Protein AF-A0A212R079-F1 (afdb_monomer)

Solvent-accessible surface area (backbone atoms only — not comparable to full-atom values): 24382 Å² total; per-residue (Å²): 129,86,80,66,62,98,67,55,50,75,67,52,48,50,48,42,52,42,24,78,73,69,75,53,72,65,76,90,50,49,67,26,54,53,43,42,54,22,38,51,52,36,55,56,54,37,58,36,84,42,63,66,77,38,44,53,69,65,54,59,70,68,48,56,69,44,47,51,49,20,22,27,55,73,71,73,44,78,91,55,84,56,78,76,60,39,50,63,54,51,50,51,47,63,67,36,68,70,52,36,49,54,54,53,55,71,43,56,71,66,40,46,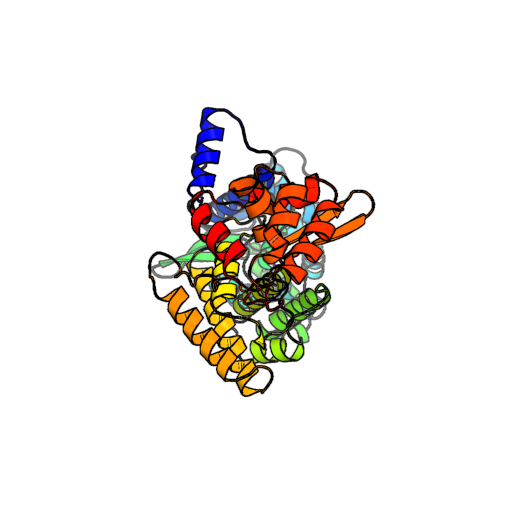48,51,52,51,56,28,46,76,58,77,20,32,41,54,37,70,63,47,30,35,55,59,46,63,61,83,85,26,46,42,52,28,62,84,47,64,35,79,29,44,65,36,43,35,35,38,64,70,56,37,47,62,11,23,29,76,58,87,95,43,78,40,52,27,35,26,30,30,51,80,48,42,64,65,50,55,60,47,54,67,36,54,89,50,40,45,73,73,59,75,71,64,42,30,44,58,50,29,48,54,49,52,54,59,55,55,73,72,52,92,74,68,62,63,61,67,68,61,54,46,54,50,45,70,73,40,58,52,72,46,19,49,63,50,41,53,37,48,53,54,46,50,52,46,36,52,79,63,65,50,81,43,71,66,70,61,45,42,33,54,56,36,48,38,65,70,67,53,51,48,88,47,72,43,69,64,53,68,71,54,54,49,46,36,43,52,50,49,29,53,50,35,44,56,34,24,79,69,68,74,33,52,59,67,44,25,50,49,38,38,50,32,40,49,53,28,56,61,47,90,90,56,70,38,79,48,71,73,66,78,79,51,21,35,30,79,72,48,80,47,68,51,100,89,66,55,75,45,81,39,28,42,49,52,39,47,52,53,50,33,25,48,74,77,42,72,60,35,62,67,62,44,44,60,54,27,67,77,30,43,54,11,72,61,50,32,54,51,50,57,52,60,71,69,48,61,70,68,67,61,51,56,51,56,73,74,62,58,84,88,42,55,67,58,35,50,48,43,60,47,72,36,65,87,33,79,50,51,66,112

Mean predicted aligned error: 10.7 Å

Organism: NCBI:txid877466

Nearest PDB structures (foldseek):
  9bkj-assembly1_R  TM=1.660E-01  e=5.437E-01  Homo sapiens

Secondary structure (DSSP, 8-state):
-----TT--HHHHHHHHHHHHHS---GGGHHHHHHHHHHHHHHHHHTSB--TT--HHHHHHHS-HHHHHHHHHHTT----SSHHHHHHHHHHHHH-HHHHHHHHHTS-HHHHHHHHHHHHTTSEEEHHHHHHHH---TT--S-TTTS---SHHHHHHHTTS-EEEEEEETTEEEEEEE--HHHHHHHHHHTTSTTTS-GGGGG--HHHHHHHHHHHHHTT-SS-SS-HHHHHHHHHHS-TTTHHHHHHHHHHHHHHHHTTT---GGG--HHHHHHHHHH-EETTTEEPPHHHHHHHHHHHHHHHHHHHHTTSS-HHHHHHHHHHHHHHH--SSS----PPPPP-S--EEEEEE-TT--EEEEEHHHHHHHHHHHHHSTT-HHHHHHHTTTSTTHHHHHHHHHHHTTS-HHHHHHHHTT--GGGHHHHHHHHHHPPPP-----

Sequence (442 aa):
MALHPRRASPEERKALLLMERTGYIPLELTPYFAWRISEERREEYDRRAIRVDSALADLLKKLPAPWLGAIARNLGVKKQGKKQDWIPRIVSRLRDPKRLREIVRGLPVDARLALAGVLKRGGWAPLLDLEREFGAMAGDGWFWEDEPPSSILGQLRAHGLLFIGQARVGRRRRQVAVIPKDLREPLAQLLQDPEALPPEARSRTATTRALERLAAFYATLERPLLPLEDLNDFLRQVHPREVLEVEEDVEDFLLGMEDLEMKSADDVAGHHLSLWMRRLRYLYVGEVPLARKRRMLRTTARLYQCLAERGRVMRITAERISEAVA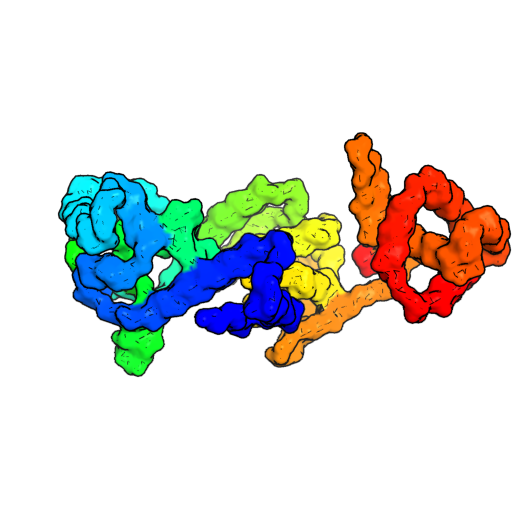EITAPTRDLGKIPLPPPLGGELLLRLQDPEGNEYELVMNDYWLVAACAVLFTGDWDAMEEEAAWVRDGARKRERIRWLRRLPEWVWLELLTIFDPEEIDLIREWFYEHEMSELSAW

Radius of gyration: 28.31 Å; Cα contacts (8 Å, |Δi|>4): 573; chains: 1; bounding box: 66×52×81 Å

Foldseek 3Di:
DPLDQPPQDPVRVVQSVCCVVPVDHDPLCVLQSQQQVQQVVVVVLLAAEDDQAAALLVQQVSADPLLLLLQCVLLVHDPDDDSNVRSVVLNVQCLPLVNVLVSLLPAPLLLLVLQLVCLVVVFKDFVLVSCLWQNDQPRCGNRCNVRNGPGSQSSCSSNSQKDWYWYDDPPDTGIMIGGHNSNSVSSNVSSVDCSSHPPVSNPDTLLNVLLVVLVVLVVPDPQFQDDSVLVNVLLVPDDRSCSNLLSVLVSLVRVLVVVVVPNYLQLDALQSLLVSQVPDQDSHNGRDDQVSSLVSLVSSLSSLVSCCVVVNYPPVSSVRSVVSSCQQNVDDPHGHHDDQDDWQAQAFDDWDADPVGDIDTDTNVLLLLLVCCCQVVVVPLVVLLVVLVQAVQSVVSNVVSVVSVPDDPVVSVVSCVPDDPVCSVVSVCCSHPNHHDSDTSD

Structure (mmCIF, N/CA/C/O backbone):
data_AF-A0A212R079-F1
#
_entry.id   AF-A0A212R079-F1
#
loop_
_atom_site.group_PDB
_atom_site.id
_atom_site.type_symbol
_atom_site.label_atom_id
_atom_site.label_alt_id
_atom_site.label_comp_id
_atom_site.label_asym_id
_atom_site.label_entity_id
_atom_site.label_seq_id
_atom_site.pdbx_PDB_ins_code
_atom_site.Cartn_x
_atom_site.Cartn_y
_atom_site.Cartn_z
_atom_site.occupancy
_atom_site.B_iso_or_equiv
_atom_site.auth_seq_id
_atom_site.auth_comp_id
_atom_site.auth_asym_id
_atom_site.auth_atom_id
_atom_site.pdbx_PDB_model_num
ATOM 1 N N . MET A 1 1 ? 20.889 -0.958 21.984 1.00 36.47 1 MET A N 1
ATOM 2 C CA . MET A 1 1 ? 19.646 -1.197 21.220 1.00 36.47 1 MET A CA 1
ATOM 3 C C . MET A 1 1 ? 20.124 -1.538 19.823 1.00 36.47 1 MET A C 1
ATOM 5 O O . MET A 1 1 ? 20.639 -0.637 19.189 1.00 36.47 1 MET A O 1
ATOM 9 N N . ALA A 1 2 ? 20.137 -2.813 19.424 1.00 31.52 2 ALA A N 1
ATOM 10 C CA . ALA A 1 2 ? 20.678 -3.184 18.115 1.00 31.52 2 ALA A CA 1
ATOM 11 C C . ALA A 1 2 ? 19.749 -2.616 17.040 1.00 31.52 2 ALA A C 1
ATOM 13 O O . ALA A 1 2 ? 18.603 -3.055 16.928 1.00 31.52 2 ALA A O 1
ATOM 14 N N . LEU A 1 3 ? 20.221 -1.613 16.305 1.00 42.66 3 LEU A N 1
ATOM 15 C CA . LEU A 1 3 ? 19.491 -0.980 15.213 1.00 42.66 3 LEU A CA 1
ATOM 16 C C . LEU A 1 3 ? 19.658 -1.831 13.953 1.00 42.66 3 LEU A C 1
ATOM 18 O O . LEU A 1 3 ? 20.056 -1.338 12.911 1.00 42.66 3 LEU A O 1
ATOM 22 N N . HIS A 1 4 ? 19.415 -3.137 14.054 1.00 44.97 4 HIS A N 1
ATOM 23 C CA . HIS A 1 4 ? 19.422 -4.039 12.910 1.00 44.97 4 HIS A CA 1
ATOM 24 C C . HIS A 1 4 ? 17.973 -4.395 12.587 1.00 44.97 4 HIS A C 1
ATOM 26 O O . HIS A 1 4 ? 17.449 -5.357 13.164 1.00 44.97 4 HIS A O 1
ATOM 32 N N . PRO A 1 5 ? 17.311 -3.642 11.686 1.00 48.50 5 PRO A N 1
ATOM 33 C CA . PRO A 1 5 ? 16.005 -4.016 11.188 1.00 48.50 5 PRO A CA 1
ATOM 34 C C . PRO A 1 5 ? 16.112 -5.431 10.646 1.00 48.50 5 PRO A C 1
ATOM 36 O O . PRO A 1 5 ? 17.017 -5.761 9.871 1.00 48.50 5 PRO A O 1
ATOM 39 N N . ARG A 1 6 ? 15.182 -6.300 11.042 1.00 40.69 6 ARG A N 1
ATOM 40 C CA . ARG A 1 6 ? 15.206 -7.720 10.640 1.00 40.69 6 ARG A CA 1
ATOM 41 C C . ARG A 1 6 ? 15.081 -7.910 9.121 1.00 40.69 6 ARG A C 1
ATOM 43 O O . ARG A 1 6 ? 15.233 -9.029 8.640 1.00 40.69 6 ARG A O 1
ATOM 50 N N . ARG A 1 7 ? 14.790 -6.828 8.393 1.00 46.72 7 ARG A N 1
ATOM 51 C CA . ARG A 1 7 ? 14.566 -6.746 6.948 1.00 46.72 7 ARG A CA 1
ATOM 52 C C . ARG A 1 7 ? 15.421 -5.676 6.255 1.00 46.72 7 ARG A C 1
ATOM 54 O O . ARG A 1 7 ? 15.112 -5.330 5.130 1.00 46.72 7 ARG A O 1
ATOM 61 N N . ALA A 1 8 ? 16.460 -5.158 6.916 1.00 46.66 8 ALA A N 1
ATOM 62 C CA . ALA A 1 8 ? 17.352 -4.191 6.283 1.00 46.66 8 ALA A CA 1
ATOM 63 C C . ALA A 1 8 ? 18.154 -4.844 5.148 1.00 46.66 8 ALA A C 1
ATOM 65 O O . ALA A 1 8 ? 18.738 -5.920 5.372 1.00 46.66 8 ALA A O 1
ATOM 66 N N . SER A 1 9 ? 18.211 -4.179 3.992 1.00 51.38 9 SER A N 1
ATOM 67 C CA . SER A 1 9 ? 19.063 -4.553 2.860 1.00 51.38 9 SER A CA 1
ATOM 68 C C . SER A 1 9 ? 20.550 -4.531 3.263 1.00 51.38 9 SER A C 1
ATOM 70 O O . SER A 1 9 ? 20.914 -3.964 4.304 1.00 51.38 9 SER A O 1
ATOM 72 N N . PRO A 1 10 ? 21.452 -5.151 2.485 1.00 50.19 10 PRO A N 1
ATOM 73 C CA . PRO A 1 10 ? 22.890 -5.072 2.735 1.00 50.19 10 PRO A CA 1
ATOM 74 C C . PRO A 1 10 ? 23.413 -3.627 2.835 1.00 50.19 10 PRO A C 1
ATOM 76 O O . PRO A 1 10 ? 24.207 -3.327 3.730 1.00 50.19 10 PRO A O 1
ATOM 79 N N . GLU A 1 11 ? 22.929 -2.720 1.985 1.00 52.06 11 GLU A N 1
ATOM 80 C CA . GLU A 1 11 ? 23.290 -1.297 1.980 1.00 52.06 11 GLU A CA 1
ATOM 81 C C . GLU A 1 11 ? 22.760 -0.570 3.221 1.00 52.06 11 GLU A C 1
ATOM 83 O O . GLU A 1 11 ? 23.494 0.182 3.860 1.00 52.06 11 GLU A O 1
ATOM 88 N N . GLU A 1 12 ? 21.522 -0.848 3.632 1.00 54.16 12 GLU A N 1
ATOM 89 C CA . GLU A 1 12 ? 20.918 -0.270 4.837 1.00 54.16 12 GLU A CA 1
ATOM 90 C C . GLU A 1 12 ? 21.619 -0.759 6.107 1.00 54.16 12 GLU A C 1
ATOM 92 O O . GLU A 1 12 ? 21.883 0.023 7.020 1.00 54.16 12 GLU A O 1
ATOM 97 N N . ARG A 1 13 ? 22.003 -2.042 6.160 1.00 57.53 13 ARG A N 1
ATOM 98 C CA . ARG A 1 13 ? 22.839 -2.579 7.245 1.00 57.53 13 ARG A CA 1
ATOM 99 C C . ARG A 1 13 ? 24.197 -1.897 7.286 1.00 57.53 13 ARG A C 1
ATOM 101 O O . ARG A 1 13 ? 24.692 -1.617 8.373 1.00 57.53 13 ARG A O 1
ATOM 108 N N . LYS A 1 14 ? 24.791 -1.614 6.125 1.00 57.69 14 LYS A N 1
ATOM 109 C CA . LYS A 1 14 ? 26.062 -0.891 6.021 1.00 57.69 14 LYS A CA 1
ATOM 110 C C . LYS A 1 14 ? 25.916 0.557 6.498 1.00 57.69 14 LYS A C 1
ATOM 112 O O . LYS A 1 14 ? 26.779 1.014 7.240 1.00 57.69 14 LYS A O 1
ATOM 117 N N . ALA A 1 15 ? 24.816 1.236 6.167 1.00 55.75 15 ALA A N 1
ATOM 118 C CA . ALA A 1 15 ? 24.498 2.579 6.655 1.00 55.75 15 ALA A CA 1
ATOM 119 C C . ALA A 1 15 ? 24.244 2.610 8.174 1.00 55.75 15 ALA A C 1
ATOM 121 O O . ALA A 1 15 ? 24.734 3.500 8.860 1.00 55.75 15 ALA A O 1
ATOM 122 N N . LEU A 1 16 ? 23.560 1.604 8.725 1.00 53.50 16 LEU A N 1
ATOM 123 C CA . LEU A 1 16 ? 23.334 1.459 10.169 1.00 53.50 16 LEU A CA 1
ATOM 124 C C . LEU A 1 16 ? 24.626 1.169 10.936 1.00 53.50 16 LEU A C 1
ATOM 126 O O . LEU A 1 16 ? 24.870 1.772 11.977 1.00 53.50 16 LEU A O 1
ATOM 130 N N . LEU A 1 17 ? 25.485 0.300 10.399 1.00 55.56 17 LEU A N 1
ATOM 131 C CA . LEU A 1 17 ? 26.821 0.055 10.946 1.00 55.56 17 LEU A CA 1
ATOM 132 C C . LEU A 1 17 ? 27.704 1.305 10.849 1.00 55.56 17 LEU A C 1
ATOM 134 O O . LEU A 1 17 ? 28.483 1.577 11.760 1.00 55.56 17 LEU A O 1
ATOM 138 N N . LEU A 1 18 ? 27.580 2.084 9.770 1.00 52.69 18 LEU A N 1
ATOM 139 C CA . LEU A 1 18 ? 28.271 3.361 9.619 1.00 52.69 18 LEU A CA 1
ATOM 140 C C . LEU A 1 18 ? 27.765 4.377 10.650 1.00 52.69 18 LEU A C 1
ATOM 142 O O . LEU A 1 18 ? 28.589 5.004 11.309 1.00 52.69 18 LEU A O 1
ATOM 146 N N . MET A 1 19 ? 26.453 4.484 10.867 1.00 53.72 19 MET A N 1
ATOM 147 C CA . MET A 1 19 ? 25.851 5.331 11.901 1.00 53.72 19 MET A CA 1
ATOM 148 C C . MET A 1 19 ? 26.314 4.927 13.304 1.00 53.72 19 MET A C 1
ATOM 150 O O . MET A 1 19 ? 26.766 5.780 14.061 1.00 53.72 19 MET A O 1
ATOM 154 N N . GLU A 1 20 ? 26.254 3.640 13.655 1.00 48.56 20 GLU A N 1
ATOM 155 C CA . GLU A 1 20 ? 26.707 3.147 14.964 1.00 48.56 20 GLU A CA 1
ATOM 156 C C . GLU A 1 20 ? 28.209 3.397 15.187 1.00 48.56 20 GLU A C 1
ATOM 158 O O . GLU A 1 20 ? 28.634 3.616 16.321 1.00 48.56 20 GLU A O 1
ATOM 163 N N . ARG A 1 21 ? 29.011 3.406 14.113 1.00 47.44 21 ARG A N 1
ATOM 164 C CA . ARG A 1 21 ? 30.467 3.604 14.178 1.00 47.44 21 ARG A CA 1
ATOM 165 C C . ARG A 1 21 ? 30.914 5.067 14.083 1.00 47.44 21 ARG A C 1
ATOM 167 O O . ARG A 1 21 ? 31.990 5.386 14.575 1.00 47.44 21 ARG A O 1
ATOM 174 N N . THR A 1 22 ? 30.146 5.935 13.425 1.00 52.84 22 THR A N 1
ATOM 175 C CA . THR A 1 22 ? 30.576 7.305 13.061 1.00 52.84 22 THR A CA 1
ATOM 176 C C . THR A 1 22 ? 29.616 8.407 13.506 1.00 52.84 22 THR A C 1
ATOM 178 O O . THR A 1 22 ? 29.993 9.573 13.499 1.00 52.84 22 THR A O 1
ATOM 181 N N . GLY A 1 23 ? 28.385 8.065 13.894 1.00 49.12 23 GLY A N 1
ATOM 182 C CA . GLY A 1 23 ? 27.331 9.025 14.233 1.00 49.12 23 GLY A CA 1
ATOM 183 C C . GLY A 1 23 ? 26.655 9.693 13.029 1.00 49.12 23 GLY A C 1
ATOM 184 O O . GLY A 1 23 ? 25.795 10.545 13.233 1.00 49.12 23 GLY A O 1
ATOM 185 N N . TYR A 1 24 ? 27.011 9.325 11.794 1.00 45.22 24 TYR A N 1
ATOM 186 C CA . TYR A 1 24 ? 26.479 9.940 10.575 1.00 45.22 24 TYR A CA 1
ATOM 187 C C . TYR A 1 24 ? 25.340 9.114 9.952 1.00 45.22 24 TYR A C 1
ATOM 189 O O . TYR A 1 24 ? 25.494 7.914 9.724 1.00 45.22 24 TYR A O 1
ATOM 197 N N . ILE A 1 25 ? 24.213 9.769 9.646 1.00 54.44 25 ILE A N 1
ATOM 198 C CA . ILE A 1 25 ? 23.112 9.239 8.824 1.00 54.44 25 ILE A CA 1
ATOM 199 C C . ILE A 1 25 ? 23.016 10.136 7.582 1.00 54.44 25 ILE A C 1
ATOM 201 O O . ILE A 1 25 ? 22.880 11.349 7.755 1.00 54.44 25 ILE A O 1
ATOM 205 N N . PRO A 1 26 ? 23.064 9.596 6.350 1.00 53.69 26 PRO A N 1
ATOM 206 C CA . PRO A 1 26 ? 22.729 10.373 5.158 1.00 53.69 26 PRO A CA 1
ATOM 207 C C . PRO A 1 26 ? 21.317 10.961 5.299 1.00 53.69 26 PRO A C 1
ATOM 209 O O . PRO A 1 26 ? 20.374 10.216 5.571 1.00 53.69 26 PRO A O 1
ATOM 212 N N . LEU A 1 27 ? 21.171 12.283 5.136 1.00 51.94 27 LEU A N 1
ATOM 213 C CA . LEU A 1 27 ? 19.927 13.016 5.430 1.00 51.94 27 LEU A CA 1
ATOM 214 C C . LEU A 1 27 ? 18.686 12.411 4.748 1.00 51.94 27 LEU A C 1
ATOM 216 O O . LEU A 1 27 ? 17.612 12.362 5.348 1.00 51.94 27 LEU A O 1
ATOM 220 N N . GLU A 1 28 ? 18.863 11.889 3.540 1.00 51.62 28 GLU A N 1
ATOM 221 C CA . GLU A 1 28 ? 17.832 11.283 2.692 1.00 51.62 28 GLU A CA 1
ATOM 222 C C . GLU A 1 28 ? 17.200 10.016 3.296 1.00 51.62 28 GLU A C 1
ATOM 224 O O . GLU A 1 28 ? 16.044 9.706 3.024 1.00 51.62 28 GLU A O 1
ATOM 229 N N . LEU A 1 29 ? 17.915 9.298 4.169 1.00 52.97 29 LEU A N 1
ATOM 230 C CA . LEU A 1 29 ? 17.437 8.047 4.773 1.00 52.97 29 LEU A CA 1
ATOM 231 C C . LEU A 1 29 ? 16.877 8.231 6.194 1.00 52.97 29 LEU A C 1
ATOM 233 O O . LEU A 1 29 ? 16.315 7.298 6.773 1.00 52.97 29 LEU A O 1
ATOM 237 N N . THR A 1 30 ? 17.010 9.426 6.773 1.00 59.12 30 THR A N 1
ATOM 238 C CA . THR A 1 30 ? 16.605 9.722 8.159 1.00 59.12 30 THR A CA 1
ATOM 239 C C . THR A 1 30 ? 15.104 9.508 8.418 1.00 59.12 30 THR A C 1
ATOM 241 O O . THR A 1 30 ? 14.776 8.857 9.416 1.00 59.12 30 THR A O 1
ATOM 244 N N . PRO A 1 31 ? 14.179 9.972 7.547 1.00 58.94 31 PRO A N 1
ATOM 245 C CA . PRO A 1 31 ? 12.740 9.746 7.729 1.00 58.94 31 PRO A CA 1
ATOM 246 C C . PRO A 1 31 ? 12.353 8.264 7.622 1.00 58.94 31 PRO A C 1
ATOM 248 O O . PRO A 1 31 ? 11.566 7.762 8.425 1.00 58.94 31 PRO A O 1
ATOM 251 N N . TYR A 1 32 ? 12.969 7.543 6.682 1.00 58.00 32 TYR A N 1
ATOM 252 C CA . TYR A 1 32 ? 12.761 6.112 6.472 1.00 58.00 32 TYR A CA 1
ATOM 253 C C . TYR A 1 32 ? 13.137 5.285 7.711 1.00 58.00 32 TYR A C 1
ATOM 255 O O . TYR A 1 32 ? 12.317 4.533 8.247 1.00 58.00 32 TYR A O 1
ATOM 263 N N . PHE A 1 33 ? 14.361 5.451 8.224 1.00 59.84 33 PHE A N 1
ATOM 264 C CA . PHE A 1 33 ? 14.801 4.706 9.405 1.00 59.84 33 PHE A CA 1
ATOM 265 C C . PHE A 1 33 ? 13.977 5.064 10.644 1.00 59.84 33 PHE A C 1
ATOM 267 O O . PHE A 1 33 ? 13.649 4.173 11.434 1.00 59.84 33 PHE A O 1
ATOM 274 N N . ALA A 1 34 ? 13.597 6.336 10.803 1.00 65.12 34 ALA A N 1
ATOM 275 C CA . ALA A 1 34 ? 12.725 6.767 11.889 1.00 65.12 34 ALA A CA 1
ATOM 276 C C . ALA A 1 34 ? 11.370 6.043 11.841 1.00 65.12 34 ALA A C 1
ATOM 278 O O . ALA A 1 34 ? 10.971 5.451 12.850 1.00 65.12 34 ALA A O 1
ATOM 279 N N . TRP A 1 35 ? 10.715 5.999 10.674 1.00 66.12 35 TRP A N 1
ATOM 280 C CA . TRP A 1 35 ? 9.457 5.275 10.476 1.00 66.12 35 TRP A CA 1
ATOM 281 C C . TRP A 1 35 ? 9.614 3.766 10.694 1.00 66.12 35 TRP A C 1
ATOM 283 O O . TRP A 1 35 ? 8.808 3.156 11.398 1.00 66.12 35 TRP A O 1
ATOM 293 N N . ARG A 1 36 ? 10.671 3.125 10.173 1.00 68.38 36 ARG A N 1
ATOM 294 C CA . ARG A 1 36 ? 10.816 1.662 10.304 1.00 68.38 36 ARG A CA 1
ATOM 295 C C . ARG A 1 36 ? 11.085 1.245 11.742 1.00 68.38 36 ARG A C 1
ATOM 297 O O . ARG A 1 36 ? 10.503 0.269 12.217 1.00 68.38 36 ARG A O 1
ATOM 304 N N . ILE A 1 37 ? 11.904 2.010 12.461 1.00 69.12 37 ILE A N 1
ATOM 305 C CA . ILE A 1 37 ? 12.094 1.837 13.905 1.00 69.12 37 ILE A CA 1
ATOM 306 C C . ILE A 1 37 ? 10.763 2.054 14.641 1.00 69.12 37 ILE A C 1
ATOM 308 O O . ILE A 1 37 ? 10.469 1.328 15.593 1.00 69.12 37 ILE A O 1
ATOM 312 N N . SER A 1 38 ? 9.950 3.018 14.197 1.00 77.19 38 SER A N 1
ATOM 313 C CA . SER A 1 38 ? 8.580 3.251 14.675 1.00 77.19 38 SER A CA 1
ATOM 314 C C . SER A 1 38 ? 7.731 1.975 14.549 1.00 77.19 38 SER A C 1
ATOM 316 O O . SER A 1 38 ? 7.227 1.452 15.545 1.00 77.19 38 SER A O 1
ATOM 318 N N . GLU A 1 39 ? 7.641 1.399 13.350 1.00 79.38 39 GLU A N 1
ATOM 319 C CA . GLU A 1 39 ? 6.851 0.189 13.103 1.00 79.38 39 GLU A CA 1
ATOM 320 C C . GLU A 1 39 ? 7.369 -1.028 13.871 1.00 79.38 39 GLU A C 1
ATOM 322 O O . GLU A 1 39 ? 6.589 -1.746 14.495 1.00 79.38 39 GLU A O 1
ATOM 327 N N . GLU A 1 40 ? 8.683 -1.254 13.904 1.00 76.75 40 GLU A N 1
ATOM 328 C CA . GLU A 1 40 ? 9.250 -2.385 14.645 1.00 76.75 40 GLU A CA 1
ATOM 329 C C . GLU A 1 40 ? 8.989 -2.279 16.147 1.00 76.75 40 GLU A C 1
ATOM 331 O O . GLU A 1 40 ? 8.657 -3.283 16.786 1.00 76.75 40 GLU A O 1
ATOM 336 N N . ARG A 1 41 ? 9.069 -1.068 16.712 1.00 81.44 41 ARG A N 1
ATOM 337 C CA . ARG A 1 41 ? 8.712 -0.822 18.114 1.00 81.44 41 ARG A CA 1
ATOM 338 C C . ARG A 1 41 ? 7.230 -1.083 18.367 1.00 81.44 41 ARG A C 1
ATOM 340 O O . ARG A 1 41 ? 6.900 -1.709 19.380 1.00 81.44 41 ARG A O 1
ATOM 347 N N . ARG A 1 42 ? 6.340 -0.663 17.456 1.00 89.94 42 ARG A N 1
ATOM 348 C CA . ARG A 1 42 ? 4.901 -0.973 17.537 1.00 89.94 42 ARG A CA 1
ATOM 349 C C . ARG A 1 42 ? 4.678 -2.480 17.520 1.00 89.94 42 ARG A C 1
ATOM 351 O O . ARG A 1 42 ? 4.050 -3.006 18.437 1.00 89.94 42 ARG A O 1
ATOM 358 N N . GLU A 1 43 ? 5.241 -3.185 16.541 1.00 86.12 43 GLU A N 1
ATOM 359 C CA . GLU A 1 43 ? 5.124 -4.639 16.413 1.00 86.12 43 GLU A CA 1
ATOM 360 C C . GLU A 1 43 ? 5.676 -5.383 17.640 1.00 86.12 43 GLU A C 1
ATOM 362 O O . GLU A 1 43 ? 5.078 -6.356 18.103 1.00 86.12 43 GLU A O 1
ATOM 367 N N . GLU A 1 44 ? 6.824 -4.962 18.178 1.00 85.31 44 GLU A N 1
ATOM 368 C CA . GLU A 1 44 ? 7.413 -5.552 19.382 1.00 85.31 44 GLU A CA 1
ATOM 369 C C . GLU A 1 44 ? 6.479 -5.393 20.583 1.00 85.31 44 GLU A C 1
ATOM 371 O O . GLU A 1 44 ? 6.252 -6.338 21.347 1.00 85.31 44 GLU A O 1
ATOM 376 N N . TYR A 1 45 ? 5.898 -4.208 20.736 1.00 90.81 45 TYR A N 1
ATOM 377 C CA . TYR A 1 45 ? 4.962 -3.936 21.808 1.00 90.81 45 TYR A CA 1
ATOM 378 C C . TYR A 1 45 ? 3.657 -4.729 21.645 1.00 90.81 45 TYR A C 1
ATOM 380 O O . TYR A 1 45 ? 3.176 -5.316 22.616 1.00 90.81 45 TYR A O 1
ATOM 388 N N . ASP A 1 46 ? 3.149 -4.857 20.419 1.00 91.12 46 ASP A N 1
ATOM 389 C CA . ASP A 1 46 ? 1.962 -5.652 20.077 1.00 91.12 46 ASP A CA 1
ATOM 390 C C . ASP A 1 46 ? 2.172 -7.165 20.313 1.00 91.12 46 ASP A C 1
ATOM 392 O O . ASP A 1 46 ? 1.210 -7.938 20.344 1.00 91.12 46 ASP A O 1
ATOM 396 N N . ARG A 1 47 ? 3.417 -7.622 20.520 1.00 90.44 47 ARG A N 1
ATOM 397 C CA . ARG A 1 47 ? 3.739 -9.004 20.929 1.00 90.44 47 ARG A CA 1
ATOM 398 C C . ARG A 1 47 ? 3.712 -9.218 22.448 1.00 90.44 47 ARG A C 1
ATOM 400 O O . ARG A 1 47 ? 3.849 -10.356 22.905 1.00 90.44 47 ARG A O 1
ATOM 407 N N . ARG A 1 48 ? 3.537 -8.171 23.258 1.00 92.94 48 ARG A N 1
ATOM 408 C CA . ARG A 1 48 ? 3.501 -8.295 24.725 1.00 92.94 48 ARG A CA 1
ATOM 409 C C . ARG A 1 48 ? 2.238 -9.004 25.196 1.00 92.94 48 ARG A C 1
ATOM 411 O O . ARG A 1 48 ? 1.186 -8.924 24.572 1.00 92.94 48 ARG A O 1
ATOM 418 N N . ALA A 1 49 ? 2.335 -9.699 26.327 1.00 93.38 49 ALA A N 1
ATOM 419 C CA . ALA A 1 49 ? 1.218 -10.472 26.852 1.00 93.38 49 ALA A CA 1
ATOM 420 C C . ALA A 1 49 ? 0.047 -9.581 27.309 1.00 93.38 49 ALA A C 1
ATOM 422 O O . ALA A 1 49 ? 0.226 -8.654 28.107 1.00 93.38 49 ALA A O 1
ATOM 423 N N . ILE A 1 50 ? -1.165 -9.932 26.880 1.00 94.88 50 ILE A N 1
ATOM 424 C CA . ILE A 1 50 ? -2.422 -9.298 27.286 1.00 94.88 50 ILE A CA 1
ATOM 425 C C . ILE A 1 50 ? -3.383 -10.355 27.842 1.00 94.88 50 ILE A C 1
ATOM 427 O O . ILE A 1 50 ? -3.404 -11.500 27.388 1.00 94.88 50 ILE A O 1
ATOM 431 N N . ARG A 1 51 ? -4.166 -9.990 28.864 1.00 92.81 51 ARG A N 1
ATOM 432 C CA . ARG A 1 51 ? -5.278 -10.822 29.343 1.00 92.81 51 ARG A CA 1
ATOM 433 C C . ARG A 1 51 ? -6.550 -10.289 28.708 1.00 92.81 51 ARG A C 1
ATOM 435 O O . ARG A 1 51 ? -6.778 -9.084 28.746 1.00 92.81 51 ARG A O 1
ATOM 442 N N . VAL A 1 52 ? -7.366 -11.185 28.159 1.00 92.25 52 VAL A N 1
ATOM 443 C CA . VAL A 1 52 ? -8.593 -10.790 27.457 1.00 92.25 52 VAL A CA 1
ATOM 444 C C . VAL A 1 52 ? -9.536 -10.010 28.374 1.00 92.25 52 VAL A C 1
ATOM 446 O O . VAL A 1 52 ? -10.079 -9.012 27.939 1.00 92.25 52 VAL A O 1
ATOM 449 N N . ASP A 1 53 ? -9.620 -10.337 29.666 1.00 93.00 53 ASP A N 1
ATOM 450 C CA . ASP A 1 53 ? -10.501 -9.648 30.629 1.00 93.00 53 ASP A CA 1
ATOM 451 C C . ASP A 1 53 ? -9.787 -8.598 31.498 1.00 93.00 53 ASP A C 1
ATOM 453 O O . ASP A 1 53 ? -10.148 -8.363 32.656 1.00 93.00 53 ASP A O 1
ATOM 457 N N . SER A 1 54 ? -8.731 -7.971 30.975 1.00 94.62 54 SER A N 1
ATOM 458 C CA . SER A 1 54 ? -8.077 -6.855 31.664 1.00 94.62 54 SER A CA 1
ATOM 459 C C . SER A 1 54 ? -8.990 -5.623 31.748 1.00 94.62 54 SER A C 1
ATOM 461 O O . SER A 1 54 ? -9.714 -5.299 30.807 1.00 94.62 54 SER A O 1
ATOM 463 N N . ALA A 1 55 ? -8.942 -4.926 32.889 1.00 96.50 55 ALA A N 1
ATOM 464 C CA . ALA A 1 55 ? -9.610 -3.637 33.065 1.00 96.50 55 ALA A CA 1
ATOM 465 C C . ALA A 1 55 ? -8.858 -2.519 32.327 1.00 96.50 55 ALA A C 1
ATOM 467 O O . ALA A 1 55 ? -7.636 -2.594 32.160 1.00 96.50 55 ALA A O 1
ATOM 468 N N . LEU A 1 56 ? -9.568 -1.450 31.960 1.00 96.81 56 LEU A N 1
ATOM 469 C CA . LEU A 1 56 ? -9.027 -0.295 31.239 1.00 96.81 56 LEU A CA 1
ATOM 470 C C . LEU A 1 56 ? -7.783 0.286 31.921 1.00 96.81 56 LEU A C 1
ATOM 472 O O . LEU A 1 56 ? -6.749 0.472 31.281 1.00 96.81 56 LEU A O 1
ATOM 476 N N . ALA A 1 57 ? -7.845 0.511 33.235 1.00 95.69 57 ALA A N 1
ATOM 477 C CA . ALA A 1 57 ? -6.728 1.073 33.993 1.00 95.69 57 ALA A CA 1
ATOM 478 C C . ALA A 1 57 ? -5.450 0.213 33.903 1.00 95.69 57 ALA A C 1
ATOM 480 O O . ALA A 1 57 ? -4.348 0.754 33.800 1.00 95.69 57 ALA A O 1
ATOM 481 N N . ASP A 1 58 ? -5.581 -1.117 33.908 1.00 95.31 58 ASP A N 1
ATOM 482 C CA . ASP A 1 58 ? -4.438 -2.036 33.839 1.00 95.31 58 ASP A CA 1
ATOM 483 C C . ASP A 1 58 ? -3.805 -2.065 32.448 1.00 95.31 58 ASP A C 1
ATOM 485 O O . ASP A 1 58 ? -2.585 -2.191 32.318 1.00 95.31 58 ASP A O 1
ATOM 489 N N . LEU A 1 59 ? -4.629 -1.933 31.407 1.00 95.94 59 LEU A N 1
ATOM 490 C CA . LEU A 1 59 ? -4.172 -1.845 30.024 1.00 95.94 59 LEU A CA 1
ATOM 491 C C . LEU A 1 59 ? -3.425 -0.527 29.781 1.00 95.94 59 LEU A C 1
ATOM 493 O O . LEU A 1 59 ? -2.294 -0.543 29.294 1.00 95.94 59 LEU A O 1
ATOM 497 N N . LEU A 1 60 ? -3.990 0.601 30.223 1.00 95.81 60 LEU A N 1
ATOM 498 C CA . LEU A 1 60 ? -3.378 1.928 30.085 1.00 95.81 60 LEU A CA 1
ATOM 499 C C . LEU A 1 60 ? -2.036 2.048 30.822 1.00 95.81 60 LEU A C 1
ATOM 501 O O . LEU A 1 60 ? -1.096 2.646 30.298 1.00 95.81 60 LEU A O 1
ATOM 505 N N . LYS A 1 61 ? -1.901 1.442 32.012 1.00 94.25 61 LYS A N 1
ATOM 506 C CA . LYS A 1 61 ? -0.628 1.424 32.763 1.00 94.25 61 LYS A CA 1
ATOM 507 C C . LYS A 1 61 ? 0.515 0.840 31.943 1.00 94.25 61 LYS A C 1
ATOM 509 O O . LYS A 1 61 ? 1.644 1.336 32.025 1.00 94.25 61 LYS A O 1
ATOM 514 N N . LYS A 1 62 ? 0.219 -0.187 31.145 1.00 92.25 62 LYS A N 1
ATOM 515 C CA . LYS A 1 62 ? 1.214 -0.885 30.336 1.00 92.25 62 LYS A CA 1
ATOM 516 C C . LYS A 1 62 ? 1.637 -0.062 29.126 1.00 92.25 62 LYS A C 1
ATOM 518 O O . LYS A 1 62 ? 2.817 -0.145 28.777 1.00 92.25 62 LYS A O 1
ATOM 523 N N . LEU A 1 63 ? 0.735 0.712 28.510 1.00 92.69 63 LEU A N 1
ATOM 524 C CA . LEU A 1 63 ? 0.981 1.428 27.245 1.00 92.69 63 LEU A CA 1
ATOM 525 C C . LEU A 1 63 ? 2.230 2.316 27.283 1.00 92.69 63 LEU A C 1
ATOM 527 O O . LEU A 1 63 ? 2.544 2.863 28.337 1.00 92.69 63 LEU A O 1
ATOM 531 N N . PRO A 1 64 ? 2.957 2.506 26.175 1.00 91.31 64 PRO A N 1
ATOM 532 C CA . PRO A 1 64 ? 4.067 3.451 26.139 1.00 91.31 64 PRO A CA 1
ATOM 533 C C . PRO A 1 64 ? 3.554 4.902 26.224 1.00 91.31 64 PRO A C 1
ATOM 535 O O . PRO A 1 64 ? 2.380 5.181 25.973 1.00 91.31 64 PRO A O 1
ATOM 538 N N . ALA A 1 65 ? 4.429 5.833 26.619 1.00 89.19 65 ALA A N 1
ATOM 539 C CA . ALA A 1 65 ? 4.054 7.237 26.806 1.00 89.19 65 ALA A CA 1
ATOM 540 C C . ALA A 1 65 ? 3.504 7.915 25.532 1.00 89.19 65 ALA A C 1
ATOM 542 O O . ALA A 1 65 ? 2.476 8.573 25.674 1.00 89.19 65 ALA A O 1
ATOM 543 N N . PRO A 1 66 ? 4.068 7.708 24.319 1.00 89.06 66 PRO A N 1
ATOM 544 C CA . PRO A 1 66 ? 3.528 8.306 23.093 1.00 89.06 66 PRO A CA 1
ATOM 545 C C . PRO A 1 66 ? 2.071 7.907 22.826 1.00 89.06 66 PRO A C 1
ATOM 547 O O . PRO A 1 66 ? 1.231 8.751 22.532 1.00 89.06 66 PRO A O 1
ATOM 550 N N . TRP A 1 67 ? 1.725 6.634 23.031 1.00 93.44 67 TRP A N 1
ATOM 551 C CA . TRP A 1 67 ? 0.361 6.146 22.798 1.00 93.44 67 TRP A CA 1
ATOM 552 C C . TRP A 1 67 ? -0.612 6.655 23.851 1.00 93.44 67 TRP A C 1
ATOM 554 O O . TRP A 1 67 ? -1.716 7.083 23.530 1.00 93.44 67 TRP A O 1
ATOM 564 N N . LEU A 1 68 ? -0.203 6.645 25.123 1.00 93.75 68 LEU A N 1
ATOM 565 C CA . LEU A 1 68 ? -1.036 7.196 26.187 1.00 93.75 68 LEU A CA 1
ATOM 566 C C . LEU A 1 68 ? -1.219 8.712 26.026 1.00 93.75 68 LEU A C 1
ATOM 568 O O . LEU A 1 68 ? -2.285 9.237 26.336 1.00 93.75 68 LEU A O 1
ATOM 572 N N . GLY A 1 69 ? -0.194 9.402 25.526 1.00 91.69 69 GLY A N 1
ATOM 573 C CA . GLY A 1 69 ? -0.241 10.811 25.170 1.00 91.69 69 GLY A CA 1
ATOM 574 C C . GLY A 1 69 ? -1.232 11.088 24.041 1.00 91.69 69 GLY A C 1
ATOM 575 O O . GLY A 1 69 ? -2.032 12.017 24.166 1.00 91.69 69 GLY A O 1
ATOM 576 N N . ALA A 1 70 ? -1.226 10.273 22.987 1.00 92.75 70 ALA A N 1
ATOM 577 C CA . ALA A 1 70 ? -2.202 10.354 21.902 1.00 92.75 70 ALA A CA 1
ATOM 578 C C . ALA A 1 70 ? -3.636 10.131 22.410 1.00 92.75 70 ALA A C 1
ATOM 580 O O . ALA A 1 70 ? -4.510 10.956 22.156 1.00 92.75 70 ALA A O 1
ATOM 581 N N . ILE A 1 71 ? -3.854 9.102 23.242 1.00 95.56 71 ILE A N 1
ATOM 582 C CA . ILE A 1 71 ? -5.154 8.844 23.885 1.00 95.56 71 ILE A CA 1
ATOM 583 C C . ILE A 1 71 ? -5.593 10.039 24.733 1.00 95.56 71 ILE A C 1
ATOM 585 O O . ILE A 1 71 ? -6.725 10.498 24.616 1.00 95.56 71 ILE A O 1
ATOM 589 N N . ALA A 1 72 ? -4.708 10.583 25.573 1.00 93.69 72 ALA A N 1
ATOM 590 C CA . ALA A 1 72 ? -5.032 11.756 26.379 1.00 93.69 72 ALA A CA 1
ATOM 591 C C . ALA A 1 72 ? -5.471 12.936 25.500 1.00 93.69 72 ALA A C 1
ATOM 593 O O . ALA A 1 72 ? -6.485 13.566 25.798 1.00 93.69 72 ALA A O 1
ATOM 594 N N . ARG A 1 73 ? -4.750 13.203 24.402 1.00 92.62 73 ARG A N 1
ATOM 595 C CA . ARG A 1 73 ? -5.081 14.285 23.470 1.00 92.62 73 ARG A CA 1
ATOM 596 C C . ARG A 1 73 ? -6.447 14.072 22.820 1.00 92.62 73 ARG A C 1
ATOM 598 O O . ARG A 1 73 ? -7.284 14.965 22.912 1.00 92.62 73 ARG A O 1
ATOM 605 N N . ASN A 1 74 ? -6.685 12.900 22.236 1.00 92.94 74 ASN A N 1
ATOM 606 C CA . ASN A 1 74 ? -7.932 12.587 21.528 1.00 92.94 74 ASN A CA 1
ATOM 607 C C . ASN A 1 74 ? -9.156 12.651 22.450 1.00 92.94 74 ASN A C 1
ATOM 609 O O . ASN A 1 74 ? -10.252 13.002 22.029 1.00 92.94 74 ASN A O 1
ATOM 613 N N . LEU A 1 75 ? -8.965 12.369 23.739 1.00 92.81 75 LEU A N 1
ATOM 614 C CA . LEU A 1 75 ? -10.021 12.440 24.746 1.00 92.81 75 LEU A CA 1
ATOM 615 C C . LEU A 1 75 ? -10.184 13.831 25.389 1.00 92.81 75 LEU A C 1
ATOM 617 O O . LEU A 1 75 ? -11.035 13.997 26.271 1.00 92.81 75 LEU A O 1
ATOM 621 N N . GLY A 1 76 ? -9.373 14.820 24.992 1.00 90.88 76 GLY A N 1
ATOM 622 C CA . GLY A 1 76 ? -9.361 16.167 25.574 1.00 90.88 76 GLY A CA 1
ATOM 623 C C . GLY A 1 76 ? -8.829 16.218 27.013 1.00 90.88 76 GLY A C 1
ATOM 624 O O . GLY A 1 76 ? -9.165 17.122 27.780 1.00 90.88 76 GLY A O 1
ATOM 625 N N . VAL A 1 77 ? -8.024 15.235 27.422 1.00 91.12 77 VAL A N 1
ATOM 626 C CA . VAL A 1 77 ? -7.442 15.138 28.765 1.00 91.12 77 VAL A CA 1
ATOM 627 C C . VAL A 1 77 ? -6.125 15.914 28.824 1.00 91.12 77 VAL A C 1
ATOM 629 O O . VAL A 1 77 ? -5.163 15.606 28.123 1.00 91.12 77 VAL A O 1
ATOM 632 N N . LYS A 1 78 ? -6.046 16.902 29.725 1.00 85.62 78 LYS A N 1
ATOM 633 C CA . LYS A 1 78 ? -4.822 17.692 29.942 1.00 85.62 78 LYS A CA 1
ATOM 634 C C . LYS A 1 78 ? -3.679 16.824 30.486 1.00 85.62 78 LYS A C 1
ATOM 636 O O . LYS A 1 78 ? -3.810 16.229 31.563 1.00 85.62 78 LYS A O 1
ATOM 641 N N . LYS A 1 79 ? -2.540 16.843 29.784 1.00 82.75 79 LYS A N 1
ATOM 642 C CA . LYS A 1 79 ? -1.265 16.219 30.176 1.00 82.75 79 LYS A CA 1
ATOM 643 C C . LYS A 1 79 ? -0.570 17.046 31.261 1.00 82.75 79 LYS A C 1
ATOM 645 O O . LYS A 1 79 ? 0.293 17.865 30.977 1.00 82.75 79 LYS A O 1
ATOM 650 N N . GLN A 1 80 ? -0.984 16.874 32.511 1.00 79.19 80 GLN A N 1
ATOM 651 C CA . GLN A 1 80 ? -0.330 17.496 33.667 1.00 79.19 80 GLN A CA 1
ATOM 652 C C . GLN A 1 80 ? 0.260 16.409 34.558 1.00 79.19 80 GLN A C 1
ATOM 654 O O . GLN A 1 80 ? -0.411 15.414 34.825 1.00 79.19 80 GLN A O 1
ATOM 659 N N . GLY A 1 81 ? 1.490 16.611 35.027 1.00 81.31 81 GLY A N 1
ATOM 660 C CA . GLY A 1 81 ? 2.182 15.640 35.872 1.00 81.31 81 GLY A CA 1
ATOM 661 C C . GLY A 1 81 ? 2.732 14.444 35.095 1.00 81.31 81 GLY A C 1
ATOM 662 O O . GLY A 1 81 ? 2.921 14.491 33.877 1.00 81.31 81 GLY A O 1
ATOM 663 N N . LYS A 1 82 ? 3.021 13.364 35.820 1.00 82.19 82 LYS A N 1
ATOM 664 C CA . LYS A 1 82 ? 3.602 12.138 35.271 1.00 82.19 82 LYS A CA 1
ATOM 665 C C . LYS A 1 82 ? 2.538 11.333 34.529 1.00 82.19 82 LYS A C 1
ATOM 667 O O . LYS A 1 82 ? 1.345 11.435 34.788 1.00 82.19 82 LYS A O 1
ATOM 672 N N . LYS A 1 83 ? 2.994 10.415 33.675 1.00 79.50 83 LYS A N 1
ATOM 673 C CA . LYS A 1 83 ? 2.164 9.435 32.951 1.00 79.50 83 LYS A CA 1
ATOM 674 C C . LYS A 1 83 ? 1.064 8.789 33.819 1.00 79.50 83 LYS A C 1
ATOM 676 O O . LYS A 1 83 ? -0.047 8.561 33.348 1.00 79.50 83 LYS A O 1
ATOM 681 N N . GLN A 1 84 ? 1.375 8.470 35.077 1.00 85.06 84 GLN A N 1
ATOM 682 C CA . GLN A 1 84 ? 0.438 7.822 36.002 1.00 85.06 84 GLN A CA 1
ATOM 683 C C . GLN A 1 84 ? -0.733 8.727 36.412 1.00 85.06 84 GLN A C 1
ATOM 685 O O . GLN A 1 84 ? -1.808 8.208 36.696 1.00 85.06 84 GLN A O 1
ATOM 690 N N . ASP A 1 85 ? -0.564 10.048 36.352 1.00 87.00 85 ASP A N 1
ATOM 691 C CA . ASP A 1 85 ? -1.586 11.034 36.719 1.00 87.00 85 ASP A CA 1
ATOM 692 C C . ASP A 1 85 ? -2.653 11.189 35.622 1.00 87.00 85 ASP A C 1
ATOM 694 O O . ASP A 1 85 ? -3.788 11.594 35.883 1.00 87.00 85 ASP A O 1
ATOM 698 N N . TRP A 1 86 ? -2.315 10.835 34.376 1.00 89.56 86 TRP A N 1
ATOM 699 C CA . TRP A 1 86 ? -3.228 10.927 33.233 1.00 89.56 86 TRP A CA 1
ATOM 700 C C . TRP A 1 86 ? -4.207 9.753 33.196 1.00 89.56 86 TRP A C 1
ATOM 702 O O . TRP A 1 86 ? -5.349 9.911 32.770 1.00 89.56 86 TRP A O 1
ATOM 712 N N . ILE A 1 87 ? -3.777 8.576 33.666 1.00 93.75 87 ILE A N 1
ATOM 713 C CA . ILE A 1 87 ? -4.551 7.331 33.580 1.00 93.75 87 ILE A CA 1
ATOM 714 C C . ILE A 1 87 ? -5.909 7.455 34.289 1.00 93.75 87 ILE A C 1
ATOM 716 O O . ILE A 1 87 ? -6.913 7.163 33.642 1.00 93.75 87 ILE A O 1
ATOM 720 N N . PRO A 1 88 ? -6.012 7.925 35.551 1.00 94.06 88 PRO A N 1
ATOM 721 C CA . PRO A 1 88 ? -7.308 8.098 36.208 1.00 94.06 88 PRO A CA 1
ATOM 722 C C . PRO A 1 88 ? -8.242 9.049 35.453 1.00 94.06 88 PRO A C 1
ATOM 724 O O . PRO A 1 88 ? -9.447 8.814 35.400 1.00 94.06 88 PRO A O 1
ATOM 727 N N . ARG A 1 89 ? -7.692 10.097 34.827 1.00 93.62 89 ARG A N 1
ATOM 728 C CA . ARG A 1 89 ? -8.464 11.076 34.048 1.00 93.62 89 ARG A CA 1
ATOM 729 C C . ARG A 1 89 ? -9.005 10.459 32.758 1.00 93.62 89 ARG A C 1
ATOM 731 O O . ARG A 1 89 ? -10.182 10.629 32.463 1.00 93.62 89 ARG A O 1
ATOM 738 N N . ILE A 1 90 ? -8.178 9.695 32.041 1.00 95.75 90 ILE A N 1
ATOM 739 C CA . ILE A 1 90 ? -8.590 8.923 30.856 1.00 95.75 90 ILE A CA 1
ATOM 740 C C . ILE A 1 90 ? -9.671 7.903 31.228 1.00 95.75 90 ILE A C 1
ATOM 742 O O . ILE A 1 90 ? -10.699 7.827 30.562 1.00 95.75 90 ILE A O 1
ATOM 746 N N . VAL A 1 91 ? -9.472 7.151 32.316 1.00 96.38 91 VAL A N 1
ATOM 747 C CA . VAL A 1 91 ? -10.444 6.158 32.800 1.00 96.38 91 VAL A CA 1
ATOM 748 C C . VAL A 1 91 ? -11.775 6.821 33.145 1.00 96.38 91 VAL A C 1
ATOM 750 O O . VAL A 1 91 ? -12.816 6.334 32.721 1.00 96.38 91 VAL A O 1
ATOM 753 N N . SER A 1 92 ? -11.748 7.937 33.878 1.00 94.94 92 SER A N 1
ATOM 754 C CA . SER A 1 92 ? -12.951 8.706 34.214 1.00 94.94 92 SER A CA 1
ATOM 755 C C . SER A 1 92 ? -13.680 9.178 32.953 1.00 94.94 92 SER A C 1
ATOM 757 O O . SER A 1 92 ? -14.885 8.982 32.820 1.00 94.94 92 SER A O 1
ATOM 759 N N . ARG A 1 93 ? -12.933 9.701 31.972 1.00 94.75 93 ARG A N 1
ATOM 760 C CA . ARG A 1 93 ? -13.478 10.182 30.699 1.00 94.75 93 ARG A CA 1
ATOM 761 C C . ARG A 1 93 ? -14.164 9.079 29.891 1.00 94.75 93 ARG A C 1
ATOM 763 O O . ARG A 1 93 ? -15.243 9.315 29.366 1.00 94.75 93 ARG A O 1
ATOM 770 N N . LEU A 1 94 ? -13.553 7.897 29.803 1.00 96.19 94 LEU A N 1
ATOM 771 C CA . LEU A 1 94 ? -14.093 6.755 29.055 1.00 96.19 94 LEU A CA 1
ATOM 772 C C . LEU A 1 94 ? -15.240 6.037 29.780 1.00 96.19 94 LEU A C 1
ATOM 774 O O . LEU A 1 94 ? -16.017 5.339 29.137 1.00 96.19 94 LEU A O 1
ATOM 778 N N . ARG A 1 95 ? -15.358 6.199 31.103 1.00 94.50 95 ARG A N 1
ATOM 779 C CA . ARG A 1 95 ? -16.459 5.635 31.899 1.00 94.50 95 ARG A CA 1
ATOM 780 C C . ARG A 1 95 ? -17.669 6.557 32.020 1.00 94.50 95 ARG A C 1
ATOM 782 O O . ARG A 1 95 ? -18.728 6.084 32.417 1.00 94.50 95 ARG A O 1
ATOM 789 N N . ASP A 1 96 ? -17.535 7.841 31.696 1.00 95.12 96 ASP A N 1
ATOM 790 C CA . ASP A 1 96 ? -18.668 8.764 31.613 1.00 95.12 96 ASP A CA 1
ATOM 791 C C . ASP A 1 96 ? -19.527 8.414 30.379 1.00 95.12 96 ASP A C 1
ATOM 793 O O . ASP A 1 96 ? -19.050 8.567 29.249 1.00 95.12 96 ASP A O 1
ATOM 797 N N . PRO A 1 97 ? -20.794 7.984 30.546 1.00 93.19 97 PRO A N 1
ATOM 798 C CA . PRO A 1 97 ? -21.635 7.559 29.428 1.00 93.19 97 PRO A CA 1
ATOM 799 C C . PRO A 1 97 ? -21.872 8.646 28.375 1.00 93.19 97 PRO A C 1
ATOM 801 O O . PRO A 1 97 ? -21.972 8.336 27.186 1.00 93.19 97 PRO A O 1
ATOM 804 N N . LYS A 1 98 ? -21.956 9.923 28.779 1.00 93.69 98 LYS A N 1
ATOM 805 C CA . LYS A 1 98 ? -22.161 11.033 27.836 1.00 93.69 98 LYS A CA 1
ATOM 806 C C . LYS A 1 98 ? -20.920 11.227 26.977 1.00 93.69 98 LYS A C 1
ATOM 808 O O . LYS A 1 98 ? -21.022 11.364 25.762 1.00 93.69 98 LYS A O 1
ATOM 813 N N . ARG A 1 99 ? -19.744 11.178 27.600 1.00 94.25 99 ARG A N 1
ATOM 814 C CA . ARG A 1 99 ? -18.465 11.367 26.905 1.00 94.25 99 ARG A CA 1
ATOM 815 C C . ARG A 1 99 ? -18.104 10.170 26.045 1.00 94.25 99 ARG A C 1
ATOM 817 O O . ARG A 1 99 ? -17.669 10.362 24.917 1.00 94.25 99 ARG A O 1
ATOM 824 N N . LEU A 1 100 ? -18.356 8.954 26.523 1.00 95.19 100 LEU A N 1
ATOM 825 C CA . LEU A 1 100 ? -18.192 7.743 25.724 1.00 95.19 100 LEU A CA 1
ATOM 826 C C . LEU A 1 100 ? -19.064 7.788 24.462 1.00 95.19 100 LEU A C 1
ATOM 828 O O . LEU A 1 100 ? -18.585 7.451 23.383 1.00 95.19 100 LEU A O 1
ATOM 832 N N . ARG A 1 101 ? -20.310 8.274 24.578 1.00 94.75 101 ARG A N 1
ATOM 833 C CA . ARG A 1 101 ? -21.195 8.505 23.428 1.00 94.75 101 ARG A CA 1
ATOM 834 C C . ARG A 1 101 ? -20.616 9.506 22.434 1.00 94.75 101 ARG A C 1
ATOM 836 O O . ARG A 1 101 ? -20.599 9.204 21.245 1.00 94.75 101 ARG A O 1
ATOM 843 N N . GLU A 1 102 ? -20.139 10.658 22.904 1.00 94.19 102 GLU A N 1
ATOM 844 C CA . GLU A 1 102 ? -19.487 11.671 22.056 1.00 94.19 102 GLU A CA 1
ATOM 845 C C . GLU A 1 102 ? -18.289 11.078 21.300 1.00 94.19 102 GLU A C 1
ATOM 847 O O . GLU A 1 102 ? -18.198 11.219 20.083 1.00 94.19 102 GLU A O 1
ATOM 852 N N . ILE A 1 103 ? -17.414 10.354 22.007 1.00 94.94 103 ILE A N 1
ATOM 853 C CA . ILE A 1 103 ? -16.217 9.730 21.430 1.00 94.94 103 ILE A CA 1
ATOM 854 C C . ILE A 1 103 ? -16.605 8.720 20.355 1.00 94.94 103 ILE A C 1
ATOM 856 O O . ILE A 1 103 ? -16.111 8.799 19.238 1.00 94.94 103 ILE A O 1
ATOM 860 N N . VAL A 1 104 ? -17.500 7.781 20.675 1.00 95.00 104 VAL A N 1
ATOM 861 C CA . VAL A 1 104 ? -17.879 6.724 19.733 1.00 95.00 104 VAL A CA 1
ATOM 862 C C . VAL A 1 104 ? -18.582 7.303 18.516 1.00 95.00 104 VAL A C 1
ATOM 864 O O . VAL A 1 104 ? -18.281 6.859 17.419 1.00 95.00 104 VAL A O 1
ATOM 867 N N . ARG A 1 105 ? -19.458 8.306 18.663 1.00 93.12 105 ARG A N 1
ATOM 868 C CA . ARG A 1 105 ? -20.120 8.960 17.518 1.00 93.12 105 ARG A CA 1
ATOM 869 C C . ARG A 1 105 ? -19.145 9.722 16.616 1.00 93.12 105 ARG A C 1
ATOM 871 O O . ARG A 1 105 ? -19.407 9.819 15.424 1.00 93.12 105 ARG A O 1
ATOM 878 N N . GLY A 1 106 ? -18.037 10.221 17.166 1.00 92.25 106 GLY A N 1
ATOM 879 C CA . GLY A 1 106 ? -16.969 10.865 16.398 1.00 92.25 106 GLY A CA 1
ATOM 880 C C . GLY A 1 106 ? -16.081 9.897 15.608 1.00 92.25 106 GLY A C 1
ATOM 881 O O . GLY A 1 106 ? -15.297 10.345 14.777 1.00 92.25 106 GLY A O 1
ATOM 882 N N . LEU A 1 107 ? -16.183 8.584 15.842 1.00 94.00 107 LEU A N 1
ATOM 883 C CA . LEU A 1 107 ? -15.408 7.589 15.101 1.00 94.00 107 LEU A CA 1
ATOM 884 C C . LEU A 1 107 ? -16.005 7.324 13.709 1.00 94.00 107 LEU A C 1
ATOM 886 O O . LEU A 1 107 ? -17.235 7.287 13.561 1.00 94.00 107 LEU A O 1
ATOM 890 N N . PRO A 1 108 ? -15.166 6.998 12.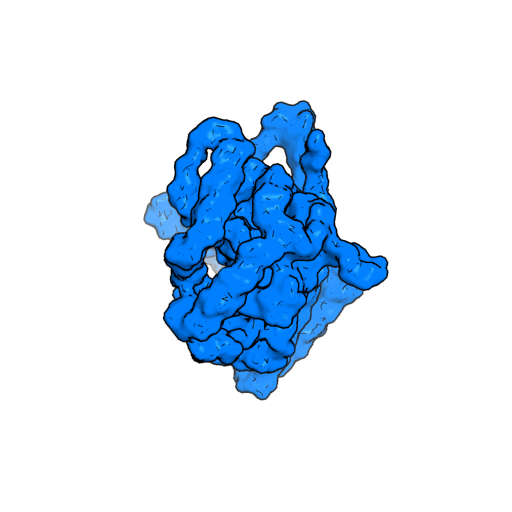707 1.00 92.12 108 PRO A N 1
ATOM 891 C CA . PRO A 1 108 ? -15.651 6.502 11.426 1.00 92.12 108 PRO A CA 1
ATOM 892 C C . PRO A 1 108 ? -16.577 5.297 11.590 1.00 92.12 108 PRO A C 1
ATOM 894 O O . PRO A 1 108 ? -16.430 4.485 12.508 1.00 92.12 108 PRO A O 1
ATOM 897 N N . VAL A 1 109 ? -17.533 5.156 10.671 1.00 91.44 109 VAL A N 1
ATOM 898 C CA . VAL A 1 109 ? -18.509 4.052 10.667 1.00 91.44 109 VAL A CA 1
ATOM 899 C C . VAL A 1 109 ? -17.819 2.688 10.792 1.00 91.44 109 VAL A C 1
ATOM 901 O O . VAL A 1 109 ? -18.236 1.869 11.609 1.00 91.44 109 VAL A O 1
ATOM 904 N N . ASP A 1 110 ? -16.723 2.467 10.066 1.00 90.94 110 ASP A N 1
ATOM 905 C CA . ASP A 1 110 ? -16.008 1.187 10.087 1.00 90.94 110 ASP A CA 1
ATOM 906 C C . ASP A 1 110 ? -15.293 0.903 11.413 1.00 90.94 110 ASP A C 1
ATOM 908 O O . ASP A 1 110 ? -15.261 -0.243 11.859 1.00 90.94 110 ASP A O 1
ATOM 912 N N . ALA A 1 111 ? -14.816 1.931 12.120 1.00 94.38 111 ALA A N 1
ATOM 913 C CA . ALA A 1 111 ? -14.277 1.773 13.471 1.00 94.38 111 ALA A CA 1
ATOM 914 C C . ALA A 1 111 ? -15.376 1.360 14.467 1.00 94.38 111 ALA A C 1
ATOM 916 O O . ALA A 1 111 ? -15.166 0.502 15.329 1.00 94.38 111 ALA A O 1
ATOM 917 N N . ARG A 1 112 ? -16.587 1.905 14.311 1.00 95.19 112 ARG A N 1
ATOM 918 C CA . ARG A 1 112 ? -17.759 1.527 15.120 1.00 95.19 112 ARG A CA 1
ATOM 919 C C . ARG A 1 112 ? -18.215 0.095 14.819 1.00 95.19 112 ARG A C 1
ATOM 921 O O . ARG A 1 112 ? -18.518 -0.655 15.749 1.00 95.19 112 ARG A O 1
ATOM 928 N N . LEU A 1 113 ? -18.181 -0.321 13.549 1.00 93.56 113 LEU A N 1
ATOM 929 C CA . LEU A 1 113 ? -18.418 -1.711 13.141 1.00 93.56 113 LEU A CA 1
ATOM 930 C C . LEU A 1 113 ? -17.375 -2.669 13.725 1.00 93.56 113 LEU A C 1
ATOM 932 O O . LEU A 1 113 ? -17.747 -3.721 14.246 1.00 93.56 113 LEU A O 1
ATOM 936 N N . ALA A 1 114 ? -16.093 -2.295 13.712 1.00 95.00 114 ALA A N 1
ATOM 937 C CA . ALA A 1 114 ? -15.028 -3.096 14.309 1.00 95.00 114 ALA A CA 1
ATOM 938 C C . ALA A 1 114 ? -15.241 -3.295 15.819 1.00 95.00 114 ALA A C 1
ATOM 940 O O . ALA A 1 114 ? -15.137 -4.423 16.311 1.00 95.00 114 ALA A O 1
ATOM 941 N N . LEU A 1 115 ? -15.633 -2.245 16.556 1.00 96.56 115 LEU A N 1
ATOM 942 C CA . LEU A 1 115 ? -16.010 -2.374 17.970 1.00 96.56 115 LEU A CA 1
ATOM 943 C C . LEU A 1 115 ? -17.183 -3.340 18.160 1.00 96.56 115 LEU A C 1
ATOM 945 O O . LEU A 1 115 ? -17.096 -4.251 18.986 1.00 96.56 115 LEU A O 1
ATOM 949 N N . ALA A 1 116 ? -18.256 -3.187 17.378 1.00 94.88 116 ALA A N 1
ATOM 950 C CA . ALA A 1 116 ? -19.420 -4.068 17.450 1.00 94.88 116 ALA A CA 1
ATOM 951 C C . ALA A 1 116 ? -19.047 -5.536 17.165 1.00 94.88 116 ALA A C 1
ATOM 953 O O . ALA A 1 116 ? -19.476 -6.442 17.886 1.00 94.88 116 ALA A O 1
ATOM 954 N N . GLY A 1 117 ? -18.196 -5.772 16.163 1.00 92.94 117 GLY A N 1
ATOM 955 C CA . GLY A 1 117 ? -17.691 -7.095 15.801 1.00 92.94 117 GLY A CA 1
ATOM 956 C C . GLY A 1 117 ? -16.896 -7.757 16.928 1.00 92.94 117 GLY A C 1
ATOM 957 O O . GLY A 1 117 ? -17.114 -8.932 17.235 1.00 92.94 117 GLY A O 1
ATOM 958 N N . VAL A 1 118 ? -16.022 -7.002 17.601 1.00 96.56 118 VAL A N 1
ATOM 959 C CA . VAL A 1 118 ? -15.242 -7.502 18.746 1.00 96.56 118 VAL A CA 1
ATOM 960 C C . VAL A 1 118 ? -16.136 -7.763 19.963 1.00 96.56 118 VAL A C 1
ATOM 962 O O . VAL A 1 118 ? -15.978 -8.786 20.633 1.00 96.56 118 VAL A O 1
ATOM 965 N N . LEU A 1 119 ? -17.113 -6.895 20.243 1.00 96.50 119 LEU A N 1
ATOM 966 C CA . LEU A 1 119 ? -18.069 -7.086 21.343 1.00 96.50 119 LEU A CA 1
ATOM 967 C C . LEU A 1 119 ? -18.939 -8.327 21.145 1.00 96.50 119 LEU A C 1
ATOM 969 O O . LEU A 1 119 ? -19.102 -9.103 22.086 1.00 96.50 119 LEU A O 1
ATOM 973 N N . LYS A 1 120 ? -19.415 -8.577 19.918 1.00 94.00 120 LYS A N 1
ATOM 974 C CA . LYS A 1 120 ? -20.183 -9.786 19.569 1.00 94.00 120 LYS A CA 1
ATOM 975 C C . LYS A 1 120 ? -19.406 -11.078 19.854 1.00 94.00 120 LYS A C 1
ATOM 977 O O . LYS A 1 120 ? -20.009 -12.111 20.127 1.00 94.00 120 LYS A O 1
ATOM 982 N N . ARG A 1 121 ? -18.070 -11.019 19.835 1.00 94.25 121 ARG A N 1
ATOM 983 C CA . ARG A 1 121 ? -17.156 -12.129 20.166 1.00 94.25 121 ARG A CA 1
ATOM 984 C C . ARG A 1 121 ? -16.766 -12.177 21.656 1.00 94.25 121 ARG A C 1
ATOM 986 O O . ARG A 1 121 ? -15.825 -12.873 22.024 1.00 94.25 121 ARG A O 1
ATOM 993 N N . GLY A 1 122 ? -17.470 -11.448 22.524 1.00 93.12 122 GLY A N 1
ATOM 994 C CA . GLY A 1 122 ? -17.201 -11.402 23.967 1.00 93.12 122 GLY A CA 1
ATOM 995 C C . GLY A 1 122 ? -16.172 -10.346 24.383 1.00 93.12 122 GLY A C 1
ATOM 996 O O . GLY A 1 122 ? -15.639 -10.406 25.490 1.00 93.12 122 GLY A O 1
ATOM 997 N N . GLY A 1 123 ? -15.883 -9.372 23.514 1.00 95.44 123 GLY A N 1
ATOM 998 C CA . GLY A 1 123 ? -14.975 -8.259 23.800 1.00 95.44 123 GLY A CA 1
ATOM 999 C C . GLY A 1 123 ? -13.503 -8.538 23.495 1.00 95.44 123 GLY A C 1
ATOM 1000 O O . GLY A 1 123 ? -12.640 -7.785 23.944 1.00 95.44 123 GLY A O 1
ATOM 1001 N N . TRP A 1 124 ? -13.201 -9.589 22.733 1.00 96.19 124 TRP A N 1
ATOM 1002 C CA . TRP A 1 124 ? -11.882 -9.809 22.140 1.00 96.19 124 TRP A CA 1
ATOM 1003 C C . TRP A 1 124 ? -11.991 -10.609 20.833 1.00 96.19 124 TRP A C 1
ATOM 1005 O O . TRP A 1 124 ? -12.964 -11.329 20.612 1.00 96.19 124 TRP A O 1
ATOM 1015 N N . ALA A 1 125 ? -10.993 -10.490 19.957 1.00 95.56 125 ALA A N 1
ATOM 1016 C CA . ALA A 1 125 ? -10.920 -11.246 18.706 1.00 95.56 125 ALA A CA 1
ATOM 1017 C C . ALA A 1 125 ? -9.461 -11.510 18.290 1.00 95.56 125 ALA A C 1
ATOM 1019 O O . ALA A 1 125 ? -8.579 -10.721 18.644 1.00 95.56 125 ALA A O 1
ATOM 1020 N N . PRO A 1 126 ? -9.169 -12.590 17.535 1.00 94.62 126 PRO A N 1
ATOM 1021 C CA . PRO A 1 126 ? -7.881 -12.739 16.861 1.00 94.62 126 PRO A CA 1
ATOM 1022 C C . PRO A 1 126 ? -7.601 -11.526 15.969 1.00 94.62 126 PRO A C 1
ATOM 1024 O O . PRO A 1 126 ? -8.466 -11.136 15.189 1.00 94.62 126 PRO A O 1
ATOM 1027 N N . LEU A 1 127 ? -6.399 -10.951 16.066 1.00 94.62 127 LEU A N 1
ATOM 1028 C CA . LEU A 1 127 ? -6.056 -9.739 15.315 1.00 94.62 127 LEU A CA 1
ATOM 1029 C C . LEU A 1 127 ? -6.194 -9.951 13.803 1.00 94.62 127 LEU A C 1
ATOM 1031 O O . LEU A 1 127 ? -6.827 -9.149 13.135 1.00 94.62 127 LEU A O 1
ATOM 1035 N N . LEU A 1 128 ? -5.707 -11.089 13.303 1.00 90.06 128 LEU A N 1
ATOM 1036 C CA . LEU A 1 128 ? -5.777 -11.442 11.884 1.00 90.06 128 LEU A CA 1
ATOM 1037 C C . LEU A 1 128 ? -7.212 -11.454 11.331 1.00 90.06 128 LEU A C 1
ATOM 1039 O O . LEU A 1 128 ? -7.424 -11.129 10.170 1.00 90.06 128 LEU A O 1
ATOM 1043 N N . ASP A 1 129 ? -8.204 -11.837 12.141 1.00 91.06 129 ASP A N 1
ATOM 1044 C CA . ASP A 1 129 ? -9.600 -11.824 11.690 1.00 91.06 129 ASP A CA 1
ATOM 1045 C C . ASP A 1 129 ? -10.100 -10.391 11.498 1.00 91.06 129 ASP A C 1
ATOM 1047 O O . ASP A 1 129 ? -10.867 -10.137 10.577 1.00 91.06 129 ASP A O 1
ATOM 1051 N N . LEU A 1 130 ? -9.663 -9.470 12.363 1.00 93.00 130 LEU A N 1
ATOM 1052 C CA . LEU A 1 130 ? -10.003 -8.056 12.254 1.00 93.00 130 LEU A CA 1
ATOM 1053 C C . LEU A 1 130 ? -9.241 -7.386 11.117 1.00 93.00 130 LEU A C 1
ATOM 1055 O O . LEU A 1 130 ? -9.844 -6.616 10.389 1.00 93.00 130 LEU A O 1
ATOM 1059 N N . GLU A 1 131 ? -7.957 -7.693 10.929 1.00 90.38 131 GLU A N 1
ATOM 1060 C CA . GLU A 1 131 ? -7.162 -7.125 9.832 1.00 90.38 131 GLU A CA 1
ATOM 1061 C C . GLU A 1 131 ? -7.725 -7.530 8.462 1.00 90.38 131 GLU A C 1
ATOM 1063 O O . GLU A 1 131 ? -7.781 -6.714 7.549 1.00 90.38 131 GLU A O 1
ATOM 1068 N N . ARG A 1 132 ? -8.252 -8.754 8.340 1.00 85.25 132 ARG A N 1
ATOM 1069 C CA . ARG A 1 132 ? -8.958 -9.210 7.130 1.00 85.25 132 ARG A CA 1
ATOM 1070 C C . ARG A 1 132 ? -10.270 -8.481 6.867 1.00 85.25 132 ARG A C 1
ATOM 1072 O O . ARG A 1 132 ? -10.712 -8.423 5.727 1.00 85.25 132 ARG A O 1
ATOM 1079 N N . GLU A 1 133 ? -10.932 -7.999 7.913 1.00 87.88 133 GLU A N 1
ATOM 1080 C CA . GLU A 1 133 ? -12.248 -7.367 7.804 1.00 87.88 133 GLU A CA 1
ATOM 1081 C C . GLU A 1 133 ? -12.150 -5.835 7.717 1.00 87.88 133 GLU A C 1
ATOM 1083 O O . GLU A 1 133 ? -12.936 -5.211 7.007 1.00 87.88 133 GLU A O 1
ATOM 1088 N N . PHE A 1 134 ? -11.179 -5.232 8.403 1.00 89.31 134 PHE A N 1
ATOM 1089 C CA . PHE A 1 134 ? -11.054 -3.784 8.606 1.00 89.31 134 PHE A CA 1
ATOM 1090 C C . PHE A 1 134 ? -9.716 -3.195 8.133 1.00 89.31 134 PHE A C 1
ATOM 1092 O O . PHE A 1 134 ? -9.508 -1.992 8.274 1.00 89.31 134 PHE A O 1
ATOM 1099 N N . GLY A 1 135 ? -8.829 -4.012 7.562 1.00 85.31 135 GLY A N 1
ATOM 1100 C CA . GLY A 1 135 ? -7.517 -3.598 7.070 1.00 85.31 135 GLY A CA 1
ATOM 1101 C C . GLY A 1 135 ? -6.400 -3.753 8.103 1.00 85.31 135 GLY A C 1
ATOM 1102 O O . GLY A 1 135 ? -6.630 -3.823 9.315 1.00 85.31 135 GLY A O 1
ATOM 1103 N N . ALA A 1 136 ? -5.167 -3.827 7.601 1.00 85.50 136 ALA A N 1
ATOM 1104 C CA . ALA A 1 136 ? -3.967 -3.918 8.421 1.00 85.50 136 ALA A CA 1
ATOM 1105 C C . ALA A 1 136 ? -3.639 -2.580 9.109 1.00 85.50 136 ALA A C 1
ATOM 1107 O O . ALA A 1 136 ? -4.062 -1.512 8.681 1.00 85.50 136 ALA A O 1
ATOM 1108 N N . MET A 1 137 ? -2.830 -2.647 10.168 1.00 89.06 137 MET A N 1
ATOM 1109 C CA . MET A 1 137 ? -2.285 -1.466 10.864 1.00 89.06 137 MET A CA 1
ATOM 1110 C C . MET A 1 137 ? -0.857 -1.117 10.416 1.00 89.06 137 MET A C 1
ATOM 1112 O O . MET A 1 137 ? -0.110 -0.480 11.160 1.00 89.06 137 MET A O 1
ATOM 1116 N N . ALA A 1 138 ? -0.409 -1.644 9.275 1.00 80.25 138 ALA A N 1
ATOM 1117 C CA . ALA A 1 138 ? 0.911 -1.314 8.754 1.00 80.25 138 ALA A CA 1
ATOM 1118 C C . ALA A 1 138 ? 0.954 0.186 8.438 1.00 80.25 138 ALA A C 1
ATOM 1120 O O . ALA A 1 138 ? 0.063 0.697 7.770 1.00 80.25 138 ALA A O 1
ATOM 1121 N N . GLY A 1 139 ? 1.967 0.876 8.957 1.00 73.44 139 GLY A N 1
ATOM 1122 C CA . GLY A 1 139 ? 2.137 2.321 8.781 1.00 73.44 139 GLY A CA 1
ATOM 1123 C C . GLY A 1 139 ? 1.545 3.215 9.864 1.00 73.44 139 GLY A C 1
ATOM 1124 O O . GLY A 1 139 ? 1.823 4.406 9.844 1.00 73.44 139 GLY A O 1
ATOM 1125 N N . ASP A 1 140 ? 0.849 2.663 10.862 1.00 85.62 140 ASP A N 1
ATOM 1126 C CA . ASP A 1 140 ? 0.383 3.441 12.022 1.00 85.62 140 ASP A CA 1
ATOM 1127 C C . ASP A 1 140 ? 1.523 3.930 12.940 1.00 85.62 140 ASP A C 1
ATOM 1129 O O . ASP A 1 140 ? 1.334 4.837 13.750 1.00 85.62 140 ASP A O 1
ATOM 1133 N N . GLY A 1 141 ? 2.694 3.293 12.892 1.00 83.44 141 GLY A N 1
ATOM 1134 C CA . GLY A 1 141 ? 3.893 3.704 13.615 1.00 83.44 141 GLY A CA 1
ATOM 1135 C C . GLY A 1 141 ? 3.814 3.608 15.146 1.00 83.44 141 GLY A C 1
ATOM 1136 O O . GLY A 1 141 ? 2.895 3.058 15.759 1.00 83.44 141 GLY A O 1
ATOM 1137 N N . TRP A 1 142 ? 4.846 4.141 15.802 1.00 86.00 142 TRP A N 1
ATOM 1138 C CA . TRP A 1 142 ? 5.007 4.238 17.255 1.00 86.00 142 TRP A CA 1
ATOM 1139 C C . TRP A 1 142 ? 4.617 5.606 17.820 1.00 86.00 142 TRP A C 1
ATOM 1141 O O . TRP A 1 142 ? 4.138 5.685 18.952 1.00 86.00 142 TRP A O 1
ATOM 1151 N N . PHE A 1 143 ? 4.848 6.687 17.078 1.00 86.50 143 PHE A N 1
ATOM 1152 C CA . PHE A 1 143 ? 4.751 8.060 17.577 1.00 86.50 143 PHE A CA 1
ATOM 1153 C C . PHE A 1 143 ? 3.373 8.684 17.320 1.00 86.50 143 PHE A C 1
ATOM 1155 O O . PHE A 1 143 ? 3.270 9.766 16.763 1.00 86.50 143 PHE A O 1
ATOM 1162 N N . TRP A 1 144 ? 2.304 8.046 17.811 1.00 90.06 144 TRP A N 1
ATOM 1163 C CA . TRP A 1 144 ? 0.910 8.498 17.612 1.00 90.06 144 TRP A CA 1
ATOM 1164 C C . TRP A 1 144 ? 0.593 9.909 18.112 1.00 90.06 144 TRP A C 1
ATOM 1166 O O . TRP A 1 144 ? -0.487 10.446 17.866 1.00 90.06 144 TRP A O 1
ATOM 1176 N N . GLU A 1 145 ? 1.489 10.476 18.917 1.00 83.25 145 GLU A N 1
ATOM 1177 C CA . GLU A 1 145 ? 1.365 11.848 19.364 1.00 83.25 145 GLU A CA 1
ATOM 1178 C C . GLU A 1 145 ? 1.669 12.839 18.229 1.00 83.25 145 GLU A C 1
ATOM 1180 O O . GLU A 1 145 ? 1.005 13.868 18.137 1.00 83.25 145 GLU A O 1
ATOM 1185 N N . ASP A 1 146 ? 2.611 12.527 17.359 1.00 81.88 146 ASP A N 1
ATOM 1186 C CA . ASP A 1 146 ? 3.019 13.407 16.266 1.00 81.88 146 ASP A CA 1
ATOM 1187 C C . ASP A 1 146 ? 2.352 12.963 14.959 1.00 81.88 146 ASP A C 1
ATOM 1189 O O . ASP A 1 146 ? 1.849 13.786 14.200 1.00 81.88 146 ASP A O 1
ATOM 1193 N N . GLU A 1 147 ? 2.232 11.646 14.776 1.00 83.00 147 GLU A N 1
ATOM 1194 C CA . GLU A 1 147 ? 1.654 10.990 13.605 1.00 83.00 147 GLU A CA 1
ATOM 1195 C C . GLU A 1 147 ? 0.494 10.082 14.044 1.00 83.00 147 GLU A C 1
ATOM 1197 O O . GLU A 1 147 ? 0.701 8.902 14.343 1.00 83.00 147 GLU A O 1
ATOM 1202 N N . PRO A 1 148 ? -0.737 10.613 14.173 1.00 88.06 148 PRO A N 1
ATOM 1203 C CA . PRO A 1 148 ? -1.889 9.813 14.565 1.00 88.06 148 PRO A CA 1
ATOM 1204 C C . PRO A 1 148 ? -2.123 8.643 13.598 1.00 88.06 148 PRO A C 1
ATOM 1206 O O . PRO A 1 148 ? -2.021 8.829 12.385 1.00 88.06 148 PRO A O 1
ATOM 1209 N N . PRO A 1 149 ? -2.490 7.454 14.105 1.00 91.25 149 PRO A N 1
ATOM 1210 C CA . PRO A 1 149 ? -2.715 6.299 13.252 1.00 91.25 149 PRO A CA 1
ATOM 1211 C C . PRO A 1 149 ? -3.924 6.518 12.340 1.00 91.25 149 PRO A C 1
ATOM 1213 O O . PRO A 1 149 ? -4.978 6.981 12.789 1.00 91.25 149 PRO A O 1
ATOM 1216 N N . SER A 1 150 ? -3.780 6.139 11.073 1.00 87.94 150 SER A N 1
ATOM 1217 C CA . SER A 1 150 ? -4.820 6.276 10.054 1.00 87.94 150 SER A CA 1
ATOM 1218 C C . SER A 1 150 ? -5.662 5.008 9.912 1.00 87.94 150 SER A C 1
ATOM 1220 O O . SER A 1 150 ? -6.830 5.102 9.527 1.00 87.94 150 SER A O 1
ATOM 1222 N N . SER A 1 151 ? -5.134 3.833 10.282 1.00 90.56 151 SER A N 1
ATOM 1223 C CA . SER A 1 151 ? -5.873 2.575 10.152 1.00 90.56 151 SER A CA 1
ATOM 1224 C C . SER A 1 151 ? -7.099 2.525 11.073 1.00 90.56 151 SER A C 1
ATOM 1226 O O . SER A 1 151 ? -7.115 3.097 12.167 1.00 90.56 151 SER A O 1
ATOM 1228 N N . ILE A 1 152 ? -8.133 1.775 10.678 1.00 92.94 152 ILE A N 1
ATOM 1229 C CA . ILE A 1 152 ? -9.375 1.641 11.459 1.00 92.94 152 ILE A CA 1
ATOM 1230 C C . ILE A 1 152 ? -9.100 1.126 12.880 1.00 92.94 152 ILE A C 1
ATOM 1232 O O . ILE A 1 152 ? -9.620 1.660 13.864 1.00 92.94 152 ILE A O 1
ATOM 1236 N N . LEU A 1 153 ? -8.256 0.099 13.013 1.00 95.69 153 LEU A N 1
ATOM 1237 C CA . LEU A 1 153 ? -7.897 -0.462 14.317 1.00 95.69 153 LEU A CA 1
ATOM 1238 C C . LEU A 1 153 ? -6.976 0.482 15.102 1.00 95.69 153 LEU A C 1
ATOM 1240 O O . LEU A 1 153 ? -7.121 0.601 16.321 1.00 95.69 153 LEU A O 1
ATOM 1244 N N . GLY A 1 154 ? -6.069 1.182 14.421 1.00 94.81 154 GLY A N 1
ATOM 1245 C CA . GLY A 1 154 ? -5.196 2.200 14.995 1.00 94.81 154 GLY A CA 1
ATOM 1246 C C . GLY A 1 154 ? -5.973 3.358 15.616 1.00 94.81 154 GLY A C 1
ATOM 1247 O O . GLY A 1 154 ? -5.733 3.710 16.772 1.00 94.81 154 GLY A O 1
ATOM 1248 N N . GLN A 1 155 ? -6.991 3.871 14.925 1.00 95.31 155 GLN A N 1
ATOM 1249 C CA . GLN A 1 155 ? -7.875 4.916 15.444 1.00 95.31 155 GLN A CA 1
ATOM 1250 C C . GLN A 1 155 ? -8.595 4.477 16.728 1.00 95.31 155 GLN A C 1
ATOM 1252 O O . GLN A 1 155 ? -8.655 5.236 17.698 1.00 95.31 155 GLN A O 1
ATOM 1257 N N . LEU A 1 156 ? -9.080 3.231 16.799 1.00 97.50 156 LEU A N 1
ATOM 1258 C CA . LEU A 1 156 ? -9.687 2.689 18.024 1.00 97.50 156 LEU A CA 1
ATOM 1259 C C . LEU A 1 156 ? -8.694 2.613 19.190 1.00 97.50 156 LEU A C 1
ATOM 1261 O O . LEU A 1 156 ? -9.047 2.898 20.341 1.00 97.50 156 LEU A O 1
ATOM 1265 N N . ARG A 1 157 ? -7.442 2.245 18.900 1.00 96.81 157 ARG A N 1
ATOM 1266 C CA . ARG A 1 157 ? -6.356 2.210 19.889 1.00 96.81 157 ARG A CA 1
ATOM 1267 C C . ARG A 1 157 ? -5.997 3.610 20.373 1.00 96.81 157 ARG A C 1
ATOM 1269 O O . ARG A 1 157 ? -5.843 3.811 21.576 1.00 96.81 157 ARG A O 1
ATOM 1276 N N . ALA A 1 158 ? -5.945 4.582 19.466 1.00 95.81 158 ALA A N 1
ATOM 1277 C CA . ALA A 1 158 ? -5.683 5.983 19.776 1.00 95.81 158 ALA A CA 1
ATOM 1278 C C . ALA A 1 158 ? -6.814 6.656 20.574 1.00 95.81 158 ALA A C 1
ATOM 1280 O O . ALA A 1 158 ? -6.602 7.730 21.126 1.00 95.81 158 ALA A O 1
ATOM 1281 N N . HIS A 1 159 ? -7.986 6.025 20.696 1.00 96.50 159 HIS A N 1
ATOM 1282 C CA . HIS A 1 159 ? -9.066 6.444 21.601 1.00 96.50 159 HIS A CA 1
ATOM 1283 C C . HIS A 1 159 ? -9.135 5.615 22.895 1.00 96.50 159 HIS A C 1
ATOM 1285 O O . HIS A 1 159 ? -10.001 5.844 23.737 1.00 96.50 159 HIS A O 1
ATOM 1291 N N . GLY A 1 160 ? -8.228 4.650 23.087 1.00 96.31 160 GLY A N 1
ATOM 1292 C CA . GLY A 1 160 ? -8.209 3.786 24.269 1.00 96.31 160 GLY A CA 1
ATOM 1293 C C . GLY A 1 160 ? -9.389 2.812 24.346 1.00 96.31 160 GLY A C 1
ATOM 1294 O O . GLY A 1 160 ? -9.720 2.344 25.435 1.00 96.31 160 GLY A O 1
ATOM 1295 N N . LEU A 1 161 ? -10.029 2.512 23.211 1.00 97.81 161 LEU A N 1
ATOM 1296 C CA . LEU A 1 161 ? -11.188 1.615 23.127 1.00 97.81 161 LEU A CA 1
ATOM 1297 C C . LEU A 1 161 ? -10.794 0.182 22.750 1.00 97.81 161 LEU A C 1
ATOM 1299 O O . LEU A 1 161 ? -11.510 -0.762 23.078 1.00 97.81 161 LEU A O 1
ATOM 1303 N N . LEU A 1 162 ? -9.640 0.016 22.100 1.00 97.75 162 LEU A N 1
ATOM 1304 C CA . LEU A 1 162 ? -9.105 -1.269 21.661 1.00 97.75 162 LEU A CA 1
ATOM 1305 C C . LEU A 1 162 ? -7.621 -1.384 22.024 1.00 97.75 162 LEU A C 1
ATOM 1307 O O . LEU A 1 162 ? -6.864 -0.424 21.915 1.00 97.75 162 LEU A O 1
ATOM 1311 N N . PHE A 1 163 ? -7.191 -2.569 22.447 1.00 97.56 163 PHE A N 1
ATOM 1312 C CA . PHE A 1 163 ? -5.808 -2.854 22.830 1.00 97.56 163 PHE A CA 1
ATOM 1313 C C . PHE A 1 163 ? -5.330 -4.127 22.156 1.00 97.56 163 PHE A C 1
ATOM 1315 O O . PHE A 1 163 ? -6.101 -5.071 22.010 1.00 97.56 163 PHE A O 1
ATOM 1322 N N . ILE A 1 164 ? -4.053 -4.175 21.787 1.00 96.50 164 ILE A N 1
ATOM 1323 C CA . ILE A 1 164 ? -3.469 -5.316 21.083 1.00 96.50 164 ILE A CA 1
ATOM 1324 C C . ILE A 1 164 ? -2.345 -5.921 21.912 1.00 96.50 164 ILE A C 1
A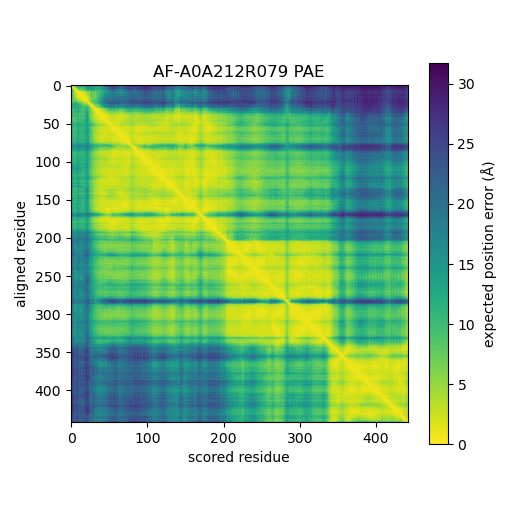TOM 1326 O O . ILE A 1 164 ? -1.573 -5.220 22.564 1.00 96.50 164 ILE A O 1
ATOM 1330 N N . GLY A 1 165 ? -2.291 -7.248 21.910 1.00 95.19 165 GLY A N 1
ATOM 1331 C CA . GLY A 1 165 ? -1.242 -8.015 22.561 1.00 95.19 165 GLY A CA 1
ATOM 1332 C C . GLY A 1 165 ? -1.347 -9.501 22.239 1.00 95.19 165 GLY A C 1
ATOM 1333 O O . GLY A 1 165 ? -2.240 -9.950 21.526 1.00 95.19 165 GLY A O 1
ATOM 1334 N N . GLN A 1 166 ? -0.451 -10.297 22.807 1.00 94.88 166 GLN A N 1
ATOM 1335 C CA . GLN A 1 166 ? -0.471 -11.753 22.719 1.00 94.88 166 GLN A CA 1
ATOM 1336 C C . GLN A 1 166 ? -1.274 -12.348 23.874 1.00 94.88 166 GLN A C 1
ATOM 1338 O O . GLN A 1 166 ? -0.929 -12.170 25.043 1.00 94.88 166 GLN A O 1
ATOM 1343 N N . ALA A 1 167 ? -2.310 -13.116 23.556 1.00 92.69 167 ALA A N 1
ATOM 1344 C CA . ALA A 1 167 ? -3.061 -13.892 24.534 1.00 92.69 167 ALA A CA 1
ATOM 1345 C C . ALA A 1 167 ? -2.997 -15.382 24.199 1.00 92.69 167 ALA A C 1
ATOM 1347 O O . ALA A 1 167 ? -2.770 -15.794 23.058 1.00 92.69 167 ALA A O 1
ATOM 1348 N N . ARG A 1 168 ? -3.189 -16.221 25.219 1.00 86.81 168 ARG A N 1
ATOM 1349 C CA . ARG A 1 168 ? -3.343 -17.661 25.018 1.00 86.81 168 ARG A CA 1
ATOM 1350 C C . ARG A 1 168 ? -4.796 -17.940 24.648 1.00 86.81 168 ARG A C 1
ATOM 1352 O O . ARG A 1 168 ? -5.679 -17.767 25.479 1.00 86.81 168 ARG A O 1
ATOM 1359 N N . VAL A 1 169 ? -5.017 -18.379 23.413 1.00 78.75 169 VAL A N 1
ATOM 1360 C CA . VAL A 1 169 ? -6.331 -18.778 22.898 1.00 78.75 169 VAL A CA 1
ATOM 1361 C C . VAL A 1 169 ? -6.290 -20.287 22.674 1.00 78.75 169 VAL A C 1
ATOM 1363 O O . VAL A 1 169 ? -5.607 -20.790 21.775 1.00 78.75 169 VAL A O 1
ATOM 1366 N N . GLY A 1 170 ? -6.946 -21.033 23.564 1.00 77.44 170 GLY A N 1
ATOM 1367 C CA . GLY A 1 170 ? -6.811 -22.488 23.635 1.00 77.44 170 GLY A CA 1
ATOM 1368 C C . GLY A 1 170 ? -5.362 -22.916 23.914 1.00 77.44 170 GLY A C 1
ATOM 1369 O O . GLY A 1 170 ? -4.767 -22.551 24.931 1.00 77.44 170 GLY A O 1
ATOM 1370 N N . ARG A 1 171 ? -4.765 -23.700 23.005 1.00 77.75 171 ARG A N 1
ATOM 1371 C CA . ARG A 1 171 ? -3.388 -24.216 23.156 1.00 77.75 171 ARG A CA 1
ATOM 1372 C C . ARG A 1 171 ? -2.296 -23.319 22.561 1.00 77.75 171 ARG A C 1
ATOM 1374 O O . ARG A 1 171 ? -1.128 -23.565 22.843 1.00 77.75 171 ARG A O 1
ATOM 1381 N N . ARG A 1 172 ? -2.632 -22.299 21.762 1.00 83.50 172 ARG A N 1
ATOM 1382 C CA . ARG A 1 172 ? -1.645 -21.456 21.055 1.00 83.50 172 ARG A CA 1
ATOM 1383 C C . ARG A 1 172 ? -1.657 -20.019 21.581 1.00 83.50 172 ARG A C 1
ATOM 1385 O O . ARG A 1 172 ? -2.699 -19.508 21.986 1.00 83.50 172 ARG A O 1
ATOM 1392 N N . ARG A 1 173 ? -0.495 -19.361 21.561 1.00 87.00 173 ARG A N 1
ATOM 1393 C CA . ARG A 1 173 ? -0.410 -17.900 21.702 1.00 87.00 173 ARG A CA 1
ATOM 1394 C C . ARG A 1 173 ? -0.697 -17.263 20.349 1.00 87.00 173 ARG A C 1
ATOM 1396 O O . ARG A 1 173 ? -0.177 -17.734 19.339 1.00 87.00 173 ARG A O 1
ATOM 1403 N N . ARG A 1 174 ? -1.568 -16.261 20.336 1.00 91.88 174 ARG A N 1
ATOM 1404 C CA . ARG A 1 174 ? -1.903 -15.480 19.145 1.00 91.88 174 ARG A CA 1
ATOM 1405 C C . ARG A 1 174 ? -2.041 -14.015 19.527 1.00 91.88 174 ARG A C 1
ATOM 1407 O O . ARG A 1 174 ? -2.410 -13.696 20.659 1.00 91.88 174 ARG A O 1
ATOM 1414 N N . GLN A 1 175 ? -1.781 -13.146 18.559 1.00 94.75 175 GLN A N 1
ATOM 1415 C CA . GLN A 1 175 ? -2.127 -11.737 18.660 1.00 94.75 175 GLN A CA 1
ATOM 1416 C C . GLN A 1 175 ? -3.648 -11.595 18.667 1.00 94.75 175 GLN A C 1
ATOM 1418 O O . GLN A 1 175 ? -4.348 -12.195 17.846 1.00 94.75 175 GLN A O 1
ATOM 1423 N N . VAL A 1 176 ? -4.151 -10.830 19.625 1.00 96.44 176 VAL A N 1
ATOM 1424 C CA . VAL A 1 176 ? -5.571 -10.552 19.811 1.00 96.44 176 VAL A CA 1
ATOM 1425 C C . VAL A 1 176 ? -5.770 -9.060 20.017 1.00 96.44 176 VAL A C 1
ATOM 1427 O O . VAL A 1 176 ? -4.916 -8.388 20.601 1.00 96.44 176 VAL A O 1
ATOM 1430 N N . ALA A 1 177 ? -6.918 -8.571 19.571 1.00 97.38 177 ALA A N 1
ATOM 1431 C CA . ALA A 1 177 ? -7.435 -7.275 19.961 1.00 97.38 177 ALA A CA 1
ATOM 1432 C C . ALA A 1 177 ? -8.458 -7.456 21.089 1.00 97.38 177 ALA A C 1
ATOM 1434 O O . ALA A 1 177 ? -9.233 -8.414 21.088 1.00 97.38 177 ALA A O 1
ATOM 1435 N N . VAL A 1 178 ? -8.440 -6.555 22.065 1.00 97.62 178 VAL A N 1
ATOM 1436 C CA . VAL A 1 178 ? -9.207 -6.649 23.309 1.00 97.62 178 VAL A CA 1
ATOM 1437 C C . VAL A 1 178 ? -9.867 -5.311 23.607 1.00 97.62 178 VAL A C 1
ATOM 1439 O O . VAL A 1 178 ? -9.198 -4.277 23.632 1.00 97.62 178 VAL A O 1
ATOM 1442 N N . ILE A 1 179 ? -11.165 -5.352 23.895 1.00 98.31 179 ILE A N 1
ATOM 1443 C CA . ILE A 1 179 ? -11.906 -4.240 24.489 1.00 98.31 179 ILE A CA 1
ATOM 1444 C C . ILE A 1 179 ? -11.837 -4.389 26.017 1.00 98.31 179 ILE A C 1
ATOM 1446 O O . ILE A 1 179 ? -12.152 -5.475 26.532 1.00 98.31 179 ILE A O 1
ATOM 1450 N N . PRO A 1 180 ? -11.447 -3.333 26.758 1.00 97.75 180 PRO A N 1
ATOM 1451 C CA . PRO A 1 180 ? -11.382 -3.362 28.216 1.00 97.75 180 PRO A CA 1
ATOM 1452 C C . PRO A 1 180 ? -12.686 -3.857 28.837 1.00 97.75 180 PRO A C 1
ATOM 1454 O O . PRO A 1 180 ? -13.759 -3.382 28.464 1.00 97.75 180 PRO A O 1
ATOM 1457 N N . LYS A 1 181 ? -12.609 -4.795 29.793 1.00 97.00 181 LYS A N 1
ATOM 1458 C CA . LYS A 1 181 ? -13.808 -5.478 30.323 1.00 97.00 181 LYS A CA 1
ATOM 1459 C C . LYS A 1 181 ? -14.883 -4.522 30.845 1.00 97.00 181 LYS A C 1
ATOM 1461 O O . LYS A 1 181 ? -16.065 -4.784 30.681 1.00 97.00 181 LYS A O 1
ATOM 1466 N N . ASP A 1 182 ? -14.459 -3.415 31.441 1.00 95.81 182 ASP A N 1
ATOM 1467 C CA . ASP A 1 182 ? -15.299 -2.396 32.063 1.00 95.81 182 ASP A CA 1
ATOM 1468 C C . ASP A 1 182 ? -15.935 -1.432 31.056 1.00 95.81 182 ASP A C 1
ATOM 1470 O O . ASP A 1 182 ? -16.851 -0.705 31.420 1.00 95.81 182 ASP A O 1
ATOM 1474 N N . LEU A 1 183 ? -15.490 -1.444 29.797 1.00 97.31 183 LEU A N 1
ATOM 1475 C CA . LEU A 1 183 ? -16.118 -0.689 28.712 1.00 97.31 183 LEU A CA 1
ATOM 1476 C C . LEU A 1 183 ? -17.057 -1.545 27.855 1.00 97.31 183 LEU A C 1
ATOM 1478 O O . LEU A 1 183 ? -17.839 -0.989 27.091 1.00 97.31 183 LEU A O 1
ATOM 1482 N N . ARG A 1 184 ? -17.009 -2.881 27.961 1.00 97.00 184 ARG A N 1
ATOM 1483 C CA . ARG A 1 184 ? -17.744 -3.779 27.052 1.00 97.00 184 ARG A CA 1
ATOM 1484 C C . ARG A 1 184 ? -19.252 -3.558 27.082 1.00 97.00 184 ARG A C 1
ATOM 1486 O O . ARG A 1 184 ? -19.853 -3.382 26.030 1.00 97.00 184 ARG A O 1
ATOM 1493 N N . GLU A 1 185 ? -19.851 -3.571 28.267 1.00 96.00 185 GLU A N 1
ATOM 1494 C CA . GLU A 1 185 ? -21.298 -3.396 28.421 1.00 96.00 185 GLU A CA 1
ATOM 1495 C C . GLU A 1 185 ? -21.759 -1.977 28.033 1.00 96.00 185 GLU A C 1
ATOM 1497 O O . GLU A 1 185 ? -22.648 -1.880 27.184 1.00 96.00 185 GLU A O 1
ATOM 1502 N N . PRO A 1 186 ? -21.123 -0.883 28.514 1.00 95.88 186 PRO A N 1
ATOM 1503 C CA . PRO A 1 186 ? -21.449 0.469 28.055 1.00 95.88 186 PRO A CA 1
ATOM 1504 C C . PRO A 1 186 ? -21.350 0.645 26.534 1.00 95.88 186 PRO A C 1
ATOM 1506 O O . PRO A 1 186 ? -22.234 1.243 25.921 1.00 95.88 186 PRO A O 1
ATOM 1509 N N . LEU A 1 187 ? -20.302 0.101 25.904 1.00 96.69 187 LEU A N 1
ATOM 1510 C CA . LEU A 1 187 ? -20.133 0.160 24.451 1.00 96.69 187 LEU A CA 1
ATOM 1511 C C . LEU A 1 187 ? -21.184 -0.678 23.715 1.00 96.69 187 LEU A C 1
ATOM 1513 O O . LEU A 1 187 ? -21.688 -0.244 22.682 1.00 96.69 187 LEU A O 1
ATOM 1517 N N . ALA A 1 188 ? -21.532 -1.860 24.231 1.00 94.88 188 ALA A N 1
ATOM 1518 C CA . ALA A 1 188 ? -22.535 -2.725 23.617 1.00 94.88 188 ALA A CA 1
ATOM 1519 C C . ALA A 1 188 ? -23.923 -2.075 23.620 1.00 94.88 188 ALA A C 1
ATOM 1521 O O . ALA A 1 188 ? -24.603 -2.118 22.600 1.00 94.88 188 ALA A O 1
ATOM 1522 N N . GLN A 1 189 ? -24.316 -1.436 24.726 1.00 93.81 189 GLN A N 1
ATOM 1523 C CA . GLN A 1 189 ? -25.564 -0.670 24.807 1.00 93.81 189 GLN A CA 1
ATOM 1524 C C . GLN A 1 189 ? -25.544 0.517 23.841 1.00 93.81 189 GLN A C 1
ATOM 1526 O O . GLN A 1 189 ? -26.508 0.758 23.121 1.00 93.81 189 GLN A O 1
ATOM 1531 N N . LEU A 1 190 ? -24.422 1.234 23.783 1.00 94.44 190 LEU A N 1
ATOM 1532 C CA . LEU A 1 190 ? -24.280 2.388 22.910 1.00 94.44 190 LEU A CA 1
ATOM 1533 C C . LEU A 1 190 ? -24.361 2.020 21.423 1.00 94.44 190 LEU A C 1
ATOM 1535 O O . LEU A 1 190 ? -25.000 2.733 20.669 1.00 94.44 190 LEU A O 1
ATOM 1539 N N . LEU A 1 191 ? -23.766 0.909 20.987 1.00 93.12 191 LEU A N 1
ATOM 1540 C CA . LEU A 1 191 ? -23.769 0.489 19.575 1.00 93.12 191 LEU A CA 1
ATOM 1541 C C . LEU A 1 191 ? -25.099 -0.144 19.113 1.00 93.12 191 LEU A C 1
ATOM 1543 O O . LEU A 1 191 ? -25.234 -0.523 17.946 1.00 93.12 191 LEU A O 1
ATOM 1547 N N . GLN A 1 192 ? -26.087 -0.265 20.006 1.00 89.00 192 GLN A N 1
ATOM 1548 C CA . GLN A 1 192 ? -27.471 -0.578 19.635 1.00 89.00 192 GLN A CA 1
ATOM 1549 C C . GLN A 1 192 ? -28.239 0.658 19.148 1.00 89.00 192 GLN A C 1
ATOM 1551 O O . GLN A 1 192 ? -29.207 0.494 18.410 1.00 89.00 192 GLN A O 1
ATOM 1556 N N . ASP A 1 193 ? -27.803 1.861 19.532 1.00 88.38 193 ASP A N 1
ATOM 1557 C CA . ASP A 1 193 ? -28.381 3.133 19.096 1.00 88.38 193 ASP A CA 1
ATOM 1558 C C . ASP A 1 193 ? -28.130 3.343 17.587 1.00 88.38 193 ASP A C 1
ATOM 1560 O O . ASP A 1 193 ? -26.965 3.376 17.175 1.00 88.38 193 ASP A O 1
ATOM 1564 N N . PRO A 1 194 ? -29.177 3.506 16.755 1.00 84.69 194 PRO A N 1
ATOM 1565 C CA . PRO A 1 194 ? -29.032 3.779 15.325 1.00 84.69 194 PRO A CA 1
ATOM 1566 C C . PRO A 1 194 ? -28.199 5.029 15.010 1.00 84.69 194 PRO A C 1
ATOM 1568 O O . PRO A 1 194 ? -27.497 5.045 14.002 1.00 84.69 194 PRO A O 1
ATOM 1571 N N . GLU A 1 195 ? -28.206 6.051 15.876 1.00 84.69 195 GLU A N 1
ATOM 1572 C CA . GLU A 1 195 ? -27.348 7.233 15.699 1.00 84.69 195 GLU A CA 1
ATOM 1573 C C . GLU A 1 195 ? -25.864 6.891 15.913 1.00 84.69 195 GLU A C 1
ATOM 1575 O O . GLU A 1 195 ? -24.966 7.490 15.314 1.00 84.69 195 GLU A O 1
ATOM 1580 N N . ALA A 1 196 ? -25.583 5.918 16.784 1.00 83.94 196 ALA A N 1
ATOM 1581 C CA . ALA A 1 196 ? -24.230 5.459 17.063 1.00 83.94 196 ALA A CA 1
ATOM 1582 C C . ALA A 1 196 ? -23.759 4.395 16.068 1.00 83.94 196 ALA A C 1
ATOM 1584 O O . ALA A 1 196 ? -22.574 4.373 15.755 1.00 83.94 196 ALA A O 1
ATOM 1585 N N . LEU A 1 197 ? -24.628 3.533 15.548 1.00 87.44 197 LEU A N 1
ATOM 1586 C CA . LEU A 1 197 ? -24.287 2.596 14.483 1.00 87.44 197 LEU A CA 1
ATOM 1587 C C . LEU A 1 197 ? -25.494 2.388 13.559 1.00 87.44 197 LEU A C 1
ATOM 1589 O O . LEU A 1 197 ? -26.383 1.599 13.902 1.00 87.44 197 LEU A O 1
ATOM 1593 N N . PRO A 1 198 ? -25.509 3.041 12.383 1.00 86.06 198 PRO A N 1
ATOM 1594 C CA . PRO A 1 198 ? -26.641 2.959 11.473 1.00 86.06 198 PRO A CA 1
ATOM 1595 C C . PRO A 1 198 ? -26.917 1.519 11.004 1.00 86.06 198 PRO A C 1
ATOM 1597 O O . PRO A 1 198 ? -25.968 0.748 10.811 1.00 86.06 198 PRO A O 1
ATOM 1600 N N . PRO A 1 199 ? -28.185 1.115 10.813 1.00 81.62 199 PRO A N 1
ATOM 1601 C CA . PRO A 1 199 ? -28.530 -0.225 10.335 1.00 81.62 199 PRO A CA 1
ATOM 1602 C C . PRO A 1 199 ? -27.840 -0.601 9.016 1.00 81.62 199 PRO A C 1
ATOM 1604 O O . PRO A 1 199 ? -27.306 -1.703 8.898 1.00 81.62 199 PRO A O 1
ATOM 1607 N N . GLU A 1 200 ? -27.771 0.328 8.065 1.00 81.75 200 GLU A N 1
ATOM 1608 C CA . GLU A 1 200 ? -27.126 0.172 6.758 1.00 81.75 200 GLU A CA 1
ATOM 1609 C C . GLU A 1 200 ? -25.610 -0.056 6.859 1.00 81.75 200 GLU A C 1
ATOM 1611 O O . GLU A 1 200 ? -25.019 -0.775 6.049 1.00 81.75 200 GLU A O 1
ATOM 1616 N N . ALA A 1 201 ? -24.966 0.461 7.909 1.00 79.38 201 ALA A N 1
ATOM 1617 C CA . ALA A 1 201 ? -23.553 0.199 8.153 1.00 79.38 201 ALA A CA 1
ATOM 1618 C C . ALA A 1 201 ? -23.301 -1.290 8.422 1.00 79.38 201 ALA A C 1
ATOM 1620 O O . ALA A 1 201 ? -22.257 -1.820 8.054 1.00 79.38 201 ALA A O 1
ATOM 1621 N N . ARG A 1 202 ? -24.263 -2.003 9.021 1.00 76.75 202 ARG A N 1
ATOM 1622 C CA . ARG A 1 202 ? -24.115 -3.430 9.360 1.00 76.75 202 ARG A CA 1
ATOM 1623 C C . ARG A 1 202 ? -24.059 -4.331 8.127 1.00 76.75 202 ARG A C 1
ATOM 1625 O O . ARG A 1 202 ? -23.575 -5.454 8.238 1.00 76.75 202 ARG A O 1
ATOM 1632 N N . SER A 1 203 ? -24.517 -3.844 6.972 1.00 78.06 203 SER A N 1
ATOM 1633 C CA . SER A 1 203 ? -24.351 -4.521 5.682 1.00 78.06 203 SER A CA 1
ATOM 1634 C C . SER A 1 203 ? -23.019 -4.229 4.984 1.00 78.06 203 SER A C 1
ATOM 1636 O O . SER A 1 203 ? -22.725 -4.889 3.990 1.00 78.06 203 SER A O 1
ATOM 1638 N N . ARG A 1 204 ? -22.186 -3.295 5.479 1.00 80.44 204 ARG A N 1
ATOM 1639 C CA . ARG A 1 204 ? -20.864 -3.032 4.885 1.00 80.44 204 ARG A CA 1
ATOM 1640 C C . ARG A 1 204 ? -19.964 -4.255 5.016 1.00 80.44 204 ARG A C 1
ATOM 1642 O O . ARG A 1 204 ? -19.596 -4.672 6.117 1.00 80.44 204 ARG A O 1
ATOM 1649 N N . THR A 1 205 ? -19.577 -4.801 3.871 1.00 85.06 205 THR A N 1
ATOM 1650 C CA . THR A 1 205 ? -18.655 -5.934 3.772 1.00 85.06 205 THR A CA 1
ATOM 1651 C C . THR A 1 205 ? -17.225 -5.455 3.529 1.00 85.06 205 THR A C 1
ATOM 1653 O O . THR A 1 205 ? -17.009 -4.307 3.141 1.00 85.06 205 THR A O 1
ATOM 1656 N N . ALA A 1 206 ? -16.242 -6.342 3.710 1.00 85.12 206 ALA A N 1
ATOM 1657 C CA . ALA A 1 206 ? -14.863 -6.069 3.298 1.00 85.12 206 ALA A CA 1
ATOM 1658 C C . ALA A 1 206 ? -14.786 -5.690 1.807 1.00 85.12 206 ALA A C 1
ATOM 1660 O O . ALA A 1 206 ? -14.054 -4.775 1.449 1.00 85.12 206 ALA A O 1
ATOM 1661 N N . THR A 1 207 ? -15.612 -6.319 0.960 1.00 89.75 207 THR A N 1
ATOM 1662 C CA . THR A 1 207 ? -15.710 -5.999 -0.469 1.00 89.75 207 THR A CA 1
ATOM 1663 C C . THR A 1 207 ? -16.217 -4.578 -0.688 1.00 89.75 207 THR A C 1
ATOM 1665 O O . THR A 1 207 ? -15.580 -3.821 -1.403 1.00 89.75 207 THR A O 1
ATOM 1668 N N . THR A 1 208 ? -17.313 -4.171 -0.039 1.00 90.94 208 THR A N 1
ATOM 1669 C CA . THR A 1 208 ? -17.834 -2.797 -0.164 1.00 90.94 208 THR A CA 1
ATOM 1670 C C . THR A 1 208 ? -16.790 -1.755 0.245 1.00 90.94 208 THR A C 1
ATOM 1672 O O . THR A 1 208 ? -16.639 -0.754 -0.442 1.00 90.94 208 THR A O 1
ATOM 1675 N N . ARG A 1 209 ? -16.027 -2.014 1.316 1.00 87.25 209 ARG A N 1
ATOM 1676 C CA . ARG A 1 209 ? -14.940 -1.124 1.758 1.00 87.25 209 ARG A CA 1
ATOM 1677 C C . ARG A 1 209 ? -13.797 -1.055 0.750 1.00 87.25 209 ARG A C 1
ATOM 1679 O O . ARG A 1 209 ? -13.310 0.034 0.488 1.00 87.25 209 ARG A O 1
ATOM 1686 N N . ALA A 1 210 ? -13.380 -2.195 0.198 1.00 89.00 210 ALA A N 1
ATOM 1687 C CA . ALA A 1 210 ? -12.342 -2.239 -0.829 1.00 89.00 210 ALA A CA 1
ATOM 1688 C C . ALA A 1 210 ? -12.746 -1.410 -2.058 1.00 89.00 210 ALA A C 1
ATOM 1690 O O . ALA A 1 210 ? -11.960 -0.610 -2.542 1.00 89.00 210 ALA A O 1
ATOM 1691 N N . LEU A 1 211 ? -14.002 -1.526 -2.503 1.00 93.69 211 LEU A N 1
ATOM 1692 C CA . LEU A 1 211 ? -14.529 -0.726 -3.615 1.00 93.69 211 LEU A CA 1
ATOM 1693 C C . LEU A 1 211 ? -14.538 0.781 -3.299 1.00 93.69 211 LEU A C 1
ATOM 1695 O O . LEU A 1 211 ? -14.172 1.585 -4.148 1.00 93.69 211 LEU A O 1
ATOM 1699 N N . GLU A 1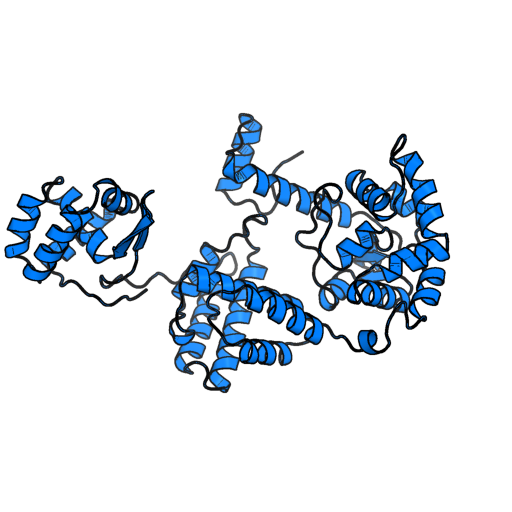 212 ? -14.949 1.173 -2.086 1.00 88.69 212 GLU A N 1
ATOM 1700 C CA . GLU A 1 212 ? -14.949 2.582 -1.655 1.00 88.69 212 GLU A CA 1
ATOM 1701 C C . GLU A 1 212 ? -13.527 3.165 -1.574 1.00 88.69 212 GLU A C 1
ATOM 1703 O O . GLU A 1 212 ? -13.309 4.297 -2.006 1.00 88.69 212 GLU A O 1
ATOM 1708 N N . ARG A 1 213 ? -12.565 2.403 -1.039 1.00 85.38 213 ARG A N 1
ATOM 1709 C CA . ARG A 1 213 ? -11.159 2.819 -0.943 1.00 85.38 213 ARG A CA 1
ATOM 1710 C C . ARG A 1 213 ? -10.514 2.952 -2.317 1.00 85.38 213 ARG A C 1
ATOM 1712 O O . ARG A 1 213 ? -10.013 4.029 -2.627 1.00 85.38 213 ARG A O 1
ATOM 1719 N N . LEU A 1 214 ? -10.655 1.925 -3.157 1.00 89.12 214 LEU A N 1
ATOM 1720 C CA . LEU A 1 214 ? -10.147 1.952 -4.521 1.00 89.12 214 LEU A CA 1
ATOM 1721 C C . LEU A 1 214 ? -10.722 3.141 -5.296 1.00 89.12 214 LEU A C 1
ATOM 1723 O O . LEU A 1 214 ? -9.985 3.807 -6.005 1.00 89.12 214 LEU A O 1
ATOM 1727 N N . ALA A 1 215 ? -12.017 3.442 -5.158 1.00 91.94 215 ALA A N 1
ATOM 1728 C CA . ALA A 1 215 ? -12.618 4.597 -5.826 1.00 91.94 215 ALA A CA 1
ATOM 1729 C C . ALA A 1 215 ? -12.020 5.934 -5.352 1.00 91.94 215 ALA A C 1
ATOM 1731 O O . ALA A 1 215 ? -11.830 6.839 -6.164 1.00 91.94 215 ALA A O 1
ATOM 1732 N N . ALA A 1 216 ? -11.717 6.063 -4.056 1.00 81.62 216 ALA A N 1
ATOM 1733 C CA . ALA A 1 216 ? -11.076 7.255 -3.505 1.00 81.62 216 ALA A CA 1
ATOM 1734 C C . ALA A 1 216 ? -9.629 7.408 -3.995 1.00 81.62 216 ALA A C 1
ATOM 1736 O O . ALA A 1 216 ? -9.246 8.507 -4.387 1.00 81.62 216 ALA A O 1
ATOM 1737 N N . PHE A 1 217 ? -8.856 6.319 -4.016 1.00 84.56 217 PHE A N 1
ATOM 1738 C CA . PHE A 1 217 ? -7.507 6.291 -4.583 1.00 84.56 217 PHE A CA 1
ATOM 1739 C C . PHE A 1 217 ? -7.517 6.574 -6.089 1.00 84.56 217 PHE A C 1
ATOM 1741 O O . PHE A 1 217 ? -6.768 7.406 -6.579 1.00 84.56 217 PHE A O 1
ATOM 1748 N N . TYR A 1 218 ? -8.423 5.949 -6.836 1.00 88.69 218 TYR A N 1
ATOM 1749 C CA . TYR A 1 218 ? -8.529 6.133 -8.280 1.00 88.69 218 TYR A CA 1
ATOM 1750 C C . TYR A 1 218 ? -8.764 7.597 -8.669 1.00 88.69 218 TYR A C 1
ATOM 1752 O O . TYR A 1 218 ? -8.255 8.058 -9.684 1.00 88.69 218 TYR A O 1
ATOM 1760 N N . ALA A 1 219 ? -9.504 8.345 -7.846 1.00 87.44 219 ALA A N 1
ATOM 1761 C CA . ALA A 1 219 ? -9.742 9.770 -8.054 1.00 87.44 219 ALA A CA 1
ATOM 1762 C C . ALA A 1 219 ? -8.480 10.643 -7.898 1.00 87.44 219 ALA A C 1
ATOM 1764 O O . ALA A 1 219 ? -8.525 11.815 -8.269 1.00 87.44 219 ALA A O 1
ATOM 1765 N N . THR A 1 220 ? -7.382 10.110 -7.348 1.00 83.69 220 THR A N 1
ATOM 1766 C CA . THR A 1 220 ? -6.092 10.810 -7.248 1.00 83.69 220 THR A CA 1
ATOM 1767 C C . THR A 1 220 ? -5.158 10.526 -8.419 1.00 83.69 220 THR A C 1
ATOM 1769 O O . THR A 1 220 ? -4.125 11.179 -8.510 1.00 83.69 220 THR A O 1
ATOM 1772 N N . LEU A 1 221 ? -5.480 9.558 -9.283 1.00 78.62 221 LEU A N 1
ATOM 1773 C CA . LEU A 1 221 ? -4.658 9.215 -10.443 1.00 78.62 221 LEU A CA 1
ATOM 1774 C C . LEU A 1 221 ? -4.890 10.216 -11.575 1.00 78.62 221 LEU A C 1
ATOM 1776 O O . LEU A 1 221 ? -6.035 10.512 -11.924 1.00 78.62 221 LEU A O 1
ATOM 1780 N N . GLU A 1 222 ? -3.811 10.699 -12.188 1.00 80.31 222 GLU A N 1
ATOM 1781 C CA . GLU A 1 222 ? -3.915 11.613 -13.328 1.00 80.31 222 GLU A CA 1
ATOM 1782 C C . GLU A 1 222 ? -4.253 10.860 -14.616 1.00 80.31 222 GLU A C 1
ATOM 1784 O O . GLU A 1 222 ? -5.076 11.315 -15.418 1.00 80.31 222 GLU A O 1
ATOM 1789 N N . ARG A 1 223 ? -3.617 9.699 -14.825 1.00 84.25 223 ARG A N 1
ATOM 1790 C CA . ARG A 1 223 ? -3.757 8.885 -16.041 1.00 84.25 223 ARG A CA 1
ATOM 1791 C C . ARG A 1 223 ? -3.857 7.398 -15.692 1.00 84.25 223 ARG A C 1
ATOM 1793 O O . ARG A 1 223 ? -2.902 6.650 -15.883 1.00 84.25 223 ARG A O 1
ATOM 1800 N N . PRO A 1 224 ? -5.009 6.939 -15.180 1.00 86.88 224 PRO A N 1
ATOM 1801 C CA . PRO A 1 224 ? -5.156 5.555 -14.755 1.00 86.88 224 PRO A CA 1
ATOM 1802 C C . PRO A 1 224 ? -5.047 4.581 -15.937 1.00 86.88 224 PRO A C 1
ATOM 1804 O O . PRO A 1 224 ? -5.801 4.681 -16.905 1.00 86.88 224 PRO A O 1
ATOM 1807 N N . LEU A 1 225 ? -4.163 3.584 -15.810 1.00 92.25 225 LEU A N 1
ATOM 1808 C CA . LEU A 1 225 ? -3.937 2.535 -16.817 1.00 92.25 225 LEU A CA 1
ATOM 1809 C C . LEU A 1 225 ? -5.201 1.718 -17.136 1.00 92.25 225 LEU A C 1
ATOM 1811 O O . LEU A 1 225 ? -5.402 1.268 -18.262 1.00 92.25 225 LEU A O 1
ATOM 1815 N N . LEU A 1 226 ? -6.034 1.481 -16.121 1.00 95.19 226 LEU A N 1
ATOM 1816 C CA . LEU A 1 226 ? -7.215 0.624 -16.197 1.00 95.19 226 LEU A CA 1
ATOM 1817 C C . LEU A 1 226 ? -8.472 1.395 -15.780 1.00 95.19 226 LEU A C 1
ATOM 1819 O O . LEU A 1 226 ? -8.414 2.191 -14.843 1.00 95.19 226 LEU A O 1
ATOM 1823 N N . PRO A 1 227 ? -9.635 1.148 -16.401 1.00 95.25 227 PRO A N 1
ATOM 1824 C CA . PRO A 1 227 ? -10.899 1.745 -15.972 1.00 95.25 227 PRO A CA 1
ATOM 1825 C C . PRO A 1 227 ? -11.366 1.235 -14.602 1.00 95.25 227 PRO A C 1
ATOM 1827 O O . PRO A 1 227 ? -11.341 0.035 -14.332 1.00 95.25 227 PRO A O 1
ATOM 1830 N N . LEU A 1 228 ? -11.871 2.136 -13.750 1.00 96.56 228 LEU A N 1
ATOM 1831 C CA . LEU A 1 228 ? -12.351 1.798 -12.399 1.00 96.56 228 LEU A CA 1
ATOM 1832 C C . LEU A 1 228 ? -13.441 0.710 -12.389 1.00 96.56 228 LEU A C 1
ATOM 1834 O O . LEU A 1 228 ? -13.520 -0.081 -11.451 1.00 96.56 228 LEU A O 1
ATOM 1838 N N . GLU A 1 229 ? -14.284 0.647 -13.422 1.00 96.81 229 GLU A N 1
ATOM 1839 C CA . GLU A 1 229 ? -15.312 -0.393 -13.559 1.00 96.81 229 GLU A CA 1
ATOM 1840 C C . GLU A 1 229 ? -14.707 -1.804 -13.610 1.00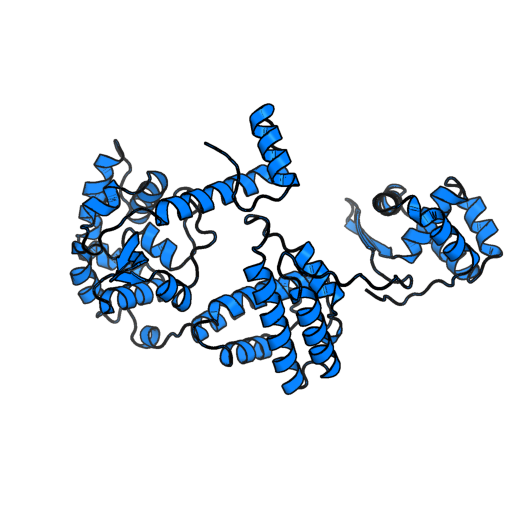 96.81 229 GLU A C 1
ATOM 1842 O O . GLU A 1 229 ? -15.163 -2.693 -12.885 1.00 96.81 229 GLU A O 1
ATOM 1847 N N . ASP A 1 230 ? -13.636 -1.989 -14.386 1.00 97.12 230 ASP A N 1
ATOM 1848 C CA . ASP A 1 230 ? -12.959 -3.280 -14.523 1.00 97.12 230 ASP A CA 1
ATOM 1849 C C . ASP A 1 230 ? -12.310 -3.708 -13.203 1.00 97.12 230 ASP A C 1
ATOM 1851 O O . ASP A 1 230 ? -12.415 -4.866 -12.791 1.00 97.12 230 ASP A O 1
ATOM 1855 N N . LEU A 1 231 ? -11.689 -2.755 -12.503 1.00 97.56 231 LEU A N 1
ATOM 1856 C CA . LEU A 1 231 ? -11.069 -2.993 -11.202 1.00 97.56 231 LEU A CA 1
ATOM 1857 C C . LEU A 1 231 ? -12.115 -3.352 -10.137 1.00 97.56 231 LEU A C 1
ATOM 1859 O O . LEU A 1 231 ? -11.934 -4.299 -9.370 1.00 97.56 231 LEU A O 1
ATOM 1863 N N . ASN A 1 232 ? -13.243 -2.638 -10.113 1.00 97.44 232 ASN A N 1
ATOM 1864 C CA . ASN A 1 232 ? -14.343 -2.908 -9.190 1.00 97.44 232 ASN A CA 1
ATOM 1865 C C . ASN A 1 232 ? -14.911 -4.312 -9.386 1.00 97.44 232 ASN A C 1
ATOM 1867 O O . ASN A 1 232 ? -15.181 -5.038 -8.427 1.00 97.44 232 ASN A O 1
ATOM 1871 N N . ASP A 1 233 ? -15.095 -4.713 -10.633 1.00 96.25 233 ASP A N 1
ATOM 1872 C CA . ASP A 1 233 ? -15.589 -6.039 -10.950 1.00 96.25 233 ASP A CA 1
ATOM 1873 C C . ASP A 1 233 ? -14.597 -7.152 -10.632 1.00 96.25 233 ASP A C 1
ATOM 1875 O O . ASP A 1 233 ? -15.011 -8.226 -10.183 1.00 96.25 233 ASP A O 1
ATOM 1879 N N . PHE A 1 234 ? -13.302 -6.903 -10.825 1.00 97.88 234 PHE A N 1
ATOM 1880 C CA . PHE A 1 234 ? -12.264 -7.807 -10.353 1.00 97.88 234 PHE A CA 1
ATOM 1881 C C . PHE A 1 234 ? -12.364 -7.985 -8.832 1.00 97.88 234 PHE A C 1
ATOM 1883 O O . PHE A 1 234 ? -12.483 -9.114 -8.352 1.00 97.88 234 PHE A O 1
ATOM 1890 N N . LEU A 1 235 ? -12.440 -6.891 -8.062 1.00 96.81 235 LEU A N 1
ATOM 1891 C CA . LEU A 1 235 ? -12.565 -6.949 -6.600 1.00 96.81 235 LEU A CA 1
ATOM 1892 C C . LEU A 1 235 ? -13.841 -7.663 -6.124 1.00 96.81 235 LEU A C 1
ATOM 1894 O O . LEU A 1 235 ? -13.813 -8.339 -5.095 1.00 96.81 235 LEU A O 1
ATOM 1898 N N . ARG A 1 236 ? -14.951 -7.581 -6.870 1.00 95.75 236 ARG A N 1
ATOM 1899 C CA . ARG A 1 236 ? -16.190 -8.329 -6.561 1.00 95.75 236 ARG A CA 1
ATOM 1900 C C . ARG A 1 236 ? -16.031 -9.845 -6.685 1.00 95.75 236 ARG A C 1
ATOM 1902 O O . ARG A 1 236 ? -16.751 -10.578 -6.011 1.00 95.75 236 ARG A O 1
ATOM 1909 N N . GLN A 1 237 ? -15.104 -10.312 -7.519 1.00 95.25 237 GLN A N 1
ATOM 1910 C CA . GLN A 1 237 ? -14.792 -11.736 -7.692 1.00 95.25 237 GLN A CA 1
ATOM 1911 C C . GLN A 1 237 ? -13.772 -12.244 -6.665 1.00 95.25 237 GLN A C 1
ATOM 1913 O O . GLN A 1 237 ? -13.606 -13.453 -6.482 1.00 95.25 237 GLN A O 1
ATOM 1918 N N . VAL A 1 238 ? -13.080 -11.339 -5.969 1.00 95.38 238 VAL A N 1
ATOM 1919 C CA . VAL A 1 238 ? -12.114 -11.698 -4.933 1.00 95.38 238 VAL A CA 1
ATOM 1920 C C . VAL A 1 238 ? -12.842 -12.175 -3.682 1.00 95.38 238 VAL A C 1
ATOM 1922 O O . VAL A 1 238 ? -13.818 -11.586 -3.216 1.00 95.38 238 VAL A O 1
ATOM 1925 N N . HIS A 1 239 ? -12.328 -13.252 -3.088 1.00 92.69 239 HIS A N 1
ATOM 1926 C CA . HIS A 1 239 ? -12.876 -13.775 -1.850 1.00 92.69 239 HIS A CA 1
ATOM 1927 C C . HIS A 1 239 ? -12.838 -12.695 -0.742 1.00 92.69 239 HIS A C 1
ATOM 1929 O O . HIS A 1 239 ? -11.777 -12.112 -0.504 1.00 92.69 239 HIS A O 1
ATOM 1935 N N . PRO A 1 240 ? -13.927 -12.469 0.025 1.00 86.88 240 PRO A N 1
ATOM 1936 C CA . PRO A 1 240 ? -14.014 -11.352 0.977 1.00 86.88 240 PRO A CA 1
ATOM 1937 C C . PRO A 1 240 ? -12.913 -11.285 2.045 1.00 86.88 240 PRO A C 1
ATOM 1939 O O . PRO A 1 240 ? -12.697 -10.239 2.641 1.00 86.88 240 PRO A O 1
ATOM 1942 N N . ARG A 1 241 ? -12.217 -12.397 2.322 1.00 85.56 241 ARG A N 1
ATOM 1943 C CA . ARG A 1 241 ? -11.087 -12.434 3.275 1.00 85.56 241 ARG A CA 1
ATOM 1944 C C . ARG A 1 241 ? -9.767 -11.897 2.722 1.00 85.56 241 ARG A C 1
ATOM 1946 O O . ARG A 1 241 ? -8.847 -11.711 3.510 1.00 85.56 241 ARG A O 1
ATOM 1953 N N . GLU A 1 242 ? -9.660 -11.745 1.410 1.00 90.62 242 GLU A N 1
ATOM 1954 C CA . GLU A 1 242 ? -8.443 -11.316 0.711 1.00 90.62 242 GLU A CA 1
ATOM 1955 C C . GLU A 1 242 ? -8.630 -9.950 0.047 1.00 90.62 242 GLU A C 1
ATOM 1957 O O . GLU A 1 242 ? -7.652 -9.302 -0.293 1.00 90.62 242 GLU A O 1
ATOM 1962 N N . VAL A 1 243 ? -9.876 -9.494 -0.117 1.00 92.69 243 VAL A N 1
ATOM 1963 C CA . VAL A 1 243 ? -10.225 -8.340 -0.957 1.00 92.69 243 VAL A CA 1
ATOM 1964 C C . VAL A 1 243 ? -9.532 -7.036 -0.565 1.00 92.69 243 VAL A C 1
ATOM 1966 O O . VAL A 1 243 ? -9.164 -6.286 -1.453 1.00 92.69 243 VAL A O 1
ATOM 1969 N N . LEU A 1 244 ? -9.289 -6.787 0.726 1.00 86.12 244 LEU A N 1
ATOM 1970 C CA . LEU A 1 244 ? -8.558 -5.594 1.174 1.00 86.12 244 LEU A CA 1
ATOM 1971 C C . LEU A 1 244 ? -7.051 -5.680 0.896 1.00 86.12 244 LEU A C 1
ATOM 1973 O O . LEU A 1 244 ? -6.418 -4.664 0.669 1.00 86.12 244 LEU A O 1
ATOM 1977 N N . GLU A 1 245 ? -6.466 -6.881 0.920 1.00 88.81 245 GLU A N 1
ATOM 1978 C CA . GLU A 1 245 ? -5.060 -7.058 0.526 1.00 88.81 245 GLU A CA 1
ATOM 1979 C C . GLU A 1 245 ? -4.905 -6.977 -0.995 1.00 88.81 245 GLU A C 1
ATOM 1981 O O . GLU A 1 245 ? -3.906 -6.469 -1.490 1.00 88.81 245 GLU A O 1
ATOM 1986 N N . VAL A 1 246 ? -5.887 -7.504 -1.729 1.00 94.31 246 VAL A N 1
ATOM 1987 C CA . VAL A 1 246 ? -5.911 -7.474 -3.193 1.00 94.31 246 VAL A CA 1
ATOM 1988 C C . VAL A 1 246 ? -6.174 -6.065 -3.715 1.00 94.31 246 VAL A C 1
ATOM 1990 O O . VAL A 1 246 ? -5.597 -5.696 -4.726 1.00 94.31 246 VAL A O 1
ATOM 1993 N N . GLU A 1 247 ? -7.012 -5.280 -3.042 1.00 94.38 247 GLU A N 1
ATOM 1994 C CA . GLU A 1 247 ? -7.196 -3.867 -3.371 1.00 94.38 247 GLU A CA 1
ATOM 1995 C C . GLU A 1 247 ? -5.896 -3.078 -3.195 1.00 94.38 247 GLU A C 1
ATOM 1997 O O . GLU A 1 247 ? -5.471 -2.447 -4.153 1.00 94.38 247 GLU A O 1
ATOM 2002 N N . GLU A 1 248 ? -5.200 -3.214 -2.064 1.00 87.38 248 GLU A N 1
ATOM 2003 C CA . GLU A 1 248 ? -3.877 -2.601 -1.863 1.00 87.38 248 GLU A CA 1
ATOM 2004 C C . GLU A 1 248 ? -2.869 -3.030 -2.953 1.00 87.38 248 GLU A C 1
ATOM 2006 O O . GLU A 1 248 ? -2.171 -2.197 -3.523 1.00 87.38 248 GLU A O 1
ATOM 2011 N N . ASP A 1 249 ? -2.833 -4.323 -3.307 1.00 93.62 249 ASP A N 1
ATOM 2012 C CA . ASP A 1 249 ? -1.977 -4.830 -4.391 1.00 93.62 249 ASP A CA 1
ATOM 2013 C C . ASP A 1 249 ? -2.335 -4.212 -5.766 1.00 93.62 249 ASP A C 1
ATOM 2015 O O . ASP A 1 249 ? -1.454 -4.066 -6.615 1.00 93.62 249 ASP A O 1
ATOM 2019 N N . VAL A 1 250 ? -3.614 -3.890 -6.009 1.00 94.88 250 VAL A N 1
ATOM 2020 C CA . VAL A 1 250 ? -4.087 -3.224 -7.237 1.00 94.88 250 VAL A CA 1
ATOM 2021 C C . VAL A 1 250 ? -3.665 -1.757 -7.253 1.00 94.88 250 VAL A C 1
ATOM 2023 O O . VAL A 1 250 ? -3.194 -1.294 -8.288 1.00 94.88 250 VAL A O 1
ATOM 2026 N N . GLU A 1 251 ? -3.785 -1.040 -6.134 1.00 90.88 251 GLU A N 1
ATOM 2027 C CA . GLU A 1 251 ? -3.290 0.340 -6.013 1.00 90.88 251 GLU A CA 1
ATOM 2028 C C . GLU A 1 251 ? -1.780 0.402 -6.286 1.00 90.88 251 GLU A C 1
ATOM 2030 O O . GLU A 1 251 ? -1.328 1.174 -7.131 1.00 90.88 251 GLU A O 1
ATOM 2035 N N . ASP A 1 252 ? -1.010 -0.487 -5.648 1.00 88.56 252 ASP A N 1
ATOM 2036 C CA . ASP A 1 252 ? 0.437 -0.601 -5.846 1.00 88.56 252 ASP A CA 1
ATOM 2037 C C . ASP A 1 252 ? 0.810 -0.913 -7.306 1.00 88.56 252 ASP A C 1
ATOM 2039 O O . ASP A 1 252 ? 1.833 -0.441 -7.808 1.00 88.56 252 ASP A O 1
ATOM 2043 N N . PHE A 1 253 ? 0.015 -1.753 -7.978 1.00 93.94 253 PHE A N 1
ATOM 2044 C CA . PHE A 1 253 ? 0.202 -2.066 -9.392 1.00 93.94 253 PHE A CA 1
ATOM 2045 C C . PHE A 1 253 ? -0.039 -0.833 -10.263 1.00 93.94 253 PHE A C 1
ATOM 2047 O O . PHE A 1 253 ? 0.777 -0.552 -11.135 1.00 93.94 253 PHE A O 1
ATOM 2054 N N . LEU A 1 254 ? -1.117 -0.084 -10.018 1.00 89.06 254 LEU A N 1
ATOM 2055 C CA . LEU A 1 254 ? -1.436 1.118 -10.790 1.00 89.06 254 LEU A CA 1
ATOM 2056 C C . LEU A 1 254 ? -0.338 2.177 -10.655 1.00 89.06 254 LEU A C 1
ATOM 2058 O O . LEU A 1 254 ? 0.138 2.655 -11.679 1.00 89.06 254 LEU A O 1
ATOM 2062 N N . LEU A 1 255 ? 0.128 2.451 -9.431 1.00 84.75 255 LEU A N 1
ATOM 2063 C CA . LEU A 1 255 ? 1.265 3.353 -9.201 1.00 84.75 255 LEU A CA 1
ATOM 2064 C C . LEU A 1 255 ? 2.529 2.845 -9.893 1.00 84.75 255 LEU A C 1
ATOM 2066 O O . LEU A 1 255 ? 3.207 3.589 -10.587 1.00 84.75 255 LEU A O 1
ATOM 2070 N N . GLY A 1 256 ? 2.828 1.551 -9.749 1.00 85.06 256 GLY A N 1
ATOM 2071 C CA . GLY A 1 256 ? 4.017 0.962 -10.352 1.00 85.06 256 GLY A CA 1
ATOM 2072 C C . GLY A 1 256 ? 4.019 1.025 -11.878 1.00 85.06 256 GLY A C 1
ATOM 2073 O O . GLY A 1 256 ? 5.086 1.133 -12.471 1.00 85.06 256 GLY A O 1
ATOM 2074 N N . MET A 1 257 ? 2.854 0.930 -12.520 1.00 90.56 257 MET A N 1
ATOM 2075 C CA . MET A 1 257 ? 2.748 1.058 -13.974 1.00 90.56 257 MET A CA 1
ATOM 2076 C C . MET A 1 257 ? 2.735 2.520 -14.434 1.00 90.56 257 MET A C 1
ATOM 2078 O O . MET A 1 257 ? 3.249 2.797 -15.513 1.00 90.56 257 MET A O 1
ATOM 2082 N N . GLU A 1 258 ? 2.200 3.443 -13.631 1.00 83.75 258 GLU A N 1
ATOM 2083 C CA . GLU A 1 258 ? 2.297 4.891 -13.868 1.00 83.75 258 GLU A CA 1
ATOM 2084 C C . GLU A 1 258 ? 3.757 5.365 -13.779 1.00 83.75 258 GLU A C 1
ATOM 2086 O O . GLU A 1 258 ? 4.231 6.039 -14.690 1.00 83.75 258 GLU A O 1
ATOM 2091 N N . ASP A 1 259 ? 4.513 4.893 -12.780 1.00 79.38 259 ASP A N 1
ATOM 2092 C CA . ASP A 1 259 ? 5.964 5.118 -12.637 1.00 79.38 259 ASP A CA 1
ATOM 2093 C C . ASP A 1 259 ? 6.785 4.555 -13.815 1.00 79.38 259 ASP A C 1
ATOM 2095 O O . ASP A 1 259 ? 7.923 4.969 -14.052 1.00 79.38 259 ASP A O 1
ATOM 2099 N N . LEU A 1 260 ? 6.244 3.556 -14.518 1.00 82.56 260 LEU A N 1
ATOM 2100 C CA . LEU A 1 260 ? 6.827 2.974 -15.730 1.00 82.56 260 LEU A CA 1
ATOM 2101 C C . LEU A 1 260 ? 6.224 3.561 -17.015 1.00 82.56 260 LEU A C 1
ATOM 2103 O O . LEU A 1 260 ? 6.523 3.071 -18.096 1.00 82.56 260 LEU A O 1
ATOM 2107 N N . GLU A 1 261 ? 5.385 4.592 -16.903 1.00 82.69 261 GLU A N 1
ATOM 2108 C CA . GLU A 1 261 ? 4.738 5.298 -18.013 1.00 82.69 261 GLU A CA 1
ATOM 2109 C C . GLU A 1 261 ? 3.949 4.398 -18.977 1.00 82.69 261 GLU A C 1
ATOM 2111 O O . GLU A 1 261 ? 3.831 4.682 -20.173 1.00 82.69 261 GLU A O 1
ATOM 2116 N N . MET A 1 262 ? 3.375 3.308 -18.463 1.00 88.44 262 MET A N 1
ATOM 2117 C CA . MET A 1 262 ? 2.579 2.389 -19.272 1.00 88.44 262 MET A CA 1
ATOM 2118 C C . MET A 1 262 ? 1.328 3.092 -19.806 1.00 88.44 262 MET A C 1
ATOM 2120 O O . MET A 1 262 ? 0.532 3.648 -19.048 1.00 88.44 262 MET A O 1
ATOM 2124 N N . LYS A 1 263 ? 1.143 3.050 -21.129 1.00 86.75 263 LYS A N 1
ATOM 2125 C CA . LYS A 1 263 ? 0.028 3.720 -21.820 1.00 86.75 263 LYS A CA 1
ATOM 2126 C C . LYS A 1 263 ? -1.163 2.795 -22.031 1.00 86.75 263 LYS A C 1
ATOM 2128 O O . LYS A 1 263 ? -2.304 3.253 -22.007 1.00 86.75 263 LYS A O 1
ATOM 2133 N N . SER A 1 264 ? -0.901 1.508 -22.233 1.00 92.88 264 SER A N 1
ATOM 2134 C CA . SER A 1 264 ? -1.914 0.471 -22.375 1.00 92.88 264 SER A CA 1
ATOM 2135 C C . SER A 1 264 ? -1.613 -0.710 -21.466 1.00 92.88 264 SER A C 1
ATOM 2137 O O . SER A 1 264 ? -0.461 -1.081 -21.247 1.00 92.88 264 SER A O 1
ATOM 2139 N N . ALA A 1 265 ? -2.665 -1.359 -20.971 1.00 94.69 265 ALA A N 1
ATOM 2140 C CA . ALA A 1 265 ? -2.522 -2.625 -20.265 1.00 94.69 265 ALA A CA 1
ATOM 2141 C C . ALA A 1 265 ? -1.942 -3.728 -21.173 1.00 94.69 265 ALA A C 1
ATOM 2143 O O . ALA A 1 265 ? -1.272 -4.630 -20.684 1.00 94.69 265 ALA A O 1
ATOM 2144 N N . ASP A 1 266 ? -2.137 -3.642 -22.493 1.00 95.06 266 ASP A N 1
ATOM 2145 C CA . ASP A 1 266 ? -1.516 -4.570 -23.447 1.00 95.06 266 ASP A CA 1
ATOM 2146 C C . ASP A 1 266 ? -0.004 -4.348 -23.645 1.00 95.06 266 ASP A C 1
ATOM 2148 O O . ASP A 1 266 ? 0.670 -5.249 -24.144 1.00 95.06 266 ASP A O 1
ATOM 2152 N N . ASP A 1 267 ? 0.542 -3.210 -23.201 1.00 91.31 267 ASP A N 1
ATOM 2153 C CA . ASP A 1 267 ? 1.982 -2.916 -23.284 1.00 91.31 267 ASP A CA 1
ATOM 2154 C C . ASP A 1 267 ? 2.766 -3.542 -22.112 1.00 91.31 267 ASP A C 1
ATOM 2156 O O . ASP A 1 267 ? 3.991 -3.684 -22.151 1.00 91.31 267 ASP A O 1
ATOM 2160 N N . VAL A 1 268 ? 2.072 -3.959 -21.047 1.00 94.56 268 VAL A N 1
ATOM 2161 C CA . VAL A 1 268 ? 2.725 -4.530 -19.866 1.00 94.56 268 VAL A CA 1
ATOM 2162 C C . VAL A 1 268 ? 3.312 -5.902 -20.200 1.00 94.56 268 VAL A C 1
ATOM 2164 O O . VAL A 1 268 ? 2.659 -6.785 -20.758 1.00 94.56 268 VAL A O 1
ATOM 2167 N N . ALA A 1 269 ? 4.562 -6.112 -19.788 1.00 93.62 269 ALA A N 1
ATOM 2168 C CA . ALA A 1 269 ? 5.344 -7.300 -20.103 1.00 93.62 269 ALA A CA 1
ATOM 2169 C C . ALA A 1 269 ? 6.060 -7.854 -18.864 1.00 93.62 269 ALA A C 1
ATOM 2171 O O . ALA A 1 269 ? 6.139 -7.219 -17.810 1.00 93.62 269 ALA A O 1
ATOM 2172 N N . GLY A 1 270 ? 6.630 -9.055 -18.983 1.00 94.94 270 GLY A N 1
ATOM 2173 C CA . GLY A 1 270 ? 7.313 -9.714 -17.865 1.00 94.94 270 GLY A CA 1
ATOM 2174 C C . GLY A 1 270 ? 8.485 -8.914 -17.286 1.00 94.94 270 GLY A C 1
ATOM 2175 O O . GLY A 1 270 ? 8.659 -8.867 -16.066 1.00 94.94 270 GLY A O 1
ATOM 2176 N N . HIS A 1 271 ? 9.255 -8.226 -18.131 1.00 92.00 271 HIS A N 1
ATOM 2177 C CA . HIS A 1 271 ? 10.356 -7.377 -17.673 1.00 92.00 271 HIS A CA 1
ATOM 2178 C C . HIS A 1 271 ? 9.856 -6.132 -16.920 1.00 92.00 271 HIS A C 1
ATOM 2180 O O . HIS A 1 271 ? 10.488 -5.753 -15.936 1.00 92.00 271 HIS A O 1
ATOM 2186 N N . HIS A 1 272 ? 8.690 -5.571 -17.276 1.00 93.81 272 HIS A N 1
ATOM 2187 C CA . HIS A 1 272 ? 8.034 -4.498 -16.516 1.00 93.81 272 HIS A CA 1
ATOM 2188 C C . HIS A 1 272 ? 7.692 -4.949 -15.098 1.00 93.81 272 HIS A C 1
ATOM 2190 O O . HIS A 1 272 ? 8.039 -4.276 -14.130 1.00 93.81 272 HIS A O 1
ATOM 2196 N N . LEU A 1 273 ? 7.114 -6.145 -14.946 1.00 96.06 273 LEU A N 1
ATOM 2197 C CA . LEU A 1 273 ? 6.837 -6.716 -13.624 1.00 96.06 273 LEU A CA 1
ATOM 2198 C C . LEU A 1 273 ? 8.125 -6.978 -12.831 1.00 96.06 273 LEU A C 1
ATOM 2200 O O . LEU A 1 273 ? 8.189 -6.709 -11.630 1.00 96.06 273 LEU A O 1
ATOM 2204 N N . SER A 1 274 ? 9.172 -7.472 -13.496 1.00 92.25 274 SER A N 1
ATOM 2205 C CA . SER A 1 274 ? 10.486 -7.682 -12.881 1.00 92.25 274 SER A CA 1
ATOM 2206 C C . SER A 1 274 ? 11.124 -6.359 -12.427 1.00 92.25 274 SER A C 1
ATOM 2208 O O . SER A 1 274 ? 11.727 -6.297 -11.350 1.00 92.25 274 SER A O 1
ATOM 2210 N N . LEU A 1 275 ? 10.996 -5.294 -13.221 1.00 86.69 275 LEU A N 1
ATOM 2211 C CA . LEU A 1 275 ? 11.512 -3.962 -12.913 1.00 86.69 275 LEU A CA 1
ATOM 2212 C C . LEU A 1 275 ? 10.720 -3.308 -11.779 1.00 86.69 275 LEU A C 1
ATOM 2214 O O . LEU A 1 275 ? 11.332 -2.844 -10.815 1.00 86.69 275 LEU A O 1
ATOM 2218 N N . TRP A 1 276 ? 9.387 -3.359 -11.841 1.00 89.88 276 TRP A N 1
ATOM 2219 C CA . TRP A 1 276 ? 8.495 -2.911 -10.775 1.00 89.88 276 TRP A CA 1
ATOM 2220 C C . TRP A 1 276 ? 8.875 -3.570 -9.452 1.00 89.88 276 TRP A C 1
ATOM 2222 O O . TRP A 1 276 ? 9.175 -2.875 -8.491 1.00 89.88 276 TRP A O 1
ATOM 2232 N N . MET A 1 277 ? 9.018 -4.897 -9.397 1.00 90.88 277 MET A N 1
ATOM 2233 C CA . MET A 1 277 ? 9.405 -5.593 -8.162 1.00 90.88 277 MET A CA 1
ATOM 2234 C C . MET A 1 277 ? 10.793 -5.215 -7.628 1.00 90.88 277 MET A C 1
ATOM 2236 O O . MET A 1 277 ? 11.027 -5.310 -6.418 1.00 90.88 277 MET A O 1
ATOM 2240 N N . ARG A 1 278 ? 11.727 -4.806 -8.495 1.00 82.25 278 ARG A N 1
ATOM 2241 C CA . ARG A 1 278 ? 13.057 -4.314 -8.094 1.00 82.25 278 ARG A CA 1
ATOM 2242 C C . ARG A 1 278 ? 13.008 -2.885 -7.563 1.00 82.25 278 ARG A C 1
ATOM 2244 O O . ARG A 1 278 ? 13.685 -2.593 -6.577 1.00 82.25 278 ARG A O 1
ATOM 2251 N N . ARG A 1 279 ? 12.238 -2.015 -8.221 1.00 76.38 279 ARG A N 1
ATOM 2252 C CA . ARG A 1 279 ? 12.075 -0.602 -7.854 1.00 76.38 279 ARG A CA 1
ATOM 2253 C C . ARG A 1 279 ? 11.124 -0.412 -6.680 1.00 76.38 279 ARG A C 1
ATOM 2255 O O . ARG A 1 279 ? 11.275 0.562 -5.954 1.00 76.38 279 ARG A O 1
ATOM 2262 N N . LEU A 1 280 ? 10.217 -1.366 -6.454 1.00 74.81 280 LEU A N 1
ATOM 2263 C CA . LEU A 1 280 ? 9.213 -1.317 -5.402 1.00 74.81 280 LEU A CA 1
ATOM 2264 C C . LEU A 1 280 ? 9.884 -1.213 -4.032 1.00 74.81 280 LEU A C 1
ATOM 2266 O O . LEU A 1 280 ? 10.357 -2.196 -3.439 1.00 74.81 280 LEU A O 1
ATOM 2270 N N . ARG A 1 281 ? 9.877 0.021 -3.549 1.00 62.97 281 ARG A N 1
ATOM 2271 C CA . ARG A 1 281 ? 10.290 0.465 -2.232 1.00 62.97 281 ARG A CA 1
ATOM 2272 C C . ARG A 1 281 ? 9.215 1.434 -1.794 1.00 62.97 281 ARG A C 1
ATOM 2274 O O . ARG A 1 281 ? 8.949 2.410 -2.484 1.00 62.97 281 ARG A O 1
ATOM 2281 N N . TYR A 1 282 ? 8.606 1.192 -0.646 1.00 53.94 282 TYR A N 1
ATOM 2282 C CA . TYR A 1 282 ? 7.820 2.261 -0.055 1.00 53.94 282 TYR A CA 1
ATOM 2283 C C . TYR A 1 282 ? 8.796 3.264 0.537 1.00 53.94 282 TYR A C 1
ATOM 2285 O O . TYR A 1 282 ? 9.663 2.856 1.318 1.00 53.94 282 TYR A O 1
ATOM 2293 N N . LEU A 1 283 ? 8.595 4.546 0.219 1.00 39.41 283 LEU A N 1
ATOM 2294 C CA . LEU A 1 283 ? 9.332 5.704 0.749 1.00 39.41 283 LEU A CA 1
ATOM 2295 C C . LEU A 1 283 ? 9.600 5.617 2.263 1.00 39.41 283 LEU A C 1
ATOM 2297 O O . LEU A 1 283 ? 10.589 6.152 2.755 1.00 39.41 283 LEU A O 1
ATOM 2301 N N . TYR A 1 284 ? 8.750 4.888 2.992 1.00 36.22 284 TYR A N 1
ATOM 2302 C CA . TYR A 1 284 ? 8.828 4.742 4.437 1.00 36.22 284 TYR A CA 1
ATOM 2303 C C . TYR A 1 284 ? 8.999 3.293 4.923 1.00 36.22 284 TYR A C 1
ATOM 2305 O O . TYR A 1 284 ? 9.515 3.114 6.016 1.00 36.22 284 TYR A O 1
ATOM 2313 N N . VAL A 1 285 ? 8.668 2.250 4.140 1.00 38.72 285 VAL A N 1
ATOM 2314 C CA . VAL A 1 285 ? 8.648 0.843 4.626 1.00 38.72 285 VAL A CA 1
ATOM 2315 C C . VAL A 1 285 ? 9.914 0.044 4.330 1.00 38.72 285 VAL A C 1
ATOM 2317 O O . VAL A 1 285 ? 10.195 -0.922 5.049 1.00 38.72 285 VAL A O 1
ATOM 2320 N N . GLY A 1 286 ? 10.706 0.473 3.346 1.00 50.72 286 GLY A N 1
ATOM 2321 C CA . GLY A 1 286 ? 11.924 -0.227 2.940 1.00 50.72 286 GLY A CA 1
ATOM 2322 C C . GLY A 1 286 ? 11.622 -1.343 1.956 1.00 50.72 286 GLY A C 1
ATOM 2323 O O . GLY A 1 286 ? 10.653 -1.261 1.196 1.00 50.72 286 GLY A O 1
ATOM 2324 N N . GLU A 1 287 ? 12.427 -2.409 1.972 1.00 58.19 287 GLU A N 1
ATOM 2325 C CA . GLU A 1 287 ? 12.159 -3.568 1.121 1.00 58.19 287 GLU A CA 1
ATOM 2326 C C . GLU A 1 287 ? 10.815 -4.222 1.462 1.00 58.19 287 GLU A C 1
ATOM 2328 O O . GLU A 1 287 ? 10.578 -4.747 2.558 1.00 58.19 287 GLU A O 1
ATOM 2333 N N . VAL A 1 288 ? 9.932 -4.242 0.465 1.00 72.56 288 VAL A N 1
ATOM 2334 C CA . VAL A 1 288 ? 8.665 -4.963 0.538 1.00 72.56 288 VAL A CA 1
ATOM 2335 C C . VAL A 1 288 ? 8.948 -6.455 0.736 1.00 72.56 288 VAL A C 1
ATOM 2337 O O . VAL A 1 288 ? 9.710 -7.036 -0.044 1.00 72.56 288 VAL A O 1
ATOM 2340 N N . PRO A 1 289 ? 8.343 -7.118 1.744 1.00 80.25 289 PRO A N 1
ATOM 2341 C CA . PRO A 1 289 ? 8.611 -8.525 2.009 1.00 80.25 289 PRO A CA 1
ATOM 2342 C C . PRO A 1 289 ? 8.380 -9.396 0.774 1.00 80.25 289 PRO A C 1
ATOM 2344 O O . PRO A 1 289 ? 7.352 -9.269 0.110 1.00 80.25 289 PRO A O 1
ATOM 2347 N N . LEU A 1 290 ? 9.274 -10.359 0.533 1.00 84.25 290 LEU A N 1
ATOM 2348 C CA . LEU A 1 290 ? 9.194 -11.273 -0.614 1.00 84.25 290 LEU A CA 1
ATOM 2349 C C . LEU A 1 290 ? 7.819 -11.955 -0.747 1.00 84.25 290 LEU A C 1
ATOM 2351 O O . LEU A 1 290 ? 7.312 -12.135 -1.849 1.00 84.25 290 LEU A O 1
ATOM 2355 N N . ALA A 1 291 ? 7.187 -12.307 0.377 1.00 86.56 291 ALA A N 1
ATOM 2356 C CA . ALA A 1 291 ? 5.847 -12.891 0.382 1.00 86.56 291 ALA A CA 1
ATOM 2357 C C . ALA A 1 291 ? 4.773 -11.935 -0.169 1.00 86.56 291 ALA A C 1
ATOM 2359 O O . ALA A 1 291 ? 3.891 -12.386 -0.897 1.00 86.56 291 ALA A O 1
ATOM 2360 N N . ARG A 1 292 ? 4.868 -10.633 0.141 1.00 87.69 292 ARG A N 1
ATOM 2361 C CA . ARG A 1 292 ? 3.970 -9.598 -0.389 1.00 87.69 292 ARG A CA 1
ATOM 2362 C C . ARG A 1 292 ? 4.242 -9.365 -1.872 1.00 87.69 292 ARG A C 1
ATOM 2364 O O . ARG A 1 292 ? 3.306 -9.474 -2.646 1.00 87.69 292 ARG A O 1
ATOM 2371 N N . LYS A 1 293 ? 5.506 -9.213 -2.287 1.00 92.19 293 LYS A N 1
ATOM 2372 C CA . LYS A 1 293 ? 5.870 -9.098 -3.715 1.00 92.19 293 LYS A CA 1
ATOM 2373 C C . LYS A 1 293 ? 5.294 -10.246 -4.560 1.00 92.19 293 LYS A C 1
ATOM 2375 O O . LYS A 1 293 ? 4.684 -10.030 -5.600 1.00 92.19 293 LYS A O 1
ATOM 2380 N N . ARG A 1 294 ? 5.393 -11.488 -4.070 1.00 95.31 294 ARG A N 1
ATOM 2381 C CA . ARG A 1 294 ? 4.776 -12.657 -4.728 1.00 95.31 294 ARG A CA 1
ATOM 2382 C C . ARG A 1 294 ? 3.255 -12.593 -4.776 1.00 95.31 294 ARG A C 1
ATOM 2384 O O . ARG A 1 294 ? 2.673 -13.077 -5.741 1.00 95.31 294 ARG A O 1
ATOM 2391 N N . ARG A 1 295 ? 2.611 -12.078 -3.727 1.00 95.06 295 ARG A N 1
ATOM 2392 C CA . ARG A 1 295 ? 1.158 -11.890 -3.708 1.00 95.06 295 ARG A CA 1
ATOM 2393 C C . ARG A 1 295 ? 0.751 -10.858 -4.759 1.00 95.06 295 ARG A C 1
ATOM 2395 O O . ARG A 1 295 ? -0.062 -11.210 -5.599 1.00 95.06 295 ARG A O 1
ATOM 2402 N N . MET A 1 296 ? 1.411 -9.701 -4.798 1.00 96.06 296 MET A N 1
ATOM 2403 C CA . MET A 1 296 ? 1.174 -8.634 -5.781 1.00 96.06 296 MET A CA 1
ATOM 2404 C C . MET A 1 296 ? 1.290 -9.147 -7.222 1.00 96.06 296 MET A C 1
ATOM 2406 O O . MET A 1 296 ? 0.385 -8.947 -8.029 1.00 96.06 296 MET A O 1
ATOM 2410 N N . LEU A 1 297 ? 2.344 -9.912 -7.532 1.00 98.19 297 LEU A N 1
ATOM 2411 C CA . LEU A 1 297 ? 2.511 -10.546 -8.847 1.00 98.19 297 LEU A CA 1
ATOM 2412 C C . LEU A 1 297 ? 1.365 -11.516 -9.183 1.00 98.19 297 LEU A C 1
ATOM 2414 O O . LEU A 1 297 ? 0.825 -11.492 -10.285 1.00 98.19 297 LEU A O 1
ATOM 2418 N N . ARG A 1 298 ? 0.941 -12.358 -8.231 1.00 98.12 298 ARG A N 1
ATOM 2419 C CA . ARG A 1 298 ? -0.193 -13.280 -8.439 1.00 98.12 298 ARG A CA 1
ATOM 2420 C C . ARG A 1 298 ? -1.520 -12.543 -8.586 1.00 98.12 298 ARG A C 1
ATOM 2422 O O . ARG A 1 298 ? -2.352 -12.963 -9.384 1.00 98.12 298 ARG A O 1
ATOM 2429 N N . THR A 1 299 ? -1.722 -11.472 -7.824 1.00 98.38 299 THR A N 1
ATOM 2430 C CA . THR A 1 299 ? -2.870 -10.572 -7.958 1.00 98.38 299 THR A CA 1
ATOM 2431 C C . THR A 1 299 ? -2.894 -9.965 -9.359 1.00 98.38 299 THR A C 1
ATOM 2433 O O . THR A 1 299 ? -3.928 -10.024 -10.016 1.00 98.38 299 THR A O 1
ATOM 2436 N N . THR A 1 300 ? -1.741 -9.508 -9.857 1.00 98.25 300 THR A N 1
ATOM 2437 C CA . THR A 1 300 ? -1.584 -8.969 -11.217 1.00 98.25 300 THR A CA 1
ATOM 2438 C C . THR A 1 300 ? -1.962 -10.009 -12.273 1.00 98.25 300 THR A C 1
ATOM 2440 O O . THR A 1 300 ? -2.798 -9.734 -13.126 1.00 98.25 300 THR A O 1
ATOM 2443 N N . ALA A 1 301 ? -1.450 -11.243 -12.183 1.00 98.50 301 ALA A N 1
ATOM 2444 C CA . ALA A 1 301 ? -1.829 -12.308 -13.118 1.00 98.50 301 ALA A CA 1
ATOM 2445 C C . ALA A 1 301 ? -3.343 -12.595 -13.113 1.00 98.50 301 ALA A C 1
ATOM 2447 O O . ALA A 1 301 ? -3.955 -12.719 -14.172 1.00 98.50 301 ALA A O 1
ATOM 2448 N N . ARG A 1 302 ? -3.970 -12.648 -11.928 1.00 98.38 302 ARG A N 1
ATOM 2449 C CA . ARG A 1 302 ? -5.427 -12.841 -11.796 1.00 98.38 302 ARG A CA 1
ATOM 2450 C C 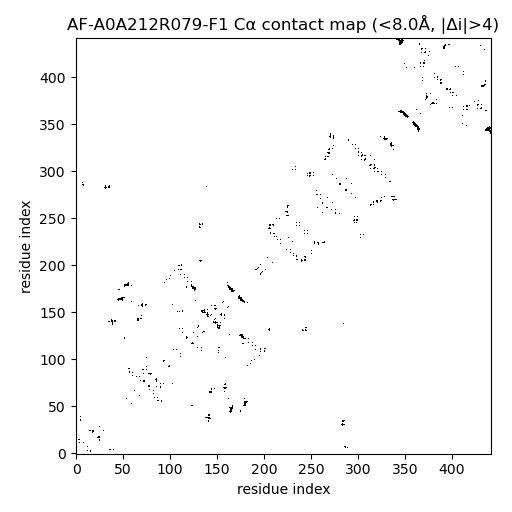. ARG A 1 302 ? -6.226 -11.679 -12.389 1.00 98.38 302 ARG A C 1
ATOM 2452 O O . ARG A 1 302 ? -7.261 -11.916 -13.004 1.00 98.38 302 ARG A O 1
ATOM 2459 N N . LEU A 1 303 ? -5.759 -10.445 -12.201 1.00 98.44 303 LEU A N 1
ATOM 2460 C CA . LEU A 1 303 ? -6.373 -9.254 -12.785 1.00 98.44 303 LEU A CA 1
ATOM 2461 C C . LEU A 1 303 ? -6.337 -9.330 -14.316 1.00 98.44 303 LEU A C 1
ATOM 2463 O O . LEU A 1 303 ? -7.379 -9.197 -14.949 1.00 98.44 303 LEU A O 1
ATOM 2467 N N . TYR A 1 304 ? -5.180 -9.638 -14.907 1.00 98.44 304 TYR A N 1
ATOM 2468 C CA . TYR A 1 304 ? -5.037 -9.772 -16.362 1.00 98.44 304 TYR A CA 1
ATOM 2469 C C . TYR A 1 304 ? -5.904 -10.885 -16.953 1.00 98.44 304 TYR A C 1
ATOM 2471 O O . TYR A 1 304 ? -6.502 -10.699 -18.011 1.00 98.44 304 TYR A O 1
ATOM 2479 N N . GLN A 1 305 ? -6.036 -12.017 -16.259 1.00 97.94 305 GLN A N 1
ATOM 2480 C CA . GLN A 1 305 ? -6.963 -13.080 -16.662 1.00 97.94 305 GLN A CA 1
ATOM 2481 C C . GLN A 1 305 ? -8.413 -12.577 -16.690 1.00 97.94 305 GLN A C 1
ATOM 2483 O O . GLN A 1 305 ? -9.106 -12.765 -17.688 1.00 97.94 305 GLN A O 1
ATOM 2488 N N . CYS A 1 306 ? -8.845 -11.866 -15.644 1.00 97.50 306 CYS A N 1
ATOM 2489 C CA . CYS A 1 306 ? -10.183 -11.279 -15.578 1.00 97.50 306 CYS A CA 1
ATOM 2490 C C . CYS A 1 306 ? -10.427 -10.252 -16.701 1.00 97.50 306 CYS A C 1
ATOM 2492 O O . CYS A 1 306 ? -11.483 -10.257 -17.335 1.00 97.50 306 CYS A O 1
ATOM 2494 N N . LEU A 1 307 ? -9.438 -9.400 -16.988 1.00 97.62 307 LEU A N 1
ATOM 2495 C CA . LEU A 1 307 ? -9.500 -8.429 -18.083 1.00 97.62 307 LEU A CA 1
ATOM 2496 C C . LEU A 1 307 ? -9.603 -9.120 -19.454 1.00 97.62 307 LEU A C 1
ATOM 2498 O O . LEU A 1 307 ? -10.396 -8.697 -20.297 1.00 97.62 307 LEU A O 1
ATOM 2502 N N . ALA A 1 308 ? -8.854 -10.203 -19.676 1.00 97.44 308 ALA A N 1
ATOM 2503 C CA . ALA A 1 308 ? -8.867 -10.947 -20.935 1.00 97.44 308 ALA A CA 1
ATOM 2504 C C . ALA A 1 308 ? -10.193 -11.678 -21.179 1.00 97.44 308 ALA A C 1
ATOM 2506 O O . ALA A 1 308 ? -10.705 -11.664 -22.298 1.00 97.44 308 ALA A O 1
ATOM 2507 N N . GLU A 1 309 ? -10.793 -12.270 -20.140 1.00 95.62 309 GLU A N 1
ATOM 2508 C CA . GLU A 1 309 ? -12.126 -12.893 -20.217 1.00 95.62 309 GLU A CA 1
ATOM 2509 C C . GLU A 1 309 ? -13.213 -11.906 -20.668 1.00 95.62 309 GLU A C 1
ATOM 2511 O O . GLU A 1 309 ? -14.231 -12.303 -21.236 1.00 95.62 309 GLU A O 1
ATOM 2516 N N . ARG A 1 310 ? -12.972 -10.612 -20.453 1.00 92.94 310 ARG A N 1
ATOM 2517 C CA . ARG A 1 310 ? -13.875 -9.509 -20.791 1.00 92.94 310 ARG A CA 1
ATOM 2518 C C . ARG A 1 310 ? -13.480 -8.761 -22.061 1.00 92.94 310 ARG A C 1
ATOM 2520 O O . ARG A 1 310 ? -14.123 -7.773 -22.402 1.00 92.94 310 ARG A O 1
ATOM 2527 N N . GLY A 1 311 ? -12.428 -9.207 -22.748 1.00 93.81 311 GLY A N 1
ATOM 2528 C CA . GLY A 1 311 ? -11.917 -8.560 -23.957 1.00 93.81 311 GLY A CA 1
ATOM 2529 C C . GLY A 1 311 ? -11.330 -7.165 -23.719 1.00 93.81 311 GLY A C 1
ATOM 2530 O O . GLY A 1 311 ? -11.321 -6.358 -24.642 1.00 93.81 311 GLY A O 1
ATOM 2531 N N . ARG A 1 312 ? -10.882 -6.864 -22.491 1.00 94.94 312 ARG A N 1
ATOM 2532 C CA . ARG A 1 312 ? -10.265 -5.575 -22.118 1.00 94.94 312 ARG A CA 1
ATOM 2533 C C . ARG A 1 312 ? -8.759 -5.539 -22.364 1.00 94.94 312 ARG A C 1
ATOM 2535 O O . ARG A 1 312 ? -8.208 -4.462 -22.524 1.00 94.94 312 ARG A O 1
ATOM 2542 N N . VAL A 1 313 ? -8.132 -6.712 -22.399 1.00 96.81 313 VAL A N 1
ATOM 2543 C CA . VAL A 1 313 ? -6.752 -6.933 -22.852 1.00 96.81 313 VAL A CA 1
ATOM 2544 C C . VAL A 1 313 ? -6.734 -8.143 -23.780 1.00 96.81 313 VAL A C 1
ATOM 2546 O O . VAL A 1 313 ? -7.639 -8.989 -23.731 1.00 96.81 313 VAL A O 1
ATOM 2549 N N . MET A 1 314 ? -5.709 -8.266 -24.618 1.00 97.38 314 MET A N 1
ATOM 2550 C CA . MET A 1 314 ? -5.555 -9.438 -25.472 1.00 97.38 314 MET A CA 1
ATOM 2551 C C . MET A 1 314 ? -5.310 -10.696 -24.625 1.00 97.38 314 MET A C 1
ATOM 2553 O O . MET A 1 314 ? -4.562 -10.689 -23.646 1.00 97.38 314 MET A O 1
ATOM 2557 N N . ARG A 1 315 ? -5.891 -11.833 -25.035 1.00 97.00 315 ARG A N 1
ATOM 2558 C CA . ARG A 1 315 ? -5.680 -13.122 -24.341 1.00 97.00 315 ARG A CA 1
ATOM 2559 C C . ARG A 1 315 ? -4.202 -13.498 -24.250 1.00 97.00 315 ARG A C 1
ATOM 2561 O O . ARG A 1 315 ? -3.755 -13.936 -23.196 1.00 97.00 315 ARG A O 1
ATOM 2568 N N . ILE A 1 316 ? -3.452 -13.255 -25.325 1.00 96.00 316 ILE A N 1
ATOM 2569 C CA . ILE A 1 316 ? -2.011 -13.519 -25.373 1.00 96.00 316 ILE A CA 1
ATOM 2570 C C . ILE A 1 316 ? -1.231 -12.667 -24.361 1.00 96.00 316 ILE A C 1
ATOM 2572 O O . ILE A 1 316 ? -0.270 -13.154 -23.773 1.00 96.00 316 ILE A O 1
ATOM 2576 N N . THR A 1 317 ? -1.659 -11.427 -24.102 1.00 96.75 317 THR A N 1
ATOM 2577 C CA . THR A 1 317 ? -1.068 -10.564 -23.069 1.00 96.75 317 THR A CA 1
ATOM 2578 C C . THR A 1 317 ? -1.269 -11.188 -21.692 1.00 96.75 317 THR A C 1
ATOM 2580 O O . THR A 1 317 ? -0.308 -11.380 -20.952 1.00 96.75 317 THR A O 1
ATOM 2583 N N . ALA A 1 318 ? -2.496 -11.597 -21.358 1.00 97.94 318 ALA A N 1
ATOM 2584 C CA . ALA A 1 318 ? -2.781 -12.225 -20.067 1.00 97.94 318 ALA A CA 1
ATOM 2585 C C . ALA A 1 318 ? -2.058 -13.572 -19.867 1.00 97.94 318 ALA A C 1
ATOM 2587 O O . ALA A 1 318 ? -1.622 -13.880 -18.751 1.00 97.94 318 ALA A O 1
ATOM 2588 N N . GLU A 1 319 ? -1.897 -14.359 -20.934 1.00 98.06 319 GLU A N 1
ATOM 2589 C CA . GLU A 1 319 ? -1.104 -15.596 -20.936 1.00 98.06 319 GLU A CA 1
ATOM 2590 C C . GLU A 1 319 ? 0.375 -15.298 -20.647 1.00 98.06 319 GLU A C 1
ATOM 2592 O O . GLU A 1 319 ? 0.923 -15.830 -19.681 1.00 98.06 319 GLU A O 1
ATOM 2597 N N . ARG A 1 320 ? 0.984 -14.353 -21.377 1.00 97.56 320 ARG A N 1
ATOM 2598 C CA . ARG A 1 320 ? 2.378 -13.921 -21.168 1.00 97.56 320 ARG A CA 1
ATOM 2599 C C . ARG A 1 320 ? 2.625 -13.353 -19.773 1.00 97.56 320 ARG A C 1
ATOM 2601 O O . ARG A 1 320 ? 3.646 -13.651 -19.159 1.00 97.56 320 ARG A O 1
ATOM 2608 N N . ILE A 1 321 ? 1.691 -12.563 -19.240 1.00 98.31 321 ILE A N 1
ATOM 2609 C CA . ILE A 1 321 ? 1.767 -12.053 -17.865 1.00 98.31 321 ILE A CA 1
ATOM 2610 C C . ILE A 1 321 ? 1.720 -13.205 -16.858 1.00 98.31 321 ILE A C 1
ATOM 2612 O O . ILE A 1 321 ? 2.496 -13.222 -15.903 1.00 98.31 321 ILE A O 1
ATOM 2616 N N . SER A 1 322 ? 0.851 -14.194 -17.074 1.00 98.31 322 SER A N 1
ATOM 2617 C CA . SER A 1 322 ? 0.762 -15.371 -16.202 1.00 98.31 322 SER A CA 1
ATOM 2618 C C . SER A 1 322 ? 2.056 -16.196 -16.220 1.00 98.31 322 SER A C 1
ATOM 2620 O O . SER A 1 322 ? 2.533 -16.601 -15.158 1.00 98.31 322 SER A O 1
ATOM 2622 N N . GLU A 1 323 ? 2.647 -16.404 -17.399 1.00 98.12 323 GLU A N 1
ATOM 2623 C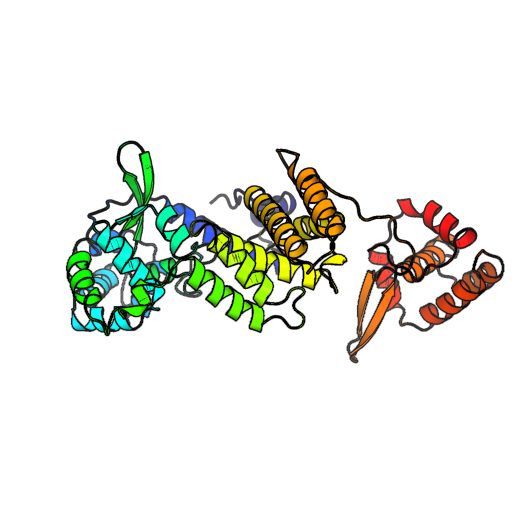 CA . GLU A 1 323 ? 3.934 -17.091 -17.578 1.00 98.12 323 GLU A CA 1
ATOM 2624 C C . GLU A 1 323 ? 5.078 -16.338 -16.892 1.00 98.12 323 GLU A C 1
ATOM 2626 O O . GLU A 1 323 ? 5.803 -16.918 -16.081 1.00 98.12 323 GLU A O 1
ATOM 2631 N N . ALA A 1 324 ? 5.182 -15.028 -17.122 1.00 97.81 324 ALA A N 1
ATOM 2632 C CA . ALA A 1 324 ? 6.188 -14.184 -16.491 1.00 97.81 324 ALA A CA 1
ATOM 2633 C C . ALA A 1 324 ? 6.066 -14.188 -14.960 1.00 97.81 324 ALA A C 1
ATOM 2635 O O . ALA A 1 324 ? 7.060 -14.312 -14.247 1.00 97.81 324 ALA A O 1
ATOM 2636 N N . VAL A 1 325 ? 4.845 -14.101 -14.422 1.00 98.25 325 VAL A N 1
ATOM 2637 C CA . VAL A 1 325 ? 4.608 -14.193 -12.975 1.00 98.25 325 VAL A CA 1
ATOM 2638 C C . VAL A 1 325 ? 5.026 -15.561 -12.434 1.00 98.25 325 VAL A C 1
ATOM 2640 O O . VAL A 1 325 ? 5.608 -15.636 -11.346 1.00 98.25 325 VAL A O 1
ATOM 2643 N N . ALA A 1 326 ? 4.768 -16.647 -13.164 1.00 97.69 326 ALA A N 1
ATOM 2644 C CA . ALA A 1 326 ? 5.224 -17.976 -12.774 1.00 97.69 326 ALA A CA 1
ATOM 2645 C C . ALA A 1 326 ? 6.760 -18.055 -12.747 1.00 97.69 326 ALA A C 1
ATOM 2647 O O . ALA A 1 326 ? 7.313 -18.520 -11.752 1.00 97.69 326 ALA A O 1
ATOM 2648 N N . GLU A 1 327 ? 7.443 -17.530 -13.766 1.00 97.31 327 GLU A N 1
ATOM 2649 C CA . GLU A 1 327 ? 8.908 -17.480 -13.847 1.00 97.31 327 GLU A CA 1
ATOM 2650 C C . GLU A 1 327 ? 9.522 -16.645 -12.711 1.00 97.31 327 GLU A C 1
ATOM 2652 O O . GLU A 1 327 ? 10.362 -17.133 -11.950 1.00 97.31 327 GLU A O 1
ATOM 2657 N N . ILE A 1 328 ? 9.040 -15.414 -12.516 1.00 97.12 328 ILE A N 1
ATOM 2658 C CA . ILE A 1 328 ? 9.514 -14.502 -11.466 1.00 97.12 328 ILE A CA 1
ATOM 2659 C C . ILE A 1 328 ? 9.273 -15.103 -10.073 1.00 97.12 328 ILE A C 1
ATOM 2661 O O . ILE A 1 328 ? 10.079 -14.928 -9.158 1.00 97.12 328 ILE A O 1
ATOM 2665 N N . THR A 1 329 ? 8.174 -15.833 -9.868 1.00 96.75 329 THR A N 1
ATOM 2666 C CA . THR A 1 329 ? 7.855 -16.418 -8.557 1.00 96.75 329 THR A CA 1
ATOM 2667 C C . THR A 1 329 ? 8.339 -17.859 -8.370 1.00 96.75 329 THR A C 1
ATOM 2669 O O . THR A 1 329 ? 8.159 -18.399 -7.274 1.00 96.75 329 THR A O 1
ATOM 2672 N N . ALA A 1 330 ? 8.988 -18.476 -9.363 1.00 94.50 330 ALA A N 1
ATOM 2673 C CA . ALA A 1 330 ? 9.477 -19.854 -9.282 1.00 94.50 330 ALA A 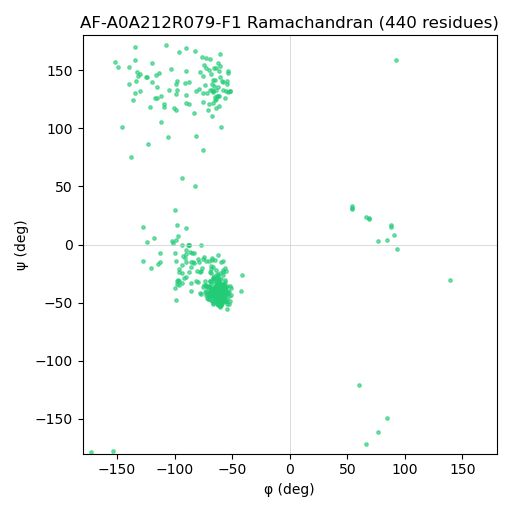CA 1
ATOM 2674 C C . ALA A 1 330 ? 10.622 -20.062 -8.269 1.00 94.50 330 ALA A C 1
ATOM 2676 O O . ALA A 1 330 ? 10.556 -21.032 -7.502 1.00 94.50 330 ALA A O 1
ATOM 2677 N N . PRO A 1 331 ? 11.654 -19.192 -8.178 1.00 92.69 331 PRO A N 1
ATOM 2678 C CA . PRO A 1 331 ? 12.707 -19.358 -7.176 1.00 92.69 331 PRO A CA 1
ATOM 2679 C C . PRO A 1 331 ? 12.116 -19.297 -5.764 1.00 92.69 331 PRO A C 1
ATOM 2681 O O . PRO A 1 331 ? 11.081 -18.674 -5.563 1.00 92.69 331 PRO A O 1
ATOM 2684 N N . THR A 1 332 ? 12.729 -19.921 -4.753 1.00 84.31 332 THR A N 1
ATOM 2685 C CA . THR A 1 332 ? 12.171 -19.919 -3.378 1.00 84.31 332 THR A CA 1
ATOM 2686 C C . THR A 1 332 ? 12.762 -18.840 -2.478 1.00 84.31 332 THR A C 1
ATOM 2688 O O . THR A 1 332 ? 12.084 -18.350 -1.577 1.00 84.31 332 THR A O 1
ATOM 2691 N N . ARG A 1 333 ? 14.031 -18.484 -2.706 1.00 85.31 333 ARG A N 1
ATOM 2692 C CA . ARG A 1 333 ? 14.801 -17.573 -1.845 1.00 85.31 333 ARG A CA 1
ATOM 2693 C C . ARG A 1 333 ? 14.762 -16.116 -2.297 1.00 85.31 333 ARG A C 1
ATOM 2695 O O . ARG A 1 333 ? 15.062 -15.251 -1.486 1.00 85.31 333 ARG A O 1
ATOM 2702 N N . ASP A 1 334 ? 14.375 -15.867 -3.543 1.00 87.06 334 ASP A N 1
ATOM 2703 C CA . ASP A 1 334 ? 14.295 -14.535 -4.147 1.00 87.06 334 ASP A CA 1
ATOM 2704 C C . ASP A 1 334 ? 13.246 -14.520 -5.277 1.00 87.06 334 ASP A C 1
ATOM 2706 O O . ASP A 1 334 ? 12.563 -15.529 -5.483 1.00 87.06 334 ASP A O 1
ATOM 2710 N N . LEU A 1 335 ? 13.078 -13.399 -5.974 1.00 91.00 335 LEU A N 1
ATOM 2711 C CA . LEU A 1 335 ? 12.350 -13.310 -7.239 1.00 91.00 335 LEU A CA 1
ATOM 2712 C C . LEU A 1 335 ? 13.286 -13.601 -8.421 1.00 91.00 335 LEU A C 1
ATOM 2714 O O . LEU A 1 335 ? 14.435 -13.163 -8.447 1.00 91.00 335 LEU A O 1
ATOM 2718 N N . GLY A 1 336 ? 12.777 -14.339 -9.404 1.00 89.56 336 GLY A N 1
ATOM 2719 C CA . GLY A 1 336 ? 13.401 -14.475 -10.714 1.00 89.56 336 GLY A CA 1
ATOM 2720 C C . GLY A 1 336 ? 13.481 -13.122 -11.417 1.00 89.56 336 GLY A C 1
ATOM 2721 O O . GLY A 1 336 ? 12.723 -12.202 -11.108 1.00 89.56 336 GLY A O 1
ATOM 2722 N N . LYS A 1 337 ? 14.426 -12.998 -12.346 1.00 90.31 337 LYS A N 1
ATOM 2723 C CA . LYS A 1 337 ? 14.644 -11.775 -13.117 1.00 90.31 337 LYS A CA 1
ATOM 2724 C C . LYS A 1 337 ? 14.348 -12.065 -14.573 1.00 90.31 337 LYS A C 1
ATOM 2726 O O . LYS A 1 337 ? 14.970 -12.957 -15.138 1.00 90.31 337 LYS A O 1
ATOM 2731 N N . ILE A 1 338 ? 13.465 -11.267 -15.157 1.00 91.44 338 ILE A N 1
ATOM 2732 C CA . ILE A 1 338 ? 13.283 -11.224 -16.604 1.00 91.44 338 ILE A CA 1
ATOM 2733 C C . ILE A 1 338 ? 14.078 -10.008 -17.088 1.00 91.44 338 ILE A C 1
ATOM 2735 O O . ILE A 1 338 ? 13.786 -8.896 -16.632 1.00 91.44 338 ILE A O 1
ATOM 2739 N N . PRO A 1 339 ? 15.134 -10.197 -17.901 1.00 84.88 339 PRO A N 1
ATOM 2740 C CA . PRO A 1 339 ? 15.939 -9.086 -18.385 1.00 84.88 339 PRO A CA 1
ATOM 2741 C C . PRO A 1 339 ? 15.099 -8.174 -19.280 1.00 84.88 339 PRO A C 1
ATOM 2743 O O . PRO A 1 339 ? 14.148 -8.622 -19.924 1.00 84.88 339 PRO A O 1
ATOM 2746 N N . LEU A 1 340 ? 15.466 -6.892 -19.318 1.00 81.94 340 LEU A N 1
ATOM 2747 C CA . LEU A 1 340 ? 14.968 -6.000 -20.358 1.00 81.94 340 LEU A CA 1
ATOM 2748 C C . LEU A 1 340 ? 15.385 -6.570 -21.721 1.00 81.94 340 LEU A C 1
ATOM 2750 O O . LEU A 1 340 ? 16.499 -7.097 -21.834 1.00 81.94 340 LEU A O 1
ATOM 2754 N N . PRO A 1 341 ? 14.516 -6.507 -22.740 1.00 82.94 341 PRO A N 1
ATOM 2755 C CA . PRO A 1 341 ? 14.937 -6.845 -24.086 1.00 82.94 341 PRO A CA 1
ATOM 2756 C C . PRO A 1 341 ? 16.052 -5.877 -24.518 1.00 82.94 341 PRO A C 1
ATOM 2758 O O . PRO A 1 341 ? 16.068 -4.725 -24.064 1.00 82.94 341 PRO A O 1
ATOM 2761 N N . PRO A 1 342 ? 16.990 -6.324 -25.373 1.00 82.31 342 PRO A N 1
ATOM 2762 C CA . PRO A 1 342 ? 17.971 -5.427 -25.965 1.00 82.31 342 PRO A CA 1
ATOM 2763 C C . PRO A 1 342 ? 17.258 -4.232 -26.608 1.00 82.31 342 PRO A C 1
ATOM 2765 O O . PRO A 1 342 ? 16.266 -4.446 -27.315 1.00 82.31 342 PRO A O 1
ATOM 2768 N N . PRO A 1 343 ? 17.710 -2.999 -26.341 1.00 86.06 343 PRO A N 1
ATOM 2769 C CA . PRO A 1 343 ? 17.047 -1.824 -26.870 1.00 86.06 343 PRO A CA 1
ATOM 2770 C C . PRO A 1 343 ? 17.227 -1.748 -28.391 1.00 86.06 343 PRO A C 1
ATOM 2772 O O . PRO A 1 343 ? 18.256 -2.154 -28.935 1.00 86.06 343 PRO A O 1
ATOM 2775 N N . LEU A 1 344 ? 16.219 -1.228 -29.079 1.00 85.94 344 LEU A N 1
ATOM 2776 C CA . LEU A 1 344 ? 16.197 -1.046 -30.525 1.00 85.94 344 LEU A CA 1
ATOM 2777 C C . LEU A 1 344 ? 16.719 0.336 -30.937 1.00 85.94 344 LEU A C 1
ATOM 2779 O O . LEU A 1 344 ? 17.267 0.465 -32.030 1.00 85.94 344 LEU A O 1
ATOM 2783 N N . GLY A 1 345 ? 16.566 1.354 -30.089 1.00 87.44 345 GLY A N 1
ATOM 2784 C CA . GLY A 1 345 ? 17.048 2.719 -30.305 1.00 87.44 345 GLY A CA 1
ATOM 2785 C C . GLY A 1 345 ? 16.078 3.819 -29.857 1.00 87.44 345 GLY A C 1
ATOM 2786 O O . GLY A 1 345 ? 16.517 4.900 -29.458 1.00 87.44 345 GLY A O 1
ATOM 2787 N N . GLY A 1 346 ? 14.768 3.568 -29.913 1.00 88.81 346 GLY A N 1
ATOM 2788 C CA . GLY A 1 346 ? 13.724 4.548 -29.596 1.00 88.81 346 GLY A CA 1
ATOM 2789 C C . GLY A 1 346 ? 13.322 4.609 -28.121 1.00 88.81 346 GLY A C 1
ATOM 2790 O O . GLY A 1 346 ? 12.448 5.396 -27.766 1.00 88.81 346 GLY A O 1
ATOM 2791 N N . GLU A 1 347 ? 13.919 3.782 -27.264 1.00 89.00 347 GLU A N 1
ATOM 2792 C CA . GLU A 1 347 ? 13.598 3.704 -25.840 1.00 89.00 347 GLU A CA 1
ATOM 2793 C C . GLU A 1 347 ? 13.903 5.031 -25.139 1.00 89.00 347 GLU A C 1
ATOM 2795 O O . GLU A 1 347 ? 15.027 5.524 -25.224 1.00 89.00 347 GLU A O 1
ATOM 2800 N N . LEU A 1 348 ? 12.938 5.585 -24.401 1.00 87.56 348 LEU A N 1
ATOM 2801 C CA . LEU A 1 348 ? 13.153 6.770 -23.568 1.00 87.56 348 LEU A CA 1
ATOM 2802 C C . LEU A 1 348 ? 14.044 6.413 -22.369 1.00 87.56 348 LEU A C 1
ATOM 2804 O O . LEU A 1 348 ? 13.693 5.556 -21.559 1.00 87.56 348 LEU A O 1
ATOM 2808 N N . LEU A 1 349 ? 15.186 7.090 -22.244 1.00 85.56 349 LEU A N 1
ATOM 2809 C CA . LEU A 1 349 ? 16.138 6.890 -21.152 1.00 85.56 349 LEU A CA 1
ATOM 2810 C C . LEU A 1 349 ? 15.993 7.935 -20.051 1.00 85.56 349 LEU A C 1
ATOM 2812 O O . LEU A 1 349 ? 15.969 7.582 -18.873 1.00 85.56 349 LEU A O 1
ATOM 2816 N N . LEU A 1 350 ? 15.922 9.212 -20.430 1.00 83.81 350 LEU A N 1
ATOM 2817 C CA . LEU A 1 350 ? 15.905 10.335 -19.495 1.00 83.81 350 LEU A CA 1
ATOM 2818 C C . LEU A 1 350 ? 14.917 11.407 -19.962 1.00 83.81 350 LEU A C 1
ATOM 2820 O O . LEU A 1 350 ? 14.888 11.764 -21.141 1.00 83.81 350 LEU A O 1
ATOM 2824 N N . ARG A 1 351 ? 14.159 11.958 -19.007 1.00 85.38 351 ARG A N 1
ATOM 2825 C CA . ARG A 1 351 ? 13.508 13.265 -19.136 1.00 85.38 351 ARG A CA 1
ATOM 2826 C C . ARG A 1 351 ? 14.208 14.243 -18.214 1.00 85.38 351 ARG A C 1
ATOM 2828 O O . ARG A 1 351 ? 14.263 14.022 -17.006 1.00 85.38 351 ARG A O 1
ATOM 2835 N N . LEU A 1 352 ? 14.744 15.306 -18.790 1.00 84.69 352 LEU A N 1
ATOM 2836 C CA . LEU A 1 352 ? 15.431 16.359 -18.055 1.00 84.69 352 LEU A CA 1
ATOM 2837 C C . LEU A 1 352 ? 14.659 17.659 -18.227 1.00 84.69 352 LEU A C 1
ATOM 2839 O O . LEU A 1 352 ? 14.092 17.905 -19.288 1.00 84.69 352 LEU A O 1
ATOM 2843 N N . GLN A 1 353 ? 14.657 18.494 -17.196 1.00 89.19 353 GLN A N 1
ATOM 2844 C CA . GLN A 1 353 ? 14.076 19.827 -17.256 1.00 89.19 353 GLN A CA 1
ATOM 2845 C C . GLN A 1 353 ? 15.090 20.835 -16.727 1.00 89.19 353 GLN A C 1
ATOM 2847 O O . GLN A 1 353 ? 15.701 20.604 -15.681 1.00 89.19 353 GLN A O 1
ATOM 2852 N N . ASP A 1 354 ? 15.294 21.930 -17.456 1.00 82.00 354 ASP A N 1
ATOM 2853 C CA . ASP A 1 354 ? 16.130 23.032 -16.976 1.00 82.00 354 ASP A CA 1
ATOM 2854 C C . ASP A 1 354 ? 15.357 23.985 -16.041 1.00 82.00 354 ASP A C 1
ATOM 2856 O O . ASP A 1 354 ? 14.127 23.909 -15.950 1.00 82.00 354 ASP A O 1
ATOM 2860 N N . PRO A 1 355 ? 16.043 24.877 -15.298 1.00 81.75 355 PRO A N 1
ATOM 2861 C CA . PRO A 1 355 ? 15.386 25.839 -14.410 1.00 81.75 355 PRO A CA 1
ATOM 2862 C C . PRO A 1 355 ? 14.385 26.771 -15.111 1.00 81.75 355 PRO A C 1
ATOM 2864 O O . PRO A 1 355 ? 13.502 27.327 -14.457 1.00 81.75 355 PRO A O 1
ATOM 2867 N N . GLU A 1 356 ? 14.522 26.953 -16.424 1.00 83.81 356 GLU A N 1
ATOM 2868 C CA . GLU A 1 356 ? 13.631 27.737 -17.275 1.00 83.81 356 GLU A CA 1
ATOM 2869 C C . GLU A 1 356 ? 12.387 26.951 -17.733 1.00 83.81 356 GLU A C 1
ATOM 2871 O O . GLU A 1 356 ? 11.458 27.545 -18.286 1.00 83.81 356 GLU A O 1
ATOM 2876 N N . GLY A 1 357 ? 12.334 25.646 -17.453 1.00 84.44 357 GLY A N 1
ATOM 2877 C CA . GLY A 1 357 ? 11.213 24.760 -17.750 1.00 84.44 357 GLY A CA 1
ATOM 2878 C C . GLY A 1 357 ? 11.281 24.078 -19.117 1.00 84.44 357 GLY A C 1
ATOM 2879 O O . GLY A 1 357 ? 10.304 23.434 -19.501 1.00 84.44 357 GLY A O 1
ATOM 2880 N N . ASN A 1 358 ? 12.390 24.187 -19.857 1.00 87.50 358 ASN A N 1
ATOM 2881 C CA . ASN A 1 358 ? 12.560 23.455 -21.110 1.00 87.50 358 ASN A CA 1
ATOM 2882 C C . ASN A 1 358 ? 12.784 21.972 -20.814 1.00 87.50 358 ASN A C 1
ATOM 2884 O O . ASN A 1 358 ? 13.636 21.615 -19.999 1.00 87.50 358 ASN A O 1
ATOM 2888 N N . GLU A 1 359 ? 12.030 21.118 -21.500 1.00 91.00 359 GLU A N 1
ATOM 2889 C CA . GLU A 1 359 ? 12.105 19.668 -21.354 1.00 91.00 359 GLU A CA 1
ATOM 2890 C C . GLU A 1 359 ? 12.962 19.044 -22.461 1.00 91.00 359 GLU A C 1
ATOM 2892 O O . GLU A 1 359 ? 12.852 19.393 -23.639 1.00 91.00 359 GLU A O 1
ATOM 2897 N N . TYR A 1 360 ? 13.797 18.085 -22.071 1.00 90.50 360 TYR A N 1
ATOM 2898 C CA . TYR A 1 360 ? 14.650 17.303 -22.954 1.00 90.50 360 TYR A CA 1
ATOM 2899 C C . TYR A 1 360 ? 14.296 15.826 -22.793 1.00 90.50 360 TYR A C 1
ATOM 2901 O O . TYR A 1 360 ? 14.447 15.263 -21.708 1.00 90.50 360 TYR A O 1
ATOM 2909 N N . GLU A 1 361 ? 13.845 15.196 -23.875 1.00 92.25 361 GLU A N 1
ATOM 2910 C CA . GLU A 1 361 ? 13.626 13.750 -23.941 1.00 92.25 361 GLU A CA 1
ATOM 2911 C C . GLU A 1 361 ? 14.799 13.097 -24.673 1.00 92.25 361 GLU A C 1
ATOM 2913 O O . GLU A 1 361 ? 15.049 13.388 -25.847 1.00 92.25 361 GLU A O 1
ATOM 2918 N N . LEU A 1 362 ? 15.529 12.234 -23.967 1.00 92.88 362 LEU A N 1
ATOM 2919 C CA . LEU A 1 362 ? 16.704 11.545 -24.490 1.00 92.88 362 LEU A CA 1
ATOM 2920 C C . LEU A 1 362 ? 16.411 10.055 -24.624 1.00 92.88 362 LEU A C 1
ATOM 2922 O O . LEU A 1 362 ? 15.978 9.413 -23.663 1.00 92.88 362 LEU A O 1
ATOM 2926 N N . VAL A 1 363 ? 16.662 9.514 -25.813 1.00 93.88 363 VAL A N 1
ATOM 2927 C CA . VAL A 1 363 ? 16.399 8.111 -26.155 1.00 93.88 363 VAL A CA 1
ATOM 2928 C C . VAL A 1 363 ? 17.683 7.290 -26.260 1.00 93.88 363 VAL A C 1
ATOM 2930 O O . VAL A 1 363 ? 18.788 7.830 -26.254 1.00 93.88 363 VAL A O 1
ATOM 2933 N N . MET A 1 364 ? 17.564 5.971 -26.399 1.00 93.38 364 MET A N 1
ATOM 2934 C CA . MET A 1 364 ? 18.713 5.073 -26.527 1.00 93.38 364 MET A CA 1
ATOM 2935 C C . MET A 1 364 ? 19.654 5.439 -27.688 1.00 93.38 364 MET A C 1
ATOM 2937 O O . MET A 1 364 ? 20.871 5.379 -27.534 1.00 93.38 364 MET A O 1
ATOM 2941 N N . ASN A 1 365 ? 19.130 5.885 -28.833 1.00 95.00 365 ASN A N 1
ATOM 2942 C CA . ASN A 1 365 ? 19.971 6.386 -29.929 1.00 95.00 365 ASN A CA 1
ATOM 2943 C C . ASN A 1 365 ? 20.855 7.568 -29.492 1.00 95.00 365 ASN A C 1
ATOM 2945 O O . ASN A 1 365 ? 21.987 7.689 -29.957 1.00 95.00 365 ASN A O 1
ATOM 2949 N N . ASP A 1 366 ? 20.355 8.429 -28.600 1.00 95.69 366 ASP A N 1
ATOM 2950 C CA . ASP A 1 366 ? 21.118 9.563 -28.078 1.00 95.69 366 ASP A CA 1
ATOM 2951 C C . ASP A 1 366 ? 22.258 9.085 -27.192 1.00 95.69 366 ASP A C 1
ATOM 2953 O O . ASP A 1 366 ? 23.387 9.543 -27.354 1.00 95.69 366 ASP A O 1
ATOM 2957 N N . TYR A 1 367 ? 21.979 8.118 -26.312 1.00 94.75 367 TYR A N 1
ATOM 2958 C CA . TYR A 1 367 ? 23.004 7.464 -25.503 1.00 94.75 367 TYR A CA 1
ATOM 2959 C C . TYR A 1 367 ? 24.114 6.885 -26.378 1.00 94.75 367 TYR A C 1
ATOM 2961 O O . TYR A 1 367 ? 25.279 7.216 -26.167 1.00 94.75 367 TYR A O 1
ATOM 2969 N N . TRP A 1 368 ? 23.771 6.093 -27.399 1.00 95.38 368 TRP A N 1
ATOM 2970 C CA . TRP A 1 368 ? 24.779 5.476 -28.257 1.00 95.38 368 TRP A CA 1
ATOM 2971 C C . TRP A 1 368 ? 25.651 6.503 -28.984 1.00 95.38 368 TRP A C 1
ATOM 2973 O O . TRP A 1 368 ? 26.864 6.323 -29.065 1.00 95.38 368 TRP A O 1
ATOM 2983 N N . LEU A 1 369 ? 25.064 7.597 -29.480 1.00 96.62 369 LEU A N 1
ATOM 2984 C CA . LEU A 1 369 ? 25.809 8.665 -30.153 1.00 96.62 369 LEU A CA 1
ATOM 2985 C C . LEU A 1 369 ? 26.700 9.457 -29.187 1.00 96.62 369 LEU A C 1
ATOM 2987 O O . LEU A 1 369 ? 27.845 9.758 -29.521 1.00 96.62 369 LEU A O 1
ATOM 2991 N N . VAL A 1 370 ? 26.204 9.778 -27.990 1.00 95.69 370 VAL A N 1
ATOM 2992 C CA . VAL A 1 370 ? 26.983 10.475 -26.954 1.00 95.69 370 VAL A CA 1
ATOM 2993 C C . VAL A 1 370 ? 28.129 9.592 -26.457 1.00 95.69 370 VAL A C 1
ATOM 2995 O O . VAL A 1 370 ? 29.267 10.054 -26.365 1.00 95.69 370 VAL A O 1
ATOM 2998 N N . ALA A 1 371 ? 27.857 8.311 -26.199 1.00 93.56 371 ALA A N 1
ATOM 2999 C CA . ALA A 1 371 ? 28.860 7.340 -25.791 1.00 93.56 371 ALA A CA 1
ATOM 3000 C C . ALA A 1 371 ? 29.914 7.142 -26.889 1.00 93.56 371 ALA A C 1
ATOM 3002 O O . ALA A 1 371 ? 31.106 7.213 -26.597 1.00 93.56 371 ALA A O 1
ATOM 3003 N N . ALA A 1 372 ? 29.505 6.993 -28.157 1.00 95.75 372 ALA A N 1
ATOM 3004 C CA . ALA A 1 372 ? 30.419 6.915 -29.298 1.00 95.75 372 ALA A CA 1
ATOM 3005 C C . ALA A 1 372 ? 31.311 8.158 -29.396 1.00 95.75 372 ALA A C 1
ATOM 3007 O O . ALA A 1 372 ? 32.529 8.018 -29.510 1.00 95.75 372 ALA A O 1
ATOM 3008 N N . CYS A 1 373 ? 30.738 9.361 -29.279 1.00 95.44 373 CYS A N 1
ATOM 3009 C CA . CYS A 1 373 ? 31.500 10.608 -29.270 1.00 95.44 373 CYS A CA 1
ATOM 3010 C C . CYS A 1 373 ? 32.570 10.596 -28.172 1.00 95.44 373 CYS A C 1
ATOM 3012 O O . CYS A 1 373 ? 33.745 10.849 -28.437 1.00 95.44 373 CYS A O 1
ATOM 3014 N N . ALA A 1 374 ? 32.182 10.230 -26.948 1.00 91.31 374 ALA A N 1
ATOM 3015 C CA . ALA A 1 374 ? 33.083 10.199 -25.805 1.00 91.31 374 ALA A CA 1
ATOM 3016 C C . ALA A 1 374 ? 34.218 9.171 -25.965 1.00 91.31 374 ALA A C 1
ATOM 3018 O O . ALA A 1 374 ? 35.373 9.495 -25.686 1.00 91.31 374 ALA A O 1
ATOM 3019 N N . VAL A 1 375 ? 33.917 7.948 -26.424 1.00 92.50 375 VAL A N 1
ATOM 3020 C CA . VAL A 1 375 ? 34.879 6.826 -26.386 1.00 92.50 375 VAL A CA 1
ATOM 3021 C C . VAL A 1 375 ? 35.628 6.582 -27.693 1.00 92.50 375 VAL A C 1
ATOM 3023 O O . VAL A 1 375 ? 36.771 6.132 -27.655 1.00 92.50 375 VAL A O 1
ATOM 3026 N N . LEU A 1 376 ? 35.015 6.861 -28.846 1.00 93.31 376 LEU A N 1
ATOM 3027 C CA . LEU A 1 376 ? 35.618 6.632 -30.166 1.00 93.31 376 LEU A CA 1
ATOM 3028 C C . LEU A 1 376 ? 36.246 7.905 -30.736 1.00 93.31 376 LEU A C 1
ATOM 3030 O O . LEU A 1 376 ? 37.239 7.820 -31.453 1.00 93.31 376 LEU A O 1
ATOM 3034 N N . PHE A 1 377 ? 35.689 9.068 -30.389 1.00 93.75 377 PHE A N 1
ATOM 3035 C CA . PHE A 1 377 ? 36.098 10.366 -30.930 1.00 93.75 377 PHE A CA 1
ATOM 3036 C C . PHE A 1 377 ? 36.642 11.318 -29.859 1.00 93.75 377 PHE A C 1
ATOM 3038 O O . PHE A 1 377 ? 36.963 12.466 -30.155 1.00 93.75 377 PHE A O 1
ATOM 3045 N N . THR A 1 378 ? 36.806 10.862 -28.609 1.00 90.94 378 THR A N 1
ATOM 3046 C CA . THR A 1 378 ? 37.362 11.667 -27.500 1.00 90.94 378 THR A CA 1
ATOM 3047 C C . THR A 1 378 ? 36.639 13.005 -27.280 1.00 90.94 378 THR A C 1
ATOM 3049 O O . THR A 1 378 ? 37.246 13.995 -26.878 1.00 90.94 378 THR A O 1
ATOM 3052 N N . GLY A 1 379 ? 35.329 13.034 -27.536 1.00 89.19 379 GLY A N 1
ATOM 3053 C CA . GLY A 1 379 ? 34.483 14.224 -27.418 1.00 89.19 379 GLY A CA 1
ATOM 3054 C C . GLY A 1 379 ? 34.482 15.142 -28.647 1.00 89.19 379 GLY A C 1
ATOM 3055 O O . GLY A 1 379 ? 33.845 16.195 -28.606 1.00 89.19 379 GLY A O 1
ATOM 3056 N N . ASP A 1 380 ? 35.168 14.773 -29.733 1.00 93.69 380 ASP A N 1
ATOM 3057 C CA . ASP A 1 380 ? 35.180 15.544 -30.976 1.00 93.69 380 ASP A CA 1
ATOM 3058 C C . ASP A 1 380 ? 33.925 15.262 -31.820 1.00 93.69 380 ASP A C 1
ATOM 3060 O O . ASP A 1 380 ? 33.848 14.322 -32.618 1.00 93.69 380 ASP A O 1
ATOM 3064 N N . TRP A 1 381 ? 32.915 16.110 -31.625 1.00 94.56 381 TRP A N 1
ATOM 3065 C CA . TRP A 1 381 ? 31.647 16.040 -32.345 1.00 94.56 381 TRP A CA 1
ATOM 3066 C C . TRP A 1 381 ? 31.774 16.328 -33.845 1.00 94.56 381 TRP A C 1
ATOM 3068 O O . TRP A 1 381 ? 30.971 15.802 -34.615 1.00 94.56 381 TRP A O 1
ATOM 3078 N N . ASP A 1 382 ? 32.725 17.169 -34.264 1.00 96.12 382 ASP A N 1
ATOM 3079 C CA . ASP A 1 382 ? 32.931 17.483 -35.682 1.00 96.12 382 ASP A CA 1
ATOM 3080 C C . ASP A 1 382 ? 33.540 16.271 -36.395 1.00 96.12 382 ASP A C 1
ATOM 3082 O O . ASP A 1 382 ? 33.005 15.831 -37.415 1.00 96.12 382 ASP A O 1
ATOM 3086 N N . ALA A 1 383 ? 34.566 15.656 -35.797 1.00 96.44 383 ALA A N 1
ATOM 3087 C CA . ALA A 1 383 ? 35.161 14.422 -36.308 1.00 96.44 383 ALA A CA 1
ATOM 3088 C C . ALA A 1 383 ? 34.137 13.276 -36.379 1.00 96.44 383 ALA A C 1
ATOM 3090 O O . ALA A 1 383 ? 34.068 12.568 -37.385 1.00 96.44 383 ALA A O 1
ATOM 3091 N N . MET A 1 384 ? 33.292 13.119 -35.352 1.00 97.75 384 MET A N 1
ATOM 3092 C CA . MET A 1 384 ? 32.227 12.112 -35.380 1.00 97.75 384 MET A CA 1
ATOM 3093 C C . MET A 1 384 ? 31.188 12.392 -36.477 1.00 97.75 384 MET A C 1
ATOM 3095 O O . MET A 1 384 ? 30.719 11.456 -37.123 1.00 97.75 384 MET A O 1
ATOM 3099 N N . GLU A 1 385 ? 30.799 13.654 -36.702 1.00 97.38 385 GLU A N 1
ATOM 3100 C CA . GLU A 1 385 ? 29.836 14.000 -37.757 1.00 97.38 385 GLU A CA 1
ATOM 3101 C C . GLU A 1 385 ? 30.396 13.721 -39.163 1.00 97.38 385 GLU A C 1
ATOM 3103 O O . GLU A 1 385 ? 29.654 13.280 -40.048 1.00 97.38 385 GLU A O 1
ATOM 3108 N N . GLU A 1 386 ? 31.689 13.978 -39.377 1.00 96.69 386 GLU A N 1
ATOM 3109 C CA . GLU A 1 386 ? 32.384 13.655 -40.624 1.00 96.69 386 GLU A CA 1
ATOM 3110 C C . GLU A 1 386 ? 32.453 12.142 -40.852 1.00 96.69 386 GLU A C 1
ATOM 3112 O O . GLU A 1 386 ? 32.086 11.673 -41.933 1.00 96.69 386 GLU A O 1
ATOM 3117 N N . GLU A 1 387 ? 32.832 11.374 -39.827 1.00 97.31 387 GLU A N 1
ATOM 3118 C CA . GLU A 1 387 ? 32.898 9.910 -39.895 1.00 97.31 387 GLU A CA 1
ATOM 3119 C C . GLU A 1 387 ? 31.513 9.299 -40.139 1.00 97.31 387 GLU A C 1
ATOM 3121 O O . GLU A 1 387 ? 31.337 8.427 -40.993 1.00 97.31 387 GLU A O 1
ATOM 3126 N N . ALA A 1 388 ? 30.485 9.831 -39.470 1.00 96.19 388 ALA A N 1
ATOM 3127 C CA . ALA A 1 388 ? 29.108 9.387 -39.633 1.00 96.19 388 ALA A CA 1
ATOM 3128 C C . ALA A 1 388 ? 28.594 9.538 -41.076 1.00 96.19 388 ALA A C 1
ATOM 3130 O O . ALA A 1 388 ? 27.583 8.938 -41.416 1.00 96.19 388 ALA A O 1
ATOM 3131 N N . ALA A 1 389 ? 29.252 10.295 -41.962 1.00 94.00 389 ALA A N 1
ATOM 3132 C CA . ALA A 1 389 ? 28.868 10.352 -43.374 1.00 94.00 389 ALA A CA 1
ATOM 3133 C C . ALA A 1 389 ? 29.080 9.022 -44.124 1.00 94.00 389 ALA A C 1
ATOM 3135 O O . ALA A 1 389 ? 28.471 8.825 -45.177 1.00 94.00 389 ALA A O 1
ATOM 3136 N N . TRP A 1 390 ? 29.919 8.131 -43.591 1.00 95.31 390 TRP A N 1
ATOM 3137 C CA . TRP A 1 390 ? 30.370 6.909 -44.265 1.00 95.31 390 TRP A CA 1
ATOM 3138 C C . TRP A 1 390 ? 29.851 5.620 -43.626 1.00 95.31 390 TRP A C 1
ATOM 3140 O O . TRP A 1 390 ? 30.034 4.542 -44.190 1.00 95.31 390 TRP A O 1
ATOM 3150 N N . VAL A 1 391 ? 29.188 5.723 -42.475 1.00 95.69 391 VAL A N 1
ATOM 3151 C CA . VAL A 1 391 ? 28.653 4.575 -41.736 1.00 95.69 391 VAL A CA 1
ATOM 3152 C C . VAL A 1 391 ? 27.225 4.233 -42.155 1.00 95.69 391 VAL A C 1
ATOM 3154 O O . VAL A 1 391 ? 26.533 5.005 -42.832 1.00 95.69 391 VAL A O 1
ATOM 3157 N N . ARG A 1 392 ? 26.742 3.071 -41.709 1.00 93.81 392 ARG A N 1
ATOM 3158 C CA . ARG A 1 392 ? 25.352 2.675 -41.927 1.00 93.81 392 ARG A CA 1
ATOM 3159 C C . ARG A 1 392 ? 24.381 3.647 -41.245 1.00 93.81 392 ARG A C 1
ATOM 3161 O O . ARG A 1 392 ? 24.587 4.042 -40.099 1.00 93.81 392 ARG A O 1
ATOM 3168 N N . ASP A 1 393 ? 23.325 4.028 -41.966 1.00 94.75 393 ASP A N 1
ATOM 3169 C CA . ASP A 1 393 ? 22.358 5.074 -41.578 1.00 94.75 393 ASP A CA 1
ATOM 3170 C C . ASP A 1 393 ? 23.000 6.435 -41.239 1.00 94.75 393 ASP A C 1
ATOM 3172 O O . ASP A 1 393 ? 22.519 7.218 -40.414 1.00 94.75 393 ASP A O 1
ATOM 3176 N N . GLY A 1 394 ? 24.124 6.727 -41.896 1.00 95.38 394 GLY A N 1
ATOM 3177 C CA . GLY A 1 394 ? 24.943 7.897 -41.625 1.00 95.38 394 GLY A CA 1
ATOM 3178 C C . GLY A 1 394 ? 24.211 9.236 -41.714 1.00 95.38 394 GLY A C 1
ATOM 3179 O O . GLY A 1 394 ? 24.417 10.123 -40.889 1.00 95.38 394 GLY A O 1
ATOM 3180 N N . ALA A 1 395 ? 23.291 9.388 -42.672 1.00 96.00 395 ALA A N 1
ATOM 3181 C CA . ALA A 1 395 ? 22.523 10.622 -42.838 1.00 96.00 395 ALA A CA 1
ATOM 3182 C C . ALA A 1 395 ? 21.670 10.955 -41.601 1.00 96.00 395 ALA A C 1
ATOM 3184 O O . ALA A 1 395 ? 21.719 12.090 -41.120 1.00 96.00 395 ALA A O 1
ATOM 3185 N N . ARG A 1 396 ? 20.942 9.969 -41.055 1.00 95.88 396 ARG A N 1
ATOM 3186 C CA . ARG A 1 396 ? 20.118 10.163 -39.854 1.00 95.88 396 ARG A CA 1
ATOM 3187 C C . ARG A 1 396 ? 20.995 10.346 -38.620 1.00 95.88 396 ARG A C 1
ATOM 3189 O O . ARG A 1 396 ? 20.727 11.240 -37.819 1.00 95.88 396 ARG A O 1
ATOM 3196 N N . LYS A 1 397 ? 22.084 9.577 -38.488 1.00 97.38 397 LYS A N 1
ATOM 3197 C CA . LYS A 1 397 ? 23.051 9.751 -37.389 1.00 97.38 397 LYS A CA 1
ATOM 3198 C C . LYS A 1 397 ? 23.613 11.170 -37.372 1.00 97.38 397 LYS A C 1
ATOM 3200 O O . LYS A 1 397 ? 23.578 11.817 -36.333 1.00 97.38 397 LYS A O 1
ATOM 3205 N N . ARG A 1 398 ? 24.027 11.715 -38.520 1.00 97.62 398 ARG A N 1
ATOM 3206 C CA . ARG A 1 398 ? 24.509 13.104 -38.634 1.00 97.62 398 ARG A CA 1
ATOM 3207 C C . ARG A 1 398 ? 23.465 14.137 -38.239 1.00 97.62 398 ARG A C 1
ATOM 3209 O O . ARG A 1 398 ? 23.791 15.112 -37.566 1.00 97.62 398 ARG A O 1
ATOM 3216 N N . GLU A 1 399 ? 22.217 13.952 -38.657 1.00 96.69 399 GLU A N 1
ATOM 3217 C CA . GLU A 1 399 ? 21.126 14.832 -38.239 1.00 96.69 399 GLU A CA 1
ATOM 3218 C C . GLU A 1 399 ? 20.965 14.831 -36.714 1.00 96.69 399 GLU A C 1
ATOM 3220 O O . GLU A 1 399 ? 20.932 15.900 -36.097 1.00 96.69 399 GLU A O 1
ATOM 3225 N N . ARG A 1 400 ? 20.952 13.643 -36.100 1.00 95.81 400 ARG A N 1
ATOM 3226 C CA . ARG A 1 400 ? 20.803 13.499 -34.649 1.00 95.81 400 ARG A CA 1
ATOM 3227 C C . ARG A 1 400 ? 22.018 14.018 -33.876 1.00 95.81 400 ARG A C 1
ATOM 3229 O O . ARG A 1 400 ? 21.839 14.716 -32.883 1.00 95.81 400 ARG A O 1
ATOM 3236 N N . ILE A 1 401 ? 23.234 13.792 -34.374 1.00 96.94 401 ILE A N 1
ATOM 3237 C CA . ILE A 1 401 ? 24.486 14.354 -33.842 1.00 96.94 401 ILE A CA 1
ATOM 3238 C C . ILE A 1 401 ? 24.418 15.884 -33.788 1.00 96.94 401 ILE A C 1
ATOM 3240 O O . ILE A 1 401 ? 24.699 16.490 -32.754 1.00 96.94 401 ILE A O 1
ATOM 3244 N N . ARG A 1 402 ? 23.987 16.528 -34.880 1.00 96.81 402 ARG A N 1
ATOM 3245 C CA . ARG A 1 402 ? 23.832 17.991 -34.920 1.00 96.81 402 ARG A CA 1
ATOM 3246 C C . ARG A 1 402 ? 22.783 18.492 -33.940 1.00 96.81 402 ARG A C 1
ATOM 3248 O O . ARG A 1 402 ? 22.924 19.604 -33.436 1.00 96.81 402 ARG A O 1
ATOM 3255 N N . TRP A 1 403 ? 21.721 17.721 -33.717 1.00 94.81 403 TRP A N 1
ATOM 3256 C CA . TRP A 1 403 ? 20.716 18.043 -32.711 1.00 94.81 403 TRP A CA 1
ATOM 3257 C C . TRP A 1 403 ? 21.306 17.955 -31.297 1.00 94.81 403 TRP A C 1
ATOM 3259 O O . TRP A 1 403 ? 21.246 18.949 -30.579 1.00 94.81 403 TRP A O 1
ATOM 3269 N N . LEU A 1 404 ? 21.972 16.847 -30.947 1.00 94.56 404 LEU A N 1
ATOM 3270 C CA . LEU A 1 404 ? 22.627 16.653 -29.644 1.00 94.56 404 LEU A CA 1
ATOM 3271 C C . LEU A 1 404 ? 23.645 17.753 -29.337 1.00 94.56 404 LEU A C 1
ATOM 3273 O O . LEU A 1 404 ? 23.652 18.305 -28.241 1.00 94.56 404 LEU A O 1
ATOM 3277 N N . ARG A 1 405 ? 24.447 18.147 -30.331 1.00 93.69 405 ARG A N 1
ATOM 3278 C CA . ARG A 1 405 ? 25.454 19.208 -30.189 1.00 93.69 405 ARG A CA 1
ATOM 3279 C C . ARG A 1 405 ? 24.862 20.590 -29.886 1.00 93.69 405 ARG A C 1
ATOM 3281 O O . ARG A 1 405 ? 25.574 21.468 -29.411 1.00 93.69 405 ARG A O 1
ATOM 3288 N N . ARG A 1 406 ? 23.583 20.822 -30.203 1.00 92.50 406 ARG A N 1
ATOM 3289 C CA . ARG A 1 406 ? 22.888 22.083 -29.886 1.00 92.50 406 ARG A CA 1
ATOM 3290 C C . ARG A 1 406 ? 22.328 22.106 -28.469 1.00 92.50 406 ARG A C 1
ATOM 3292 O O . ARG A 1 406 ? 21.947 23.181 -28.011 1.00 92.50 406 ARG A O 1
ATOM 3299 N N . LEU A 1 407 ? 22.238 20.954 -27.808 1.00 90.69 407 LEU A N 1
ATOM 3300 C CA . LEU A 1 407 ? 21.773 20.881 -26.431 1.00 90.69 407 LEU A CA 1
ATOM 3301 C C . LEU A 1 407 ? 22.845 21.431 -25.481 1.00 90.69 407 LEU A C 1
ATOM 3303 O O . LEU A 1 407 ? 24.039 21.353 -25.789 1.00 90.69 407 LEU A O 1
ATOM 3307 N N . PRO A 1 408 ? 22.447 21.970 -24.316 1.00 90.19 408 PRO A N 1
ATOM 3308 C CA . PRO A 1 408 ? 23.395 22.306 -23.265 1.00 90.19 408 PRO A CA 1
ATOM 3309 C C . PRO A 1 408 ? 24.264 21.098 -22.894 1.00 90.19 408 PRO A C 1
ATOM 3311 O O . PRO A 1 408 ? 23.763 19.983 -22.791 1.00 90.19 408 PRO A O 1
ATOM 3314 N N . GLU A 1 409 ? 25.554 21.324 -22.644 1.00 87.88 409 GLU A N 1
ATOM 3315 C CA . GLU A 1 409 ? 26.524 20.258 -22.345 1.00 87.88 409 GLU A CA 1
ATOM 3316 C C . GLU A 1 409 ? 26.074 19.327 -21.211 1.00 87.88 409 GLU A C 1
ATOM 3318 O O . GLU A 1 409 ? 26.175 18.107 -21.319 1.00 87.88 409 GLU A O 1
ATOM 3323 N N . TRP A 1 410 ? 25.486 19.892 -20.156 1.00 86.00 410 TRP A N 1
ATOM 3324 C CA . TRP A 1 410 ? 24.996 19.112 -19.025 1.00 86.00 410 TRP A CA 1
ATOM 3325 C C . TRP A 1 410 ? 23.924 18.080 -19.422 1.00 86.00 410 TRP A C 1
ATOM 3327 O O . TRP A 1 410 ? 23.872 17.020 -18.814 1.00 86.00 410 TRP A O 1
ATOM 3337 N N . VAL A 1 411 ? 23.123 18.333 -20.467 1.00 85.81 411 VAL A N 1
ATOM 3338 C CA . VAL A 1 411 ? 22.031 17.442 -20.901 1.00 85.81 411 VAL A CA 1
ATOM 3339 C C . VAL A 1 411 ? 22.569 16.101 -21.386 1.00 85.81 411 VAL A C 1
ATOM 3341 O O . VAL A 1 411 ? 22.057 15.054 -21.001 1.00 85.81 411 VAL A O 1
ATOM 3344 N N . TRP A 1 412 ? 23.612 16.101 -22.218 1.00 85.19 412 TRP A N 1
ATOM 3345 C CA . TRP A 1 412 ? 24.206 14.848 -22.685 1.00 85.19 412 TRP A CA 1
ATOM 3346 C C . TRP A 1 412 ? 25.259 14.292 -21.718 1.00 85.19 412 TRP A C 1
ATOM 3348 O O . TRP A 1 412 ? 25.509 13.089 -21.747 1.00 85.19 412 TRP A O 1
ATOM 3358 N N . LEU A 1 413 ? 25.823 15.096 -20.806 1.00 84.19 413 LEU A N 1
ATOM 3359 C CA . LEU A 1 413 ? 26.618 14.560 -19.692 1.00 84.19 413 LEU A CA 1
ATOM 3360 C C . LEU A 1 413 ? 25.788 13.635 -18.790 1.00 84.19 413 LEU A C 1
ATOM 3362 O O . LEU A 1 413 ? 26.320 12.632 -18.317 1.00 84.19 413 LEU A O 1
ATOM 3366 N N . GLU A 1 414 ? 24.490 13.901 -18.614 1.00 83.12 414 GLU A N 1
ATOM 3367 C CA . GLU A 1 414 ? 23.592 12.997 -17.882 1.00 83.12 414 GLU A CA 1
ATOM 3368 C C . GLU A 1 414 ? 23.503 11.606 -18.534 1.00 83.12 414 GLU A C 1
ATOM 3370 O O . GLU A 1 414 ? 23.480 10.601 -17.826 1.00 83.12 414 GLU A O 1
ATOM 3375 N N . LEU A 1 415 ? 23.558 11.498 -19.869 1.00 83.56 415 LEU A N 1
ATOM 3376 C CA . LEU A 1 415 ? 23.596 10.194 -20.553 1.00 83.56 415 LEU A CA 1
ATOM 3377 C C . LEU A 1 415 ? 24.891 9.423 -20.285 1.00 83.56 415 LEU A C 1
ATOM 3379 O O . LEU A 1 415 ? 24.884 8.196 -20.270 1.00 83.56 415 LEU A O 1
ATOM 3383 N N . LEU A 1 416 ? 26.001 10.115 -20.036 1.00 83.94 416 LEU A N 1
ATOM 3384 C CA . LEU A 1 416 ? 27.260 9.460 -19.679 1.00 83.94 416 LEU A CA 1
ATOM 3385 C C . LEU A 1 416 ? 27.272 8.954 -18.231 1.00 83.94 416 LEU A C 1
ATOM 3387 O O . LEU A 1 416 ? 28.135 8.153 -17.881 1.00 83.94 416 LEU A O 1
ATOM 3391 N N . THR A 1 417 ? 26.318 9.355 -17.385 1.00 76.81 417 THR A N 1
ATOM 3392 C CA . THR A 1 417 ? 26.230 8.837 -16.007 1.00 76.81 417 THR A CA 1
ATOM 3393 C C . THR A 1 417 ? 25.821 7.364 -15.951 1.00 76.81 417 THR A C 1
ATOM 3395 O O . THR A 1 417 ? 26.142 6.679 -14.979 1.00 76.81 417 THR A O 1
ATOM 3398 N N . ILE A 1 418 ? 25.145 6.873 -16.995 1.00 75.81 418 ILE A N 1
ATOM 3399 C CA . ILE A 1 418 ? 24.714 5.475 -17.138 1.00 75.81 418 ILE A CA 1
ATOM 3400 C C . ILE A 1 418 ? 25.656 4.645 -18.022 1.00 75.81 418 ILE A C 1
ATOM 3402 O O . ILE A 1 418 ? 25.366 3.480 -18.273 1.00 75.81 418 ILE A O 1
ATOM 3406 N N . PHE A 1 419 ? 26.765 5.232 -18.481 1.00 78.75 419 PHE A N 1
ATOM 3407 C CA . PHE A 1 419 ? 27.739 4.564 -19.338 1.00 78.75 419 PHE A CA 1
ATOM 3408 C C . PHE A 1 419 ? 28.424 3.390 -18.632 1.00 78.75 419 PHE A C 1
ATOM 3410 O O . PHE A 1 419 ? 28.936 3.534 -17.517 1.00 78.75 419 PHE A O 1
ATOM 3417 N N . ASP A 1 420 ? 28.506 2.255 -19.327 1.00 77.31 420 ASP A N 1
ATOM 3418 C CA . ASP A 1 420 ? 29.268 1.089 -18.893 1.00 77.31 420 ASP A CA 1
ATOM 3419 C C . ASP A 1 420 ? 30.516 0.899 -19.782 1.00 77.31 420 ASP A C 1
ATOM 3421 O O . ASP A 1 420 ? 30.393 0.669 -20.988 1.00 77.31 420 ASP A O 1
ATOM 3425 N N . PRO A 1 421 ? 31.742 0.966 -19.222 1.00 78.50 421 PRO A N 1
ATOM 3426 C CA . PRO A 1 421 ? 32.970 0.701 -19.970 1.00 78.50 421 PRO A CA 1
ATOM 3427 C C . PRO A 1 421 ? 33.018 -0.667 -20.664 1.00 78.50 421 PRO A C 1
ATOM 3429 O O . PRO A 1 421 ? 33.773 -0.825 -21.624 1.00 78.50 421 PRO A O 1
ATOM 3432 N N . GLU A 1 422 ? 32.247 -1.656 -20.203 1.00 82.81 422 GLU A N 1
ATOM 3433 C CA . GLU A 1 422 ? 32.159 -2.971 -20.850 1.00 82.81 422 GLU A CA 1
ATOM 3434 C C . GLU A 1 422 ? 31.417 -2.921 -22.203 1.00 82.81 422 GLU A C 1
ATOM 3436 O O . GLU A 1 422 ? 31.548 -3.841 -23.011 1.00 82.81 422 GLU A O 1
ATOM 3441 N N . GLU A 1 423 ? 30.706 -1.829 -22.511 1.00 86.19 423 GLU A N 1
ATOM 3442 C CA . GLU A 1 423 ? 29.924 -1.662 -23.745 1.00 86.19 423 GLU A CA 1
ATOM 3443 C C . GLU A 1 423 ? 30.718 -1.066 -24.920 1.00 86.19 423 GLU A C 1
ATOM 3445 O O . GLU A 1 423 ? 30.164 -0.908 -26.005 1.00 86.19 423 GLU A O 1
ATOM 3450 N N . ILE A 1 424 ? 32.010 -0.745 -24.770 1.00 89.06 424 ILE A N 1
ATOM 3451 C CA . ILE A 1 424 ? 32.797 -0.045 -25.813 1.00 89.06 424 ILE A CA 1
ATOM 3452 C C . ILE A 1 424 ? 32.750 -0.753 -27.175 1.00 89.06 424 ILE A C 1
ATOM 3454 O O . ILE A 1 424 ? 32.610 -0.095 -28.210 1.00 89.06 424 ILE A O 1
ATOM 3458 N N . ASP A 1 425 ? 32.861 -2.082 -27.196 1.00 91.00 425 ASP A N 1
ATOM 3459 C CA . ASP A 1 425 ? 32.810 -2.834 -28.453 1.00 91.00 425 ASP A CA 1
ATOM 3460 C C . ASP A 1 425 ? 31.401 -2.827 -29.065 1.00 91.00 425 ASP A C 1
ATOM 3462 O O . ASP A 1 425 ? 31.275 -2.683 -30.281 1.00 91.00 425 ASP A O 1
ATOM 3466 N N . LEU A 1 426 ? 30.354 -2.870 -28.234 1.00 91.00 426 LEU A N 1
ATOM 3467 C CA . LEU A 1 426 ? 28.960 -2.749 -28.671 1.00 91.00 426 LEU A CA 1
ATOM 3468 C C . LEU A 1 426 ? 28.664 -1.349 -29.229 1.00 91.00 426 LEU A C 1
ATOM 3470 O O . LEU A 1 426 ? 28.007 -1.225 -30.258 1.00 91.00 426 LEU A O 1
ATOM 3474 N N . ILE A 1 427 ? 29.189 -0.296 -28.596 1.00 92.88 427 ILE A N 1
ATOM 3475 C CA . ILE A 1 427 ? 29.077 1.094 -29.064 1.00 92.88 427 ILE A CA 1
ATOM 3476 C C . ILE A 1 427 ? 29.726 1.242 -30.438 1.00 92.88 427 ILE A C 1
ATOM 3478 O O . ILE A 1 427 ? 29.148 1.852 -31.339 1.00 92.88 427 ILE A O 1
ATOM 3482 N N . ARG A 1 428 ? 30.926 0.670 -30.613 1.00 95.06 428 ARG A N 1
ATOM 3483 C CA . ARG A 1 428 ? 31.619 0.668 -31.904 1.00 95.06 428 ARG A CA 1
ATOM 3484 C C . ARG A 1 428 ? 30.787 -0.053 -32.958 1.00 95.06 428 ARG A C 1
ATOM 3486 O O . ARG A 1 428 ? 30.524 0.524 -34.007 1.00 95.06 428 ARG A O 1
ATOM 3493 N N . GLU A 1 429 ? 30.360 -1.280 -32.679 1.00 95.12 429 GLU A N 1
ATOM 3494 C CA . GLU A 1 429 ? 29.529 -2.061 -33.599 1.00 95.12 429 GLU A CA 1
ATOM 3495 C C . GLU A 1 429 ? 28.255 -1.299 -33.981 1.00 95.12 429 GLU A C 1
ATOM 3497 O O . GLU A 1 429 ? 27.975 -1.117 -35.164 1.00 95.12 429 GLU A O 1
ATOM 3502 N N . TRP A 1 430 ? 27.533 -0.748 -33.003 1.00 94.88 430 TRP A N 1
ATOM 3503 C CA . TRP A 1 430 ? 26.314 0.014 -33.251 1.00 94.88 430 TRP A CA 1
ATOM 3504 C C . TRP A 1 430 ? 26.562 1.253 -34.126 1.00 94.88 430 TRP A C 1
ATOM 3506 O O . TRP A 1 430 ? 25.823 1.506 -35.086 1.00 94.88 430 TRP A O 1
ATOM 3516 N N . PHE A 1 431 ? 27.625 2.015 -33.846 1.00 96.38 431 PHE A N 1
ATOM 3517 C CA . PHE A 1 431 ? 27.932 3.232 -34.596 1.00 96.38 431 PHE A CA 1
ATOM 3518 C C . PHE A 1 431 ? 28.266 2.946 -36.065 1.00 96.38 431 PHE A C 1
ATOM 3520 O O . PHE A 1 431 ? 27.792 3.675 -36.937 1.00 96.38 431 PHE A O 1
ATOM 3527 N N . TYR A 1 432 ? 29.021 1.886 -36.360 1.00 96.94 432 TYR A N 1
ATOM 3528 C CA . TYR A 1 432 ? 29.429 1.578 -37.734 1.00 96.94 432 TYR A CA 1
ATOM 3529 C C . TYR A 1 432 ? 28.389 0.748 -38.504 1.00 96.94 432 TYR A C 1
ATOM 3531 O O . TYR A 1 432 ? 28.120 1.035 -39.674 1.00 96.94 432 TYR A O 1
ATOM 3539 N N . GLU A 1 433 ? 27.758 -0.230 -37.849 1.00 95.50 433 GLU A N 1
ATOM 3540 C CA . GLU A 1 433 ? 27.059 -1.332 -38.526 1.00 95.50 433 GLU A CA 1
ATOM 3541 C C . GLU A 1 433 ? 25.533 -1.333 -38.349 1.00 95.50 433 GLU A C 1
ATOM 3543 O O . GLU A 1 433 ? 24.834 -2.022 -39.102 1.00 95.50 433 GLU A O 1
ATOM 3548 N N . HIS A 1 434 ? 24.984 -0.579 -37.387 1.00 92.81 434 HIS A N 1
ATOM 3549 C CA . HIS A 1 434 ? 23.543 -0.569 -37.094 1.00 92.81 434 HIS A CA 1
ATOM 3550 C C . HIS A 1 434 ? 22.818 0.668 -37.633 1.00 92.81 434 HIS A C 1
ATOM 3552 O O . HIS A 1 434 ? 23.389 1.749 -37.766 1.00 92.81 434 HIS A O 1
ATOM 3558 N N . GLU A 1 435 ? 21.532 0.501 -37.941 1.00 93.19 435 GLU A N 1
ATOM 3559 C CA . GLU A 1 435 ? 20.615 1.588 -38.307 1.00 93.19 435 GLU A CA 1
ATOM 3560 C C . GLU A 1 435 ? 19.930 2.130 -37.049 1.00 93.19 435 GLU A C 1
ATOM 3562 O O . GLU A 1 435 ? 19.702 1.377 -36.101 1.00 93.19 435 GLU A O 1
ATOM 3567 N N . MET A 1 436 ? 19.577 3.420 -37.025 1.00 91.75 436 MET A N 1
ATOM 3568 C CA . MET A 1 436 ? 18.825 3.957 -35.890 1.00 91.75 436 MET A CA 1
ATOM 3569 C C . MET A 1 436 ? 17.371 3.496 -35.972 1.00 91.75 436 MET A C 1
ATOM 3571 O O . MET A 1 436 ? 16.667 3.788 -36.942 1.00 91.75 436 MET A O 1
ATOM 3575 N N . SER A 1 437 ? 16.880 2.818 -34.940 1.00 89.75 437 SER A N 1
ATOM 3576 C CA . SER A 1 437 ? 15.453 2.526 -34.823 1.00 89.75 437 SER A CA 1
ATOM 3577 C C . SER A 1 437 ? 14.750 3.635 -34.054 1.00 89.75 437 SER A C 1
ATOM 3579 O O . SER A 1 437 ? 15.251 4.099 -33.036 1.00 89.75 437 SER A O 1
ATOM 3581 N N . GLU A 1 438 ? 13.564 4.029 -34.505 1.00 87.38 438 GLU A N 1
ATOM 3582 C CA . GLU A 1 438 ? 12.634 4.838 -33.699 1.00 87.38 438 GLU A CA 1
ATOM 3583 C C . GLU A 1 438 ? 11.685 3.958 -32.875 1.00 87.38 438 GLU A C 1
ATOM 3585 O O . GLU A 1 438 ? 10.894 4.462 -32.083 1.00 87.38 438 GLU A O 1
ATOM 3590 N N . LEU A 1 439 ? 11.752 2.635 -33.058 1.00 85.81 439 LEU A N 1
ATOM 3591 C CA . LEU A 1 439 ? 10.978 1.691 -32.263 1.00 85.81 439 LEU A CA 1
ATOM 3592 C C . LEU A 1 439 ? 11.600 1.548 -30.875 1.00 85.81 439 LEU A C 1
ATOM 3594 O O . LEU A 1 439 ? 12.823 1.542 -30.740 1.00 85.81 439 LEU A O 1
ATOM 3598 N N . SER A 1 440 ? 10.737 1.366 -29.880 1.00 82.44 440 SER A N 1
ATOM 3599 C CA . SER A 1 440 ? 11.104 0.976 -28.522 1.00 82.44 440 SER A CA 1
ATOM 3600 C C . SER A 1 440 ? 10.750 -0.495 -28.307 1.00 82.44 440 SER A C 1
ATOM 3602 O O . SER A 1 440 ? 9.651 -0.925 -28.666 1.00 82.44 440 SER A O 1
ATOM 3604 N N . ALA A 1 441 ? 11.674 -1.270 -27.743 1.00 79.50 441 ALA A N 1
ATOM 3605 C CA . ALA A 1 441 ? 11.401 -2.586 -27.166 1.00 79.50 441 ALA A CA 1
ATOM 3606 C C . ALA A 1 441 ? 11.044 -2.515 -25.672 1.00 79.50 441 ALA A C 1
ATOM 3608 O O . ALA A 1 441 ? 10.692 -3.549 -25.096 1.00 79.50 441 ALA A O 1
ATOM 3609 N N . TRP A 1 442 ? 11.179 -1.335 -25.059 1.00 75.19 442 TRP A N 1
ATOM 3610 C CA . TRP A 1 442 ? 10.792 -1.044 -23.677 1.00 75.19 442 TRP A CA 1
ATOM 3611 C C . TRP A 1 442 ? 9.435 -0.355 -23.634 1.00 75.19 442 TRP A C 1
ATOM 3613 O O . TRP A 1 442 ? 9.165 0.473 -24.541 1.00 75.19 442 TRP A O 1
#

pLDDT: mean 87.07, std 13.19, range [31.52, 98.5]